Protein 7T8O (pdb70)

Nearest PDB structures (foldseek):
  7t8o-assembly1_A  TM=1.003E+00  e=6.198E-44  Listeria monocytogenes EGD-e
  1zyb-assembly1_A-2  TM=4.889E-01  e=6.876E-11  Bacteroides thetaiotaomicron VPI-5482
  3dkw-assembly5_I  TM=4.883E-01  e=1.569E-10  Pseudomonas aeruginosa
  4cyd-assembly1_D  TM=4.852E-01  e=1.759E-09  Corynebacterium glutamicum
  6t5i-assembly1_B  TM=4.732E-01  e=1.080E-05  Listeria monocytogenes

Radius of gyration: 26.61 Å; Cα contacts (8 Å, |Δi|>4): 782; chains: 2; bounding box: 48×43×90 Å

Structure (mmCIF, N/CA/C/O backbone):
data_7T8O
#
_entry.id   7T8O
#
_cell.length_a   46.091
_cell.length_b   76.308
_cell.length_c   171.496
_cell.angle_alpha   90.000
_cell.angle_beta   90.000
_cell.angle_gamma   90.000
#
_symmetry.space_group_name_H-M   'P 21 21 21'
#
loop_
_entity.id
_entity.type
_entity.pdbx_description
1 polymer 'Lmo0753 protein'
2 non-polymer 'SULFATE ION'
#
loop_
_atom_site.group_PDB
_atom_site.id
_atom_site.type_symbol
_atom_site.label_atom_id
_atom_site.label_alt_id
_atom_site.label_comp_id
_atom_site.label_asym_id
_atom_site.label_entity_id
_atom_site.label_seq_id
_atom_site.pdbx_PDB_ins_code
_atom_site.Cartn_x
_atom_site.Cartn_y
_atom_site.Cartn_z
_atom_site.occupancy
_atom_site.B_iso_or_equiv
_atom_site.auth_seq_id
_atom_site.auth_comp_id
_atom_site.auth_asym_id
_atom_site.auth_atom_id
_atom_site.pdbx_PDB_model_num
ATOM 1 N N . ASN A 1 2 ? 14.61196 9.53546 48.47298 1.000 62.39032 -1 ASN A N 1
ATOM 2 C CA . ASN A 1 2 ? 15.23858 9.23316 49.75440 1.000 58.94244 -1 ASN A CA 1
ATOM 3 C C . ASN A 1 2 ? 14.41442 8.21755 50.53929 1.000 57.41972 -1 ASN A C 1
ATOM 4 O O . ASN A 1 2 ? 13.43954 7.66582 50.02758 1.000 52.42581 -1 ASN A O 1
ATOM 9 N N . ALA A 1 3 ? 14.81250 7.97927 51.79155 1.000 64.62448 0 ALA A N 1
ATOM 10 C CA . ALA A 1 3 ? 14.11357 6.99915 52.61620 1.000 66.24551 0 ALA A CA 1
ATOM 11 C C . ALA A 1 3 ? 12.69420 7.44330 52.94857 1.000 64.35314 0 ALA A C 1
ATOM 12 O O . ALA A 1 3 ? 11.81049 6.59800 53.13204 1.000 59.17183 0 ALA A O 1
ATOM 22 N N . ASN A 1 5 ? 10.76634 9.14816 50.91326 1.000 62.11365 2 ASN A N 1
ATOM 23 C CA . ASN A 1 5 ? 9.95397 9.05355 49.70420 1.000 53.94024 2 ASN A CA 1
ATOM 24 C C . ASN A 1 5 ? 9.30779 7.67961 49.57687 1.000 46.94223 2 ASN A C 1
ATOM 25 O O . ASN A 1 5 ? 8.13095 7.57458 49.21276 1.000 47.72676 2 ASN A O 1
ATOM 30 N N . ILE A 1 6 ? 10.05797 6.61622 49.87677 1.000 51.83525 3 ILE A N 1
ATOM 31 C CA . ILE A 1 6 ? 9.49455 5.26895 49.82933 1.000 49.21200 3 ILE A CA 1
ATOM 32 C C . ILE A 1 6 ? 8.41388 5.10374 50.89044 1.000 51.78895 3 ILE A C 1
ATOM 33 O O . ILE A 1 6 ? 7.40035 4.43088 50.66481 1.000 47.79626 3 ILE A O 1
ATOM 38 N N . ARG A 1 7 ? 8.60187 5.72873 52.05564 1.000 56.01169 4 ARG A N 1
ATOM 39 C CA . ARG A 1 7 ? 7.62094 5.60995 53.13049 1.000 52.66758 4 ARG A CA 1
ATOM 40 C C . ARG A 1 7 ? 6.27129 6.18922 52.72067 1.000 50.43044 4 ARG A C 1
ATOM 41 O O . ARG A 1 7 ? 5.22416 5.57343 52.95136 1.000 44.22806 4 ARG A O 1
ATOM 49 N N . THR A 1 8 ? 6.27429 7.38007 52.11466 1.000 53.28531 5 THR A N 1
ATOM 50 C CA . THR A 1 8 ? 5.01381 8.02306 51.75538 1.000 53.50550 5 THR A CA 1
ATOM 51 C C . THR A 1 8 ? 4.29973 7.27646 50.63808 1.000 54.16954 5 THR A C 1
ATOM 52 O O . THR A 1 8 ? 3.06817 7.33192 50.54576 1.000 54.07703 5 THR A O 1
ATOM 56 N N . GLU A 1 9 ? 5.05040 6.58567 49.77838 1.000 50.38352 6 GLU A N 1
ATOM 57 C CA . GLU A 1 9 ? 4.42641 5.82287 48.70370 1.000 50.10588 6 GLU A CA 1
ATOM 58 C C . GLU A 1 9 ? 3.68893 4.60726 49.24817 1.000 45.56106 6 GLU A C 1
ATOM 59 O O . GLU A 1 9 ? 2.65525 4.20424 48.70174 1.000 46.99111 6 GLU A O 1
ATOM 65 N N . LEU A 1 10 ? 4.20976 4.00821 50.32155 1.000 48.48068 7 LEU A N 1
ATOM 66 C CA . LEU A 1 10 ? 3.55840 2.85922 50.93819 1.000 45.52674 7 LEU A CA 1
ATOM 67 C C . LEU A 1 10 ? 2.34586 3.26914 51.76101 1.000 44.23751 7 LEU A C 1
ATOM 68 O O . LEU A 1 10 ? 1.38349 2.50026 51.86582 1.000 46.22407 7 LEU A O 1
ATOM 73 N N . GLN A 1 11 ? 2.37520 4.46649 52.35177 1.000 43.13974 8 GLN A N 1
ATOM 74 C CA . GLN A 1 11 ? 1.25322 4.91288 53.17050 1.000 50.69867 8 GLN A CA 1
ATOM 75 C C . GLN A 1 11 ? 0.01724 5.19189 52.32570 1.000 50.51942 8 GLN A C 1
ATOM 76 O O . GLN A 1 11 ? -1.11035 5.10236 52.82616 1.000 49.21602 8 GLN A O 1
ATOM 82 N N . ASN A 1 12 ? 0.20720 5.52865 51.05290 1.000 51.13536 9 ASN A N 1
ATOM 83 C CA . ASN A 1 12 ? -0.88564 5.82537 50.14021 1.000 46.09886 9 ASN A CA 1
ATOM 84 C C . ASN A 1 12 ? -1.28940 4.62163 49.29932 1.000 42.84192 9 ASN A C 1
ATOM 85 O O . ASN A 1 12 ? -2.14336 4.75352 48.41744 1.000 50.74005 9 ASN A O 1
ATOM 90 N N . SER A 1 13 ? -0.69432 3.45929 49.54391 1.000 40.47235 10 SER A N 1
ATOM 91 C CA . SER A 1 13 ? -0.99634 2.26978 48.76712 1.000 45.68656 10 SER A CA 1
ATOM 92 C C . SER A 1 13 ? -2.19893 1.53816 49.35238 1.000 44.06433 10 SER A C 1
ATOM 93 O O . SER A 1 13 ? -2.63260 1.79187 50.47779 1.000 49.59670 10 SER A O 1
ATOM 96 N N . GLN A 1 14 ? -2.74388 0.61351 48.55982 1.000 41.53291 11 GLN A N 1
ATOM 97 C CA . GLN A 1 14 ? -3.86569 -0.19423 49.02219 1.000 46.11145 11 GLN A CA 1
ATOM 98 C C . GLN A 1 14 ? -3.48572 -1.10819 50.17735 1.000 47.23636 11 GLN A C 1
ATOM 99 O O . GLN A 1 14 ? -4.37183 -1.54465 50.91985 1.000 47.91955 11 GLN A O 1
ATOM 105 N N . LEU A 1 15 ? -2.19687 -1.41622 50.34001 1.000 46.53722 12 LEU A N 1
ATOM 106 C CA . LEU A 1 15 ? -1.78217 -2.33303 51.39480 1.000 44.87975 12 LEU A CA 1
ATOM 107 C C . LEU A 1 15 ? -1.79740 -1.68170 52.77230 1.000 46.83870 12 LEU A C 1
ATOM 108 O O . LEU A 1 15 ? -1.83019 -2.39541 53.78071 1.000 42.42512 12 LEU A O 1
ATOM 113 N N . CYS A 1 16 ? -1.79859 -0.34792 52.83900 1.000 45.00665 13 CYS A N 1
ATOM 114 C CA . CYS A 1 16 ? -1.64282 0.37463 54.09652 1.000 46.07078 13 CYS A CA 1
ATOM 115 C C . CYS A 1 16 ? -2.73225 1.42223 54.28986 1.000 49.73881 13 CYS A C 1
ATOM 116 O O . CYS A 1 16 ? -2.48103 2.48867 54.85862 1.000 49.82876 13 CYS A O 1
ATOM 119 N N . GLU A 1 17 ? -3.94541 1.13710 53.83095 1.000 50.58554 14 GLU A N 1
ATOM 120 C CA . GLU A 1 17 ? -5.06064 2.03904 54.06666 1.000 53.45585 14 GLU A CA 1
ATOM 121 C C . GLU A 1 17 ? -5.65788 1.77297 55.44262 1.000 58.63441 14 GLU A C 1
ATOM 122 O O . GLU A 1 17 ? -5.85015 0.62089 55.84245 1.000 57.61637 14 GLU A O 1
ATOM 128 N N . GLY A 1 18 ? -5.92568 2.84808 56.17906 1.000 59.76066 15 GLY A N 1
ATOM 129 C CA . GLY A 1 18 ? -6.49541 2.71609 57.50466 1.000 55.00783 15 GLY A CA 1
ATOM 130 C C . GLY A 1 18 ? -5.50875 2.38346 58.59943 1.000 51.78221 15 GLY A C 1
ATOM 131 O O . GLY A 1 18 ? -5.92219 1.93738 59.67430 1.000 52.14918 15 GLY A O 1
ATOM 132 N N . ILE A 1 19 ? -4.21372 2.57873 58.36327 1.000 48.43524 16 ILE A N 1
ATOM 133 C CA . ILE A 1 19 ? -3.19282 2.38078 59.38491 1.000 49.89232 16 ILE A CA 1
ATOM 134 C C . ILE A 1 19 ? -2.61458 3.73780 59.75564 1.000 56.06550 16 ILE A C 1
ATOM 135 O O . ILE A 1 19 ? -2.58238 4.66731 58.94146 1.000 59.02760 16 ILE A O 1
ATOM 140 N N . THR A 1 20 ? -2.14825 3.84577 60.99365 1.000 55.08742 17 THR A N 1
ATOM 141 C CA . THR A 1 20 ? -1.61584 5.09443 61.51201 1.000 51.30652 17 THR A CA 1
ATOM 142 C C . THR A 1 20 ? -0.12953 5.23375 61.17841 1.000 51.03447 17 THR A C 1
ATOM 143 O O . THR A 1 20 ? 0.51895 4.30460 60.69084 1.000 52.54734 17 THR A O 1
ATOM 147 N N . GLU A 1 21 ? 0.40934 6.42683 61.45309 1.000 51.18134 18 GLU A N 1
ATOM 148 C CA . GLU A 1 21 ? 1.82397 6.68585 61.20101 1.000 50.21523 18 GLU A CA 1
ATOM 149 C C . GLU A 1 21 ? 2.71455 5.79475 62.05659 1.000 50.54604 18 GLU A C 1
ATOM 150 O O . GLU A 1 21 ? 3.82962 5.45257 61.64612 1.000 50.14634 18 GLU A O 1
ATOM 156 N N . ALA A 1 22 ? 2.23929 5.40073 63.24014 1.000 62.66894 19 ALA A N 1
ATOM 157 C CA . ALA A 1 22 ? 3.04054 4.55863 64.11956 1.000 57.28479 19 ALA A CA 1
ATOM 158 C C . ALA A 1 22 ? 3.06380 3.11572 63.63551 1.000 55.46624 19 ALA A C 1
ATOM 159 O O . ALA A 1 22 ? 4.12370 2.47792 63.62446 1.000 57.72657 19 ALA A O 1
ATOM 161 N N . GLN A 1 23 ? 1.90416 2.58913 63.23128 1.000 51.32205 20 GLN A N 1
ATOM 162 C CA . GLN A 1 23 ? 1.84929 1.22160 62.72694 1.000 51.43711 20 GLN A CA 1
ATOM 163 C C . GLN A 1 23 ? 2.69145 1.05307 61.47124 1.000 49.54837 20 GLN A C 1
ATOM 164 O O . GLN A 1 23 ? 3.16575 -0.05222 61.18377 1.000 51.50759 20 GLN A O 1
ATOM 170 N N . LEU A 1 24 ? 2.88682 2.13090 60.71177 1.000 49.68038 21 LEU A N 1
ATOM 171 C CA . LEU A 1 24 ? 3.69521 2.03739 59.50349 1.000 53.40767 21 LEU A CA 1
ATOM 172 C C . LEU A 1 24 ? 5.16681 1.83520 59.84270 1.000 51.88761 21 LEU A C 1
ATOM 173 O O . LEU A 1 24 ? 5.87660 1.10863 59.13791 1.000 51.35720 21 LEU A O 1
ATOM 178 N N . THR A 1 25 ? 5.63982 2.46174 60.92452 1.000 54.81612 22 THR A N 1
ATOM 179 C CA . THR A 1 25 ? 7.04525 2.33733 61.30082 1.000 55.56821 22 THR A CA 1
ATOM 180 C C . THR A 1 25 ? 7.36392 0.92767 61.78060 1.000 51.69293 22 THR A C 1
ATOM 181 O O . THR A 1 25 ? 8.44504 0.39764 61.49766 1.000 52.03171 22 THR A O 1
ATOM 185 N N . GLU A 1 26 ? 6.43381 0.30619 62.50702 1.000 56.83401 23 GLU A N 1
ATOM 186 C CA . GLU A 1 26 ? 6.65226 -1.05111 62.99352 1.000 56.04577 23 GLU A CA 1
ATOM 187 C C . GLU A 1 26 ? 6.78590 -2.03043 61.83509 1.000 59.94100 23 GLU A C 1
ATOM 188 O O . GLU A 1 26 ? 7.64934 -2.91573 61.84859 1.000 63.21466 23 GLU A O 1
ATOM 194 N N . LEU A 1 27 ? 5.94063 -1.87529 60.81318 1.000 58.04817 24 LEU A N 1
ATOM 195 C CA . LEU A 1 27 ? 5.93597 -2.82001 59.70085 1.000 51.65782 24 LEU A CA 1
ATOM 196 C C . LEU A 1 27 ? 7.21934 -2.72874 58.88216 1.000 55.54499 24 LEU A C 1
ATOM 197 O O . LEU A 1 27 ? 7.80272 -3.75583 58.51437 1.000 59.58088 24 LEU A O 1
ATOM 210 N N . ASN A 1 29 ? 10.09920 -2.00006 59.71061 1.000 53.44145 26 ASN A N 1
ATOM 211 C CA . ASN A 1 29 ? 11.22349 -2.62051 60.39751 1.000 57.89457 26 ASN A CA 1
ATOM 212 C C . ASN A 1 29 ? 11.27363 -4.13016 60.19265 1.000 59.74360 26 ASN A C 1
ATOM 213 O O . ASN A 1 29 ? 12.19574 -4.77838 60.70030 1.000 64.14776 26 ASN A O 1
ATOM 218 N N . LYS A 1 30 ? 10.31314 -4.70026 59.46236 1.000 57.00272 27 LYS A N 1
ATOM 219 C CA . LYS A 1 30 ? 10.25643 -6.13379 59.21692 1.000 59.74405 27 LYS A CA 1
ATOM 220 C C . LYS A 1 30 ? 10.19248 -6.49438 57.73990 1.000 58.25390 27 LYS A C 1
ATOM 221 O O . LYS A 1 30 ? 10.18598 -7.68615 57.41019 1.000 61.30707 27 LYS A O 1
ATOM 227 N N . ILE A 1 31 ? 10.14548 -5.51290 56.84346 1.000 58.16996 28 ILE A N 1
ATOM 228 C CA . ILE A 1 31 ? 10.03442 -5.76963 55.41497 1.000 57.82082 28 ILE A CA 1
ATOM 229 C C . ILE A 1 31 ? 11.09591 -4.96940 54.67765 1.000 58.14346 28 ILE A C 1
ATOM 230 O O . ILE A 1 31 ? 11.57712 -3.93926 55.16006 1.000 60.44976 28 ILE A O 1
ATOM 235 N N . THR A 1 32 ? 11.44946 -5.44742 53.48950 1.000 55.07714 29 THR A N 1
ATOM 236 C CA . THR A 1 32 ? 12.38703 -4.76932 52.60383 1.000 57.02360 29 THR A CA 1
ATOM 237 C C . THR A 1 32 ? 11.61451 -4.20530 51.42005 1.000 54.68297 29 THR A C 1
ATOM 238 O O . THR A 1 32 ? 10.91148 -4.94579 50.72537 1.000 54.47746 29 THR A O 1
ATOM 242 N N . VAL A 1 33 ? 11.73035 -2.89944 51.20224 1.000 53.60195 30 VAL A N 1
ATOM 243 C CA . VAL A 1 33 ? 11.01129 -2.21230 50.13679 1.000 49.60840 30 VAL A CA 1
ATOM 244 C C . VAL A 1 33 ? 12.03916 -1.51648 49.25707 1.000 52.11809 30 VAL A C 1
ATOM 245 O O . VAL A 1 33 ? 12.69263 -0.55724 49.68860 1.000 52.27333 30 VAL A O 1
ATOM 249 N N . LYS A 1 34 ? 12.18560 -1.99868 48.02754 1.000 56.19215 31 LYS A N 1
ATOM 250 C CA . LYS A 1 34 ? 13.09696 -1.41743 47.05509 1.000 53.16259 31 LYS A CA 1
ATOM 251 C C . LYS A 1 34 ? 12.30411 -0.84651 45.88824 1.000 49.81660 31 LYS A C 1
ATOM 252 O O . LYS A 1 34 ? 11.30167 -1.42797 45.46147 1.000 49.78101 31 LYS A O 1
ATOM 258 N N . GLU A 1 35 ? 12.75149 0.30039 45.38629 1.000 52.58557 32 GLU A N 1
ATOM 259 C CA . GLU A 1 35 ? 12.11561 0.97486 44.26062 1.000 55.02652 32 GLU A CA 1
ATOM 260 C C . GLU A 1 35 ? 12.88518 0.62656 42.99156 1.000 57.08725 32 GLU A C 1
ATOM 261 O O . GLU A 1 35 ? 14.04509 1.02025 42.83422 1.000 57.33013 32 GLU A O 1
ATOM 267 N N . LYS A 1 36 ? 12.24307 -0.10770 42.08799 1.000 48.24455 33 LYS A N 1
ATOM 268 C CA . LYS A 1 36 ? 12.85226 -0.49943 40.82551 1.000 56.12646 33 LYS A CA 1
ATOM 269 C C . LYS A 1 36 ? 12.05078 0.06390 39.66083 1.000 51.88517 33 LYS A C 1
ATOM 270 O O . LYS A 1 36 ? 10.81750 0.11771 39.70834 1.000 49.01672 33 LYS A O 1
ATOM 276 N N . HIS A 1 37 ? 12.76337 0.48344 38.61925 1.000 43.74820 34 HIS A N 1
ATOM 277 C CA . HIS A 1 37 ? 12.17366 1.05165 37.41767 1.000 50.41914 34 HIS A CA 1
ATOM 278 C C . HIS A 1 37 ? 12.30417 0.06992 36.26091 1.000 51.99179 34 HIS A C 1
ATOM 279 O O . HIS A 1 37 ? 13.29823 -0.65216 36.14394 1.000 52.49328 34 HIS A O 1
ATOM 286 N N . TYR A 1 38 ? 11.29033 0.05519 35.40215 1.000 52.61073 35 TYR A N 1
ATOM 287 C CA . TYR A 1 38 ? 11.21775 -0.87544 34.28643 1.000 59.02198 35 TYR A CA 1
ATOM 288 C C . TYR A 1 38 ? 10.91887 -0.11698 33.00194 1.000 55.08433 35 TYR A C 1
ATOM 289 O O . TYR A 1 38 ? 10.07586 0.78496 32.98456 1.000 53.02829 35 TYR A O 1
ATOM 298 N N . LYS A 1 39 ? 11.61369 -0.49095 31.92893 1.000 59.42144 36 LYS A N 1
ATOM 299 C CA . LYS A 1 39 ? 11.43422 0.12501 30.62492 1.000 62.17486 36 LYS A CA 1
ATOM 300 C C . LYS A 1 39 ? 10.33507 -0.59366 29.84359 1.000 61.87162 36 LYS A C 1
ATOM 301 O O . LYS A 1 39 ? 9.76715 -1.59215 30.29241 1.000 60.81512 36 LYS A O 1
ATOM 307 N N . ASN A 1 40 ? 10.03159 -0.07780 28.65309 1.000 68.35034 37 ASN A N 1
ATOM 308 C CA . ASN A 1 40 ? 8.95813 -0.64017 27.84398 1.000 70.66947 37 ASN A CA 1
ATOM 309 C C . ASN A 1 40 ? 9.31191 -2.05529 27.39980 1.000 74.33709 37 ASN A C 1
ATOM 310 O O . ASN A 1 40 ? 10.46816 -2.35663 27.09103 1.000 69.61878 37 ASN A O 1
ATOM 315 N N . ASN A 1 41 ? 8.30191 -2.92693 27.38388 1.000 68.39440 38 ASN A N 1
ATOM 316 C CA . ASN A 1 41 ? 8.39526 -4.33661 27.00666 1.000 66.38802 38 ASN A CA 1
ATOM 317 C C . ASN A 1 41 ? 9.25250 -5.16547 27.95593 1.000 59.68697 38 ASN A C 1
ATOM 318 O O . ASN A 1 41 ? 9.62186 -6.29355 27.61005 1.000 58.63653 38 ASN A O 1
ATOM 323 N N . GLU A 1 42 ? 9.58227 -4.65298 29.13853 1.000 62.27949 39 GLU A N 1
ATOM 324 C CA . GLU A 1 42 ? 10.28334 -5.47416 30.11323 1.000 57.32827 39 GLU A CA 1
ATOM 325 C C . GLU A 1 42 ? 9.30235 -6.38504 30.84578 1.000 51.18596 39 GLU A C 1
ATOM 326 O O . GLU A 1 42 ? 8.10046 -6.11705 30.92328 1.000 51.53743 39 GLU A O 1
ATOM 332 N N . ILE A 1 43 ? 9.83475 -7.47288 31.39322 1.000 49.97254 40 ILE A N 1
ATOM 333 C CA . ILE A 1 43 ? 9.04238 -8.46234 32.11378 1.000 48.68380 40 ILE A CA 1
ATOM 334 C C . ILE A 1 43 ? 9.11561 -8.14081 33.59955 1.000 43.59576 40 ILE A C 1
ATOM 335 O O . ILE A 1 43 ? 10.20404 -8.12197 34.18732 1.000 42.94371 40 ILE A O 1
ATOM 340 N N . LEU A 1 44 ? 7.95674 -7.88806 34.20892 1.000 41.63910 41 LEU A N 1
ATOM 341 C CA . LEU A 1 44 ? 7.91869 -7.57278 35.63309 1.000 45.69889 41 LEU A CA 1
ATOM 342 C C . LEU A 1 44 ? 8.15523 -8.82252 36.47294 1.000 39.34397 41 LEU A C 1
ATOM 343 O O . LEU A 1 44 ? 9.05737 -8.85874 37.31816 1.000 43.11556 41 LEU A O 1
ATOM 348 N N . PHE A 1 45 ? 7.35330 -9.86051 36.24804 1.000 35.97160 42 PHE A N 1
ATOM 349 C CA . PHE A 1 45 ? 7.50837 -11.12669 36.94854 1.000 41.98524 42 PHE A CA 1
ATOM 350 C C . PHE A 1 45 ? 6.84042 -12.21856 36.12886 1.000 43.41412 42 PHE A C 1
ATOM 351 O O . PHE A 1 45 ? 6.05398 -11.94431 35.21885 1.000 44.67693 42 PHE A O 1
ATOM 359 N N . TYR A 1 46 ? 7.15781 -13.46210 36.47147 1.000 44.24833 43 TYR A N 1
ATOM 360 C CA . TYR A 1 46 ? 6.53015 -14.62958 35.86987 1.000 48.61317 43 TYR A CA 1
ATOM 361 C C . TYR A 1 46 ? 5.56198 -15.24397 36.87094 1.000 54.09916 43 TYR A C 1
ATOM 362 O O . TYR A 1 46 ? 5.89812 -15.39664 38.05026 1.000 58.62140 43 TYR A O 1
ATOM 371 N N . THR A 1 47 ? 4.36121 -15.59168 36.39705 1.000 60.50270 44 THR A N 1
ATOM 372 C CA . THR A 1 47 ? 3.32394 -16.11666 37.28005 1.000 57.50722 44 THR A CA 1
ATOM 373 C C . THR A 1 47 ? 3.75403 -17.39271 37.99174 1.000 63.15835 44 THR A C 1
ATOM 374 O O . THR A 1 47 ? 3.17648 -17.73539 39.02939 1.000 65.12797 44 THR A O 1
ATOM 378 N N . ASP A 1 48 ? 4.75194 -18.10071 37.46148 1.000 70.25720 45 ASP A N 1
ATOM 379 C CA . ASP A 1 48 ? 5.26082 -19.30084 38.11093 1.000 73.28536 45 ASP A CA 1
ATOM 380 C C . ASP A 1 48 ? 6.31688 -19.00014 39.16678 1.000 75.54895 45 ASP A C 1
ATOM 381 O O . ASP A 1 48 ? 6.63627 -19.88293 39.97071 1.000 74.28515 45 ASP A O 1
ATOM 386 N N . GLU A 1 49 ? 6.86454 -17.77390 39.18946 1.000 72.38483 46 GLU A N 1
ATOM 387 C CA . GLU A 1 49 ? 7.94392 -17.40757 40.10254 1.000 64.08613 46 GLU A CA 1
ATOM 388 C C . GLU A 1 49 ? 7.71345 -15.97789 40.60437 1.000 62.25513 46 GLU A C 1
ATOM 389 O O . GLU A 1 49 ? 8.40939 -15.03397 40.23310 1.000 64.49112 46 GLU A O 1
ATOM 395 N N . VAL A 1 50 ? 6.71721 -15.81450 41.46892 1.000 63.42403 47 VAL A N 1
ATOM 396 C CA . VAL A 1 50 ? 6.43097 -14.53799 42.11357 1.000 59.63836 47 VAL A CA 1
ATOM 397 C C . VAL A 1 50 ? 7.00222 -14.62447 43.52398 1.000 59.68941 47 VAL A C 1
ATOM 398 O O . VAL A 1 50 ? 6.41043 -15.24503 44.41131 1.000 62.17076 47 VAL A O 1
ATOM 402 N N . THR A 1 51 ? 8.16194 -14.00159 43.73380 1.000 56.37685 48 THR A N 1
ATOM 403 C CA . THR A 1 51 ? 8.86247 -14.07255 45.00900 1.000 54.31189 48 THR A CA 1
ATOM 404 C C . THR A 1 51 ? 8.65220 -12.84099 45.88168 1.000 57.14041 48 THR A C 1
ATOM 405 O O . THR A 1 51 ? 8.95843 -12.89032 47.07799 1.000 59.66040 48 THR A O 1
ATOM 409 N N . LYS A 1 52 ? 8.13832 -11.74710 45.32373 1.000 55.00449 49 LYS A N 1
ATOM 410 C CA . LYS A 1 52 ? 7.94738 -10.51518 46.07394 1.000 52.70434 49 LYS A CA 1
ATOM 411 C C . LYS A 1 52 ? 6.60182 -9.90283 45.71151 1.000 51.36523 49 LYS A C 1
ATOM 412 O O . LYS A 1 52 ? 6.03584 -10.17778 44.65094 1.000 53.38142 49 LYS A O 1
ATOM 418 N N . VAL A 1 53 ? 6.09044 -9.07033 46.61410 1.000 50.96124 50 VAL A N 1
ATOM 419 C CA . VAL A 1 53 ? 4.83852 -8.35370 46.39601 1.000 48.51693 50 VAL A CA 1
ATOM 420 C C . VAL A 1 53 ? 5.14639 -7.03044 45.70986 1.000 49.88685 50 VAL A C 1
ATOM 421 O O . VAL A 1 53 ? 5.99867 -6.26297 46.17300 1.000 51.43521 50 VAL A O 1
ATOM 425 N N . TYR A 1 54 ? 4.45237 -6.76030 44.60783 1.000 49.07617 51 TYR A N 1
ATOM 426 C CA . TYR A 1 54 ? 4.69928 -5.58347 43.78657 1.000 45.02554 51 TYR A CA 1
ATOM 427 C C . TYR A 1 54 ? 3.58826 -4.56306 43.99079 1.000 34.52684 51 TYR A C 1
ATOM 428 O O . TYR A 1 54 ? 2.40315 -4.91181 43.95844 1.000 38.04580 51 TYR A O 1
ATOM 437 N N . ILE A 1 55 ? 3.97654 -3.30764 44.19963 1.000 33.90217 52 ILE A N 1
ATOM 438 C CA . ILE A 1 55 ? 3.04792 -2.19058 44.31846 1.000 38.65823 52 ILE A CA 1
ATOM 439 C C . ILE A 1 55 ? 3.36294 -1.19765 43.21001 1.000 32.63862 52 ILE A C 1
ATOM 440 O O . ILE A 1 55 ? 4.52542 -0.81997 43.02108 1.000 36.43120 52 ILE A O 1
ATOM 445 N N . LEU A 1 56 ? 2.33227 -0.78028 42.47891 1.000 40.67770 53 LEU A N 1
ATOM 446 C CA . LEU A 1 56 ? 2.52390 0.10158 41.33620 1.000 43.22864 53 LEU A CA 1
ATOM 447 C C . LEU A 1 56 ? 2.59854 1.55314 41.79262 1.000 38.02760 53 LEU A C 1
ATOM 448 O O . LEU A 1 56 ? 1.76390 2.01112 42.57856 1.000 45.57982 53 LEU A O 1
ATOM 453 N N . VAL A 1 57 ? 3.59876 2.27290 41.29778 1.000 41.08114 54 VAL A N 1
ATOM 454 C CA . VAL A 1 57 ? 3.76841 3.69269 41.58881 1.000 46.21306 54 VAL A CA 1
ATOM 455 C C . VAL A 1 57 ? 3.33290 4.55073 40.41315 1.000 45.95778 54 VAL A C 1
ATOM 456 O O . VAL A 1 57 ? 2.55578 5.49150 40.57481 1.000 47.68836 54 VAL A O 1
ATOM 460 N N . LYS A 1 58 ? 3.82345 4.23017 39.21744 1.000 47.67811 55 LYS A N 1
ATOM 461 C CA . LYS A 1 58 ? 3.50243 4.99553 38.02051 1.000 50.19551 55 LYS A CA 1
ATOM 462 C C . LYS A 1 58 ? 3.86033 4.14776 36.81263 1.000 47.87895 55 LYS A C 1
ATOM 463 O O . LYS A 1 58 ? 4.97815 3.63274 36.73473 1.000 44.47874 55 LYS A O 1
ATOM 469 N N . GLY A 1 59 ? 2.91712 3.98951 35.89263 1.000 52.64407 56 GLY A N 1
ATOM 470 C CA . GLY A 1 59 ? 3.16108 3.23447 34.68678 1.000 50.54277 56 GLY A CA 1
ATOM 471 C C . GLY A 1 59 ? 1.96997 2.37126 34.33754 1.000 50.35867 56 GLY A C 1
ATOM 472 O O . GLY A 1 59 ? 0.83937 2.65715 34.72612 1.000 59.07268 56 GLY A O 1
ATOM 473 N N . ASN A 1 60 ? 2.24337 1.30202 33.59243 1.000 53.84826 57 ASN A N 1
ATOM 474 C CA . ASN A 1 60 ? 1.20305 0.41626 33.08637 1.000 52.63094 57 ASN A CA 1
ATOM 475 C C . ASN A 1 60 ? 1.76790 -0.99390 32.99170 1.000 49.51806 57 ASN A C 1
ATOM 476 O O . ASN A 1 60 ? 2.80276 -1.20646 32.35341 1.000 52.29763 57 ASN A O 1
ATOM 481 N N . ALA A 1 61 ? 1.09191 -1.94980 33.62724 1.000 51.19151 58 ALA A N 1
ATOM 482 C CA . ALA A 1 61 ? 1.53990 -3.33762 33.66950 1.000 52.06071 58 ALA A CA 1
ATOM 483 C C . ALA A 1 61 ? 0.35584 -4.25174 33.40055 1.000 55.75646 58 ALA A C 1
ATOM 484 O O . ALA A 1 61 ? -0.62226 -4.24061 34.15474 1.000 60.45919 58 ALA A O 1
ATOM 486 N N . ALA A 1 62 ? 0.44675 -5.03987 32.33224 1.000 54.05716 59 ALA A N 1
ATOM 487 C CA . ALA A 1 62 ? -0.60908 -5.95665 31.92847 1.000 53.10077 59 ALA A CA 1
ATOM 488 C C . ALA A 1 62 ? -0.10718 -7.39192 31.99312 1.000 45.12138 59 ALA A C 1
ATOM 489 O O . ALA A 1 62 ? 1.04077 -7.67491 31.63566 1.000 43.55946 59 ALA A O 1
ATOM 491 N N . ILE A 1 63 ? -0.97025 -8.29512 32.44969 1.000 46.96841 60 ILE A N 1
ATOM 492 C CA . ILE A 1 63 ? -0.65369 -9.71865 32.44899 1.000 47.42735 60 ILE A CA 1
ATOM 493 C C . ILE A 1 63 ? -0.79386 -10.24231 31.02381 1.000 53.12941 60 ILE A C 1
ATOM 494 O O . ILE A 1 63 ? -1.65537 -9.78507 30.26185 1.000 50.68685 60 ILE A O 1
ATOM 499 N N . ALA A 1 64 ? 0.07366 -11.17949 30.63648 1.000 50.00996 61 ALA A N 1
ATOM 500 C CA . ALA A 1 64 ? 0.19055 -11.56487 29.23507 1.000 50.02934 61 ALA A CA 1
ATOM 501 C C . ALA A 1 64 ? 0.37119 -13.07354 29.11259 1.000 54.81249 61 ALA A C 1
ATOM 502 O O . ALA A 1 64 ? 0.50082 -13.79380 30.10723 1.000 53.04536 61 ALA A O 1
ATOM 504 N N . LYS A 1 65 ? 0.38253 -13.54312 27.86609 1.000 67.05251 62 LYS A N 1
ATOM 505 C CA . LYS A 1 65 ? 0.52430 -14.94983 27.51567 1.000 65.76715 62 LYS A CA 1
ATOM 506 C C . LYS A 1 65 ? 0.86711 -15.04122 26.03634 1.000 69.01879 62 LYS A C 1
ATOM 507 O O . LYS A 1 65 ? 0.45292 -14.19184 25.24271 1.000 73.19533 62 LYS A O 1
ATOM 513 N N . ASN A 1 66 ? 1.62770 -16.07314 25.67410 1.000 74.17005 63 ASN A N 1
ATOM 514 C CA . ASN A 1 66 ? 2.01866 -16.31215 24.28818 1.000 81.12313 63 ASN A CA 1
ATOM 515 C C . ASN A 1 66 ? 1.35843 -17.59022 23.79464 1.000 84.16967 63 ASN A C 1
ATOM 516 O O . ASN A 1 66 ? 1.65353 -18.68154 24.29323 1.000 83.71549 63 ASN A O 1
ATOM 521 N N . THR A 1 67 ? 0.47098 -17.45163 22.81673 1.000 92.59445 64 THR A N 1
ATOM 522 C CA . THR A 1 67 ? -0.06374 -18.60963 22.12559 1.000 101.56795 64 THR A CA 1
ATOM 523 C C . THR A 1 67 ? 1.03396 -19.26676 21.28827 1.000 107.39787 64 THR A C 1
ATOM 524 O O . THR A 1 67 ? 2.05466 -18.65383 20.95945 1.000 114.26482 64 THR A O 1
ATOM 528 N N . SER A 1 68 ? 0.80938 -20.54014 20.95380 1.000 115.91800 65 SER A N 1
ATOM 529 C CA . SER A 1 68 ? 1.78367 -21.31925 20.19386 1.000 121.54344 65 SER A CA 1
ATOM 530 C C . SER A 1 68 ? 2.26144 -20.57560 18.94818 1.000 121.54923 65 SER A C 1
ATOM 531 O O . SER A 1 68 ? 3.46879 -20.44026 18.71544 1.000 120.27014 65 SER A O 1
ATOM 534 N N . SER A 1 69 ? 1.32671 -20.08510 18.13320 1.000 111.05689 66 SER A N 1
ATOM 535 C CA . SER A 1 69 ? 1.66965 -19.23758 17.00096 1.000 107.88850 66 SER A CA 1
ATOM 536 C C . SER A 1 69 ? 1.26226 -17.78654 17.20352 1.000 106.05287 66 SER A C 1
ATOM 537 O O . SER A 1 69 ? 1.64358 -16.93464 16.39143 1.000 88.08062 66 SER A O 1
ATOM 540 N N . GLY A 1 70 ? 0.49209 -17.48690 18.25030 1.000 113.85769 67 GLY A N 1
ATOM 541 C CA . GLY A 1 70 ? 0.12518 -16.11321 18.53089 1.000 109.06209 67 GLY A CA 1
ATOM 542 C C . GLY A 1 70 ? 1.24726 -15.36149 19.21978 1.000 98.18281 67 GLY A C 1
ATOM 543 O O . GLY A 1 70 ? 2.00921 -15.91762 20.00889 1.000 96.58651 67 GLY A O 1
ATOM 544 N N . LYS A 1 71 ? 1.33711 -14.06739 18.91542 1.000 106.16588 68 LYS A N 1
ATOM 545 C CA . LYS A 1 71 ? 2.39933 -13.23190 19.46004 1.000 109.70321 68 LYS A CA 1
ATOM 546 C C . LYS A 1 71 ? 2.22081 -13.04066 20.95903 1.000 109.33933 68 LYS A C 1
ATOM 547 O O . LYS A 1 71 ? 3.03709 -13.52495 21.74844 1.000 103.39820 68 LYS A O 1
ATOM 553 N N . ARG A 1 72 ? 1.16465 -12.33432 21.36161 1.000 94.48381 69 ARG A N 1
ATOM 554 C CA . ARG A 1 72 ? 0.94000 -12.05116 22.77335 1.000 79.29128 69 ARG A CA 1
ATOM 555 C C . ARG A 1 72 ? -0.49238 -11.58107 22.97115 1.000 80.13595 69 ARG A C 1
ATOM 556 O O . ARG A 1 72 ? -0.96992 -10.71016 22.23636 1.000 82.99319 69 ARG A O 1
ATOM 564 N N . ILE A 1 73 ? -1.17006 -12.16382 23.95655 1.000 77.47966 70 ILE A N 1
ATOM 565 C CA . ILE A 1 73 ? -2.50534 -11.74656 24.36405 1.000 66.90609 70 ILE A CA 1
ATOM 566 C C . ILE A 1 73 ? -2.39207 -11.02365 25.69740 1.000 67.28164 70 ILE A C 1
ATOM 567 O O . ILE A 1 73 ? -1.64279 -11.44933 26.58423 1.000 62.99267 70 ILE A O 1
ATOM 572 N N . LEU A 1 74 ? -3.13566 -9.93102 25.83786 1.000 70.07994 71 LEU A N 1
ATOM 573 C CA . LEU A 1 74 ? -3.06913 -9.07793 27.01607 1.000 60.31237 71 LEU A CA 1
ATOM 574 C C . LEU A 1 74 ? -4.37202 -9.15488 27.79576 1.000 60.93407 71 LEU A C 1
ATOM 575 O O . LEU A 1 74 ? -5.44926 -8.93400 27.23384 1.000 59.32318 71 LEU A O 1
ATOM 580 N N . GLY A 1 75 ? -4.26967 -9.45222 29.08671 1.000 62.46248 72 GLY A N 1
ATOM 581 C CA . GLY A 1 75 ? -5.40410 -9.37017 29.98066 1.000 58.65976 72 GLY A CA 1
ATOM 582 C C . GLY A 1 75 ? -5.60267 -7.95308 30.47744 1.000 64.42905 72 GLY A C 1
ATOM 583 O O . GLY A 1 75 ? -5.20657 -6.97617 29.83632 1.000 64.70206 72 GLY A O 1
ATOM 584 N N . LYS A 1 76 ? -6.22363 -7.84348 31.64888 1.000 71.69727 73 LYS A N 1
ATOM 585 C CA . LYS A 1 76 ? -6.44010 -6.53353 32.24708 1.000 73.62460 73 LYS A CA 1
ATOM 586 C C . LYS A 1 76 ? -5.13031 -5.98186 32.79537 1.000 67.05659 73 LYS A C 1
ATOM 587 O O . LYS A 1 76 ? -4.40339 -6.67288 33.51543 1.000 61.45950 73 LYS A O 1
ATOM 593 N N . ASN A 1 77 ? -4.83491 -4.73294 32.45924 1.000 70.46609 74 ASN A N 1
ATOM 594 C CA . ASN A 1 77 ? -3.63324 -4.06909 32.93270 1.000 70.12687 74 ASN A CA 1
ATOM 595 C C . ASN A 1 77 ? -3.88055 -3.41452 34.29100 1.000 69.24683 74 ASN A C 1
ATOM 596 O O . ASN A 1 77 ? -5.00182 -3.37653 34.80419 1.000 73.75519 74 ASN A O 1
ATOM 601 N N . VAL A 1 78 ? -2.80414 -2.89581 34.87537 1.000 66.88647 75 VAL A N 1
ATOM 602 C CA . VAL A 1 78 ? -2.85095 -2.19403 36.15220 1.000 63.86601 75 VAL A CA 1
ATOM 603 C C . VAL A 1 78 ? -2.20114 -0.83341 35.95721 1.000 63.55785 75 VAL A C 1
ATOM 604 O O . VAL A 1 78 ? -1.00341 -0.75317 35.65995 1.000 63.31636 75 VAL A O 1
ATOM 608 N N . THR A 1 79 ? -2.98838 0.23159 36.11944 1.000 66.44298 76 THR A N 1
ATOM 609 C CA . THR A 1 79 ? -2.50941 1.59237 35.93694 1.000 65.38802 76 THR A CA 1
ATOM 610 C C . THR A 1 79 ? -2.65501 2.46645 37.17316 1.000 67.17865 76 THR A C 1
ATOM 611 O O . THR A 1 79 ? -2.08100 3.56171 37.20235 1.000 69.92180 76 THR A O 1
ATOM 615 N N . GLU A 1 80 ? -3.39134 2.02619 38.18384 1.000 67.56620 77 GLU A N 1
ATOM 616 C CA . GLU A 1 80 ? -3.66466 2.88432 39.32975 1.000 66.33280 77 GLU A CA 1
ATOM 617 C C . GLU A 1 80 ? -2.50483 2.82977 40.31826 1.000 59.32826 77 GLU A C 1
ATOM 618 O O . GLU A 1 80 ? -2.06114 1.73656 40.68399 1.000 56.12265 77 GLU A O 1
ATOM 624 N N . PRO A 1 81 ? -1.98843 3.97511 40.76244 1.000 54.25793 78 PRO A N 1
ATOM 625 C CA . PRO A 1 81 ? -0.90978 3.95827 41.75739 1.000 52.56633 78 PRO A CA 1
ATOM 626 C C . PRO A 1 81 ? -1.38981 3.38445 43.08277 1.000 53.90693 78 PRO A C 1
ATOM 627 O O . PRO A 1 81 ? -2.51806 3.62814 43.51601 1.000 61.37234 78 PRO A O 1
ATOM 631 N N . GLY A 1 82 ? -0.51516 2.61350 43.72652 1.000 48.97967 79 GLY A N 1
ATOM 632 C CA . GLY A 1 82 ? -0.82854 1.98303 44.99009 1.000 44.97106 79 GLY A CA 1
ATOM 633 C C . GLY A 1 82 ? -1.55202 0.65944 44.88634 1.000 41.18556 79 GLY A C 1
ATOM 634 O O . GLY A 1 82 ? -1.84673 0.05078 45.92248 1.000 42.95224 79 GLY A O 1
ATOM 635 N N . GLU A 1 83 ? -1.84515 0.19140 43.67802 1.000 46.78991 80 GLU A N 1
ATOM 636 C CA . GLU A 1 83 ? -2.57168 -1.05498 43.48676 1.000 49.78110 80 GLU A CA 1
ATOM 637 C C . GLU A 1 83 ? -1.59023 -2.21494 43.37939 1.000 42.88684 80 GLU A C 1
ATOM 638 O O . GLU A 1 83 ? -0.60449 -2.13578 42.63973 1.000 37.57134 80 GLU A O 1
ATOM 644 N N . LEU A 1 84 ? -1.85510 -3.28282 44.12748 1.000 46.73916 81 LEU A N 1
ATOM 645 C CA . LEU A 1 84 ? -0.98163 -4.44752 44.09720 1.000 44.09859 81 LEU A CA 1
ATOM 646 C C . LEU A 1 84 ? -1.14253 -5.19381 42.77911 1.000 49.2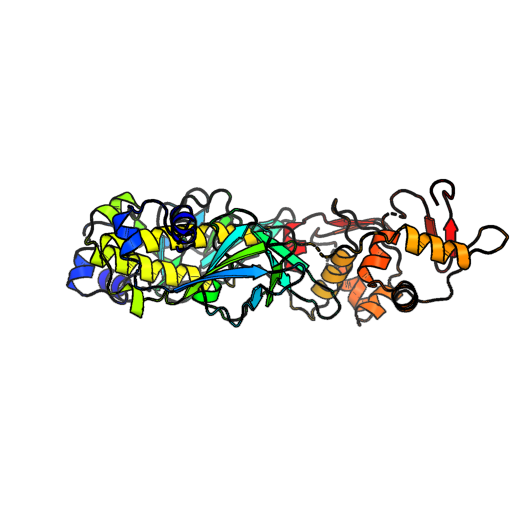5065 81 LEU A C 1
ATOM 647 O O . LEU A 1 84 ? -2.23507 -5.24986 42.20751 1.000 52.98426 81 LEU A O 1
ATOM 652 N N . ALA A 1 85 ? -0.04387 -5.76795 42.29464 1.000 45.59411 82 ALA A N 1
ATOM 653 C CA . ALA A 1 85 ? -0.02985 -6.46093 41.01462 1.000 49.94936 82 ALA A CA 1
ATOM 654 C C . ALA A 1 85 ? 0.51838 -7.86565 41.20409 1.000 48.61952 82 ALA A C 1
ATOM 655 O O . ALA A 1 85 ? 1.60669 -8.04204 41.76149 1.000 46.53660 82 ALA A O 1
ATOM 657 N N . GLY A 1 86 ? -0.24000 -8.85817 40.74317 1.000 52.43295 83 GLY A N 1
ATOM 658 C CA . GLY A 1 86 ? 0.19477 -10.23950 40.82006 1.000 53.49815 83 GLY A CA 1
ATOM 659 C C . GLY A 1 86 ? 0.39765 -10.76681 42.22010 1.000 51.57276 83 GLY A C 1
ATOM 660 O O . GLY A 1 86 ? 1.15156 -11.72483 42.40711 1.000 50.16943 83 GLY A O 1
ATOM 661 N N . GLU A 1 87 ? -0.25482 -10.16929 43.21954 1.000 50.72909 84 GLU A N 1
ATOM 662 C CA . GLU A 1 87 ? -0.07896 -10.63668 44.58888 1.000 48.89606 84 GLU A CA 1
ATOM 663 C C . GLU A 1 87 ? -0.79847 -11.95407 44.84613 1.000 50.67507 84 GLU A C 1
ATOM 664 O O . GLU A 1 87 ? -0.51815 -12.61070 45.85423 1.000 54.87221 84 GLU A O 1
ATOM 670 N N . ILE A 1 88 ? -1.70993 -12.35884 43.95931 1.000 52.81040 85 ILE A N 1
ATOM 671 C CA . ILE A 1 88 ? -2.40794 -13.62655 44.14616 1.000 50.98049 85 ILE A CA 1
ATOM 672 C C . ILE A 1 88 ? -1.47156 -14.79711 43.87446 1.000 54.26501 85 ILE A C 1
ATOM 673 O O . ILE A 1 88 ? -1.47009 -15.79221 44.60940 1.000 57.10347 85 ILE A O 1
ATOM 678 N N . TYR A 1 89 ? -0.65536 -14.69818 42.82310 1.000 53.61451 86 TYR A N 1
ATOM 679 C CA . TYR A 1 89 ? 0.32730 -15.73716 42.54151 1.000 57.26554 86 TYR A CA 1
ATOM 680 C C . TYR A 1 89 ? 1.41585 -15.81184 43.60314 1.000 61.59858 86 TYR A C 1
ATOM 681 O O . TYR A 1 89 ? 2.15971 -16.79832 43.63840 1.000 66.12180 86 TYR A O 1
ATOM 690 N N . TYR A 1 90 ? 1.52756 -14.79476 44.46045 1.000 58.28683 87 TYR A N 1
ATOM 691 C CA . TYR A 1 90 ? 2.51337 -14.82521 45.53450 1.000 59.28392 87 TYR A CA 1
ATOM 692 C C . TYR A 1 90 ? 2.13884 -15.83248 46.61370 1.000 60.41508 87 TYR A C 1
ATOM 693 O O . TYR A 1 90 ? 3.02246 -16.37013 47.29120 1.000 64.34635 87 TYR A O 1
ATOM 702 N N . PHE A 1 91 ? 0.84519 -16.10051 46.78828 1.000 59.59706 88 PHE A N 1
ATOM 703 C CA . PHE A 1 91 ? 0.36749 -17.02214 47.81108 1.000 61.18731 88 PHE A CA 1
ATOM 704 C C . PHE A 1 91 ? 0.10195 -18.41850 47.26087 1.000 67.17613 88 PHE A C 1
ATOM 705 O O . PHE A 1 91 ? 0.55456 -19.40702 47.84398 1.000 70.24020 88 PHE A O 1
ATOM 713 N N . SER A 1 92 ? -0.61595 -18.52626 46.14446 1.000 69.73717 89 SER A N 1
ATOM 714 C CA . SER A 1 92 ? -0.91875 -19.82579 45.56241 1.000 74.01706 89 SER A CA 1
ATOM 715 C C . SER A 1 92 ? -0.78414 -19.76455 44.04898 1.000 70.90841 89 SER A C 1
ATOM 716 O O . SER A 1 92 ? -1.22322 -18.80051 43.41614 1.000 67.79724 89 SER A O 1
ATOM 719 N N . HIS A 1 93 ? -0.17461 -20.79714 43.47322 1.000 69.73346 90 HIS A N 1
ATOM 720 C CA . HIS A 1 93 ? -0.10584 -20.92425 42.02669 1.000 71.73140 90 HIS A CA 1
ATOM 721 C C . HIS A 1 93 ? -0.03257 -22.40429 41.68310 1.000 74.71927 90 HIS A C 1
ATOM 722 O O . HIS A 1 93 ? 0.66954 -23.17205 42.34634 1.000 76.82279 90 HIS A O 1
ATOM 729 N N . ARG A 1 94 ? -0.78129 -22.79917 40.65838 1.000 75.02282 91 ARG A N 1
ATOM 730 C CA . ARG A 1 94 ? -0.85382 -24.19505 40.25198 1.000 71.95153 91 ARG A CA 1
ATOM 731 C C . ARG A 1 94 ? -0.59358 -24.29664 38.75719 1.000 76.89989 91 ARG A C 1
ATOM 732 O O . ARG A 1 94 ? 0.49722 -24.68985 38.33101 1.000 82.95394 91 ARG A O 1
ATOM 740 N N . ASN A 1 95 ? -1.59515 -23.93729 37.95938 1.000 75.66798 92 ASN A N 1
ATOM 741 C CA . ASN A 1 95 ? -1.46019 -23.84116 36.50696 1.000 76.67257 92 ASN A CA 1
ATOM 742 C C . ASN A 1 95 ? -2.15514 -22.56589 36.06676 1.000 75.82007 92 ASN A C 1
ATOM 743 O O . ASN A 1 95 ? -3.30660 -22.58664 35.61332 1.000 79.73575 92 ASN A O 1
ATOM 748 N N . PRO A 1 96 ? -1.48912 -21.42245 36.20412 1.000 72.11154 93 PRO A N 1
ATOM 749 C CA . PRO A 1 96 ? -2.12661 -20.15872 35.82653 1.000 67.37516 93 PRO A CA 1
ATOM 750 C C . PRO A 1 96 ? -2.27289 -20.04711 34.31812 1.000 69.29785 93 PRO A C 1
ATOM 751 O O . PRO A 1 96 ? -1.37074 -20.41094 33.55999 1.000 68.68274 93 PRO A O 1
ATOM 755 N N . PHE A 1 97 ? -3.43402 -19.54573 33.88749 1.000 57.33663 94 PHE A N 1
ATOM 756 C CA . PHE A 1 97 ? -3.65872 -19.31671 32.46340 1.000 62.81894 94 PHE A CA 1
ATOM 757 C C . PHE A 1 97 ? -2.62120 -18.36116 31.89232 1.000 61.54068 94 PHE A C 1
ATOM 758 O O . PHE A 1 97 ? -2.08844 -18.59021 30.80060 1.000 60.24389 94 PHE A O 1
ATOM 766 N N . TRP A 1 98 ? -2.31813 -17.28930 32.61568 1.000 59.55706 95 TRP A N 1
ATOM 767 C CA . TRP A 1 98 ? -1.30290 -16.35578 32.16453 1.000 59.14113 95 TRP A CA 1
ATOM 768 C C . TRP A 1 98 ? 0.08424 -16.83944 32.57539 1.000 58.80243 95 TRP A C 1
ATOM 769 O O . TRP A 1 98 ? 0.24404 -17.67118 33.47362 1.000 60.89273 95 TRP A O 1
ATOM 780 N N . ASP A 1 99 ? 1.09764 -16.30367 31.89712 1.000 59.95366 96 ASP A N 1
ATOM 781 C CA . ASP A 1 99 ? 2.47880 -16.70487 32.12432 1.000 64.32167 96 ASP A CA 1
ATOM 782 C C . ASP A 1 99 ? 3.33182 -15.63126 32.78181 1.000 57.76831 96 ASP A C 1
ATOM 783 O O . ASP A 1 99 ? 4.25312 -15.97006 33.52749 1.000 52.14013 96 ASP A O 1
ATOM 788 N N . TYR A 1 100 ? 3.04578 -14.35372 32.53816 1.000 50.82437 97 TYR A N 1
ATOM 789 C CA . TYR A 1 100 ? 3.86117 -13.27124 33.07396 1.000 49.35715 97 TYR A CA 1
ATOM 790 C C . TYR A 1 100 ? 3.08580 -11.96499 32.98136 1.000 45.13124 97 TYR A C 1
ATOM 791 O O . TYR A 1 100 ? 2.02949 -11.88706 32.34987 1.000 49.86127 97 TYR A O 1
ATOM 800 N N . ALA A 1 101 ? 3.63356 -10.93390 33.62294 1.000 46.08551 98 ALA A N 1
ATOM 801 C CA . ALA A 1 101 ? 3.11736 -9.57341 33.53774 1.000 45.34564 98 ALA A CA 1
ATOM 802 C C . ALA A 1 101 ? 4.15763 -8.69703 32.85438 1.000 41.65412 98 ALA A C 1
ATOM 803 O O . ALA A 1 101 ? 5.30858 -8.63444 33.29883 1.000 38.01726 98 ALA A O 1
ATOM 805 N N . ILE A 1 102 ? 3.75599 -8.02861 31.77686 1.000 47.95869 99 ILE A N 1
ATOM 806 C CA . ILE A 1 102 ? 4.66843 -7.23166 30.97264 1.000 48.78288 99 ILE A CA 1
ATOM 807 C C . ILE A 1 102 ? 4.34964 -5.75447 31.16643 1.000 45.76680 99 ILE A C 1
ATOM 808 O O . ILE A 1 102 ? 3.23041 -5.36389 31.50972 1.000 44.93652 99 ILE A O 1
ATOM 813 N N . VAL A 1 103 ? 5.36497 -4.92562 30.94391 1.000 46.40633 100 VAL A N 1
ATOM 814 C CA . VAL A 1 103 ? 5.27295 -3.47826 31.09121 1.000 52.96292 100 VAL A CA 1
ATOM 815 C C . VAL A 1 103 ? 5.03239 -2.85829 29.72136 1.000 52.47188 100 VAL A C 1
ATOM 816 O O . VAL A 1 103 ? 5.59265 -3.31105 28.71468 1.000 61.14553 100 VAL A O 1
ATOM 820 N N . LEU A 1 104 ? 4.19651 -1.81600 29.67846 1.000 55.59537 101 LEU A N 1
ATOM 821 C CA . LEU A 1 104 ? 3.83388 -1.16577 28.42586 1.000 56.85866 101 LEU A CA 1
ATOM 822 C C . LEU A 1 104 ? 4.42427 0.22741 28.25319 1.000 62.35109 101 LEU A C 1
ATOM 823 O O . LEU A 1 104 ? 4.47331 0.71980 27.12184 1.000 69.23970 101 LEU A O 1
ATOM 828 N N . GLU A 1 105 ? 4.86639 0.86584 29.32791 1.000 61.16557 102 GLU A N 1
ATOM 829 C CA . GLU A 1 105 ? 5.41976 2.21273 29.26183 1.000 61.26258 102 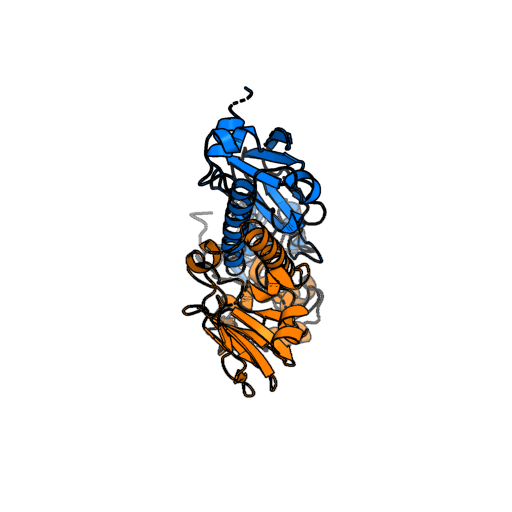GLU A CA 1
ATOM 830 C C . GLU A 1 105 ? 6.37229 2.38275 30.43246 1.000 58.98422 102 GLU A C 1
ATOM 831 O O . GLU A 1 105 ? 6.40289 1.54839 31.34333 1.000 58.51066 102 GLU A O 1
ATOM 837 N N . PRO A 1 106 ? 7.19828 3.45124 30.42290 1.000 56.85732 103 PRO A N 1
ATOM 838 C CA . PRO A 1 106 ? 8.07152 3.71254 31.57819 1.000 57.50314 103 PRO A CA 1
ATOM 839 C C . PRO A 1 106 ? 7.34083 3.59268 32.90855 1.000 59.20234 103 PRO A C 1
ATOM 840 O O . PRO A 1 106 ? 6.35071 4.28943 33.15497 1.000 56.12195 103 PRO A O 1
ATOM 844 N N . THR A 1 107 ? 7.82167 2.69800 33.77121 1.000 54.62439 104 THR A N 1
ATOM 845 C CA . THR A 1 107 ? 7.07611 2.29585 34.95476 1.000 51.51352 104 THR A CA 1
ATOM 846 C C . THR A 1 107 ? 7.99580 2.15326 36.15981 1.000 48.76700 104 THR A C 1
ATOM 847 O O . THR A 1 107 ? 9.13381 1.69197 36.03581 1.000 51.61230 104 THR A O 1
ATOM 851 N N . THR A 1 108 ? 7.49167 2.56261 37.32391 1.000 48.00024 105 THR A N 1
ATOM 852 C CA . THR A 1 108 ? 8.17698 2.40353 38.59982 1.000 47.75963 105 THR A CA 1
ATOM 853 C C . THR A 1 108 ? 7.29444 1.59416 39.54102 1.000 43.59075 105 THR A C 1
ATOM 854 O O . THR A 1 108 ? 6.09290 1.86080 39.65121 1.000 41.62833 105 THR A O 1
ATOM 858 N N . VAL A 1 109 ? 7.88519 0.60611 40.21380 1.000 41.85588 106 VAL A N 1
ATOM 859 C CA . VAL A 1 109 ? 7.15951 -0.28117 41.11142 1.000 45.20625 106 VAL A CA 1
ATOM 860 C C . VAL A 1 109 ? 7.87506 -0.32376 42.45902 1.000 47.82820 106 VAL A C 1
ATOM 861 O O . VAL A 1 109 ? 8.93708 0.26885 42.64322 1.000 49.44487 106 VAL A O 1
ATOM 865 N N . LEU A 1 110 ? 7.27107 -1.04184 43.40503 1.000 47.14262 107 LEU A N 1
ATOM 866 C CA . LEU A 1 110 ? 7.85346 -1.28007 44.71896 1.000 42.38900 107 LEU A CA 1
ATOM 867 C C . LEU A 1 110 ? 7.83121 -2.77224 45.00644 1.000 45.33837 107 LEU A C 1
ATOM 868 O O . LEU A 1 110 ? 6.78804 -3.41778 44.86551 1.000 50.36765 107 LEU A O 1
ATOM 873 N N . GLU A 1 111 ? 8.97529 -3.31309 45.41428 1.000 51.08546 108 GLU A N 1
ATOM 874 C CA . GLU A 1 111 ? 9.10183 -4.72397 45.75525 1.000 56.56923 108 GLU A CA 1
ATOM 875 C C . GLU A 1 111 ? 9.14644 -4.87375 47.26931 1.000 58.15741 108 GLU A C 1
ATOM 876 O O . GLU A 1 111 ? 10.06673 -4.36910 47.92161 1.000 58.47609 108 GLU A O 1
ATOM 882 N N . ILE A 1 112 ? 8.16005 -5.57088 47.82068 1.000 54.63484 109 ILE A N 1
ATOM 883 C CA . ILE A 1 112 ? 8.07043 -5.80623 49.25487 1.000 54.27291 109 ILE A CA 1
ATOM 884 C C . ILE A 1 112 ? 8.54127 -7.22766 49.52689 1.000 57.92475 109 ILE A C 1
ATOM 885 O O . ILE A 1 112 ? 7.93024 -8.19495 49.05628 1.000 57.57135 109 ILE A O 1
ATOM 890 N N . SER A 1 113 ? 9.63226 -7.35576 50.27464 1.000 55.99628 110 SER A N 1
ATOM 891 C CA . SER A 1 113 ? 10.19811 -8.64783 50.62940 1.000 58.31654 110 SER A CA 1
ATOM 892 C C . SER A 1 113 ? 9.90763 -8.94760 52.09270 1.000 62.41547 110 SER A C 1
ATOM 893 O O . SER A 1 113 ? 9.99181 -8.05969 52.94689 1.000 63.57987 110 SER A O 1
ATOM 896 N N . GLY A 1 114 ? 9.55998 -10.19834 52.37598 1.000 68.07759 111 GLY A N 1
ATOM 897 C CA . GLY A 1 114 ? 9.26882 -10.61223 53.73048 1.000 77.03582 111 GLY A CA 1
ATOM 898 C C . GLY A 1 114 ? 7.80749 -10.60323 54.11598 1.000 83.89137 111 GLY A C 1
ATOM 899 O O . GLY A 1 114 ? 7.49829 -10.80367 55.29643 1.000 93.63281 111 GLY A O 1
ATOM 900 N N . ILE A 1 115 ? 6.89832 -10.37221 53.16886 1.000 83.20612 112 ILE A N 1
ATOM 901 C CA . ILE A 1 115 ? 5.46790 -10.43518 53.45092 1.000 86.89555 112 ILE A CA 1
ATOM 902 C C . ILE A 1 115 ? 5.05904 -11.89949 53.54617 1.000 91.87540 112 ILE A C 1
ATOM 903 O O . ILE A 1 115 ? 4.61395 -12.49905 52.56150 1.000 91.47278 112 ILE A O 1
ATOM 908 N N . ASP A 1 116 ? 5.22457 -12.49028 54.72695 1.000 100.89812 113 ASP A N 1
ATOM 909 C CA . ASP A 1 116 ? 4.83276 -13.87339 54.95209 1.000 103.84734 113 ASP A CA 1
ATOM 910 C C . ASP A 1 116 ? 4.44234 -14.03451 56.41252 1.000 102.89485 113 ASP A C 1
ATOM 911 O O . ASP A 1 116 ? 4.80718 -13.22008 57.26376 1.000 103.07082 113 ASP A O 1
ATOM 916 N N . GLN A 1 117 ? 3.69240 -15.10406 56.69277 1.000 100.58484 114 GLN A N 1
ATOM 917 C CA . GLN A 1 117 ? 3.18246 -15.31867 58.04421 1.000 97.63205 114 GLN A CA 1
ATOM 918 C C . GLN A 1 117 ? 4.31232 -15.38566 59.06509 1.000 93.55266 114 GLN A C 1
ATOM 919 O O . GLN A 1 117 ? 4.17133 -14.88522 60.18564 1.000 92.74388 114 GLN A O 1
ATOM 925 N N . GLY A 1 118 ? 5.44808 -15.97771 58.68938 1.000 105.46925 115 GLY A N 1
ATOM 926 C CA . GLY A 1 118 ? 6.55458 -16.09830 59.62793 1.000 99.83284 115 GLY A CA 1
ATOM 927 C C . GLY A 1 118 ? 7.05506 -14.75545 60.12661 1.000 106.39842 115 GLY A C 1
ATOM 928 O O . GLY A 1 118 ? 7.26797 -14.56325 61.32628 1.000 100.89766 115 GLY A O 1
ATOM 929 N N . THR A 1 119 ? 7.24488 -13.80376 59.21155 1.000 109.85824 116 THR A N 1
ATOM 930 C CA . THR A 1 119 ? 7.74410 -12.49132 59.60756 1.000 108.90905 116 THR A CA 1
ATOM 931 C C . THR A 1 119 ? 6.64341 -11.62965 60.21678 1.000 103.48243 116 THR A C 1
ATOM 932 O O . THR A 1 119 ? 6.89647 -10.87215 61.16033 1.000 101.11739 116 THR A O 1
ATOM 936 N N . LEU A 1 120 ? 5.41806 -11.73534 59.69744 1.000 94.57517 117 LEU A N 1
ATOM 937 C CA . LEU A 1 120 ? 4.31894 -10.90002 60.16725 1.000 92.34499 117 LEU A CA 1
ATOM 938 C C . LEU A 1 120 ? 3.80403 -11.30431 61.54355 1.000 87.87805 117 LEU A C 1
ATOM 939 O O . LEU A 1 120 ? 3.02659 -10.54756 62.13520 1.000 82.42159 117 LEU A O 1
ATOM 944 N N . GLN A 1 121 ? 4.20951 -12.46625 62.06604 1.000 89.77908 118 GLN A N 1
ATOM 945 C CA . GLN A 1 121 ? 3.74035 -12.88161 63.38518 1.000 85.89440 118 GLN A CA 1
ATOM 946 C C . GLN A 1 121 ? 4.23227 -11.94607 64.48094 1.000 83.07348 118 GLN A C 1
ATOM 947 O O . GLN A 1 121 ? 3.54187 -11.75487 65.48833 1.000 83.60006 118 GLN A O 1
ATOM 953 N N . THR A 1 122 ? 5.41329 -11.35679 64.30862 1.000 83.40468 119 THR A N 1
ATOM 954 C CA . THR A 1 122 ? 5.99443 -10.47926 65.32463 1.000 86.78347 119 THR A CA 1
ATOM 955 C C . THR A 1 122 ? 5.55041 -9.03209 65.10050 1.000 86.79831 119 THR A C 1
ATOM 956 O O . THR A 1 122 ? 6.35636 -8.11518 64.94570 1.000 88.74963 119 THR A O 1
ATOM 960 N N . LEU A 1 123 ? 4.23229 -8.83934 65.08694 1.000 81.58463 120 LEU A N 1
ATOM 961 C CA . LEU A 1 123 ? 3.64635 -7.52669 64.85862 1.000 78.59405 120 LEU A CA 1
ATOM 962 C C . LEU A 1 123 ? 2.44592 -7.33064 65.77359 1.000 76.45088 120 LEU A C 1
ATOM 963 O O . LEU A 1 123 ? 1.99854 -8.25084 66.46392 1.000 74.53224 120 LEU A O 1
ATOM 968 N N . ASP A 1 124 ? 1.92960 -6.10439 65.76700 1.000 72.97214 121 ASP A N 1
ATOM 969 C CA . ASP A 1 124 ? 0.75120 -5.76309 66.54823 1.000 66.71069 121 ASP A CA 1
ATOM 970 C C . ASP A 1 124 ? -0.46647 -6.53630 66.05316 1.000 66.21433 121 ASP A C 1
ATOM 971 O O . ASP A 1 124 ? -0.62855 -6.79024 64.85649 1.000 68.77483 121 ASP A O 1
ATOM 976 N N . LEU A 1 125 ? -1.33387 -6.90589 66.99796 1.000 64.81495 122 LEU A N 1
ATOM 977 C CA . LEU A 1 125 ? -2.53287 -7.66587 66.65486 1.000 63.73946 122 LEU A CA 1
ATOM 978 C C . LEU A 1 125 ? -3.47219 -6.85445 65.77033 1.000 67.13013 122 LEU A C 1
ATOM 979 O O . LEU A 1 125 ? -3.94695 -7.34473 64.73902 1.000 67.75684 122 LEU A O 1
ATOM 984 N N . ALA A 1 126 ? -3.76260 -5.61123 66.16347 1.000 68.76040 123 ALA A N 1
ATOM 985 C CA . ALA A 1 126 ? -4.65118 -4.77555 65.36131 1.000 64.43807 123 ALA A CA 1
ATOM 986 C C . ALA A 1 126 ? -4.03014 -4.42104 64.01589 1.000 66.14996 123 ALA A C 1
ATOM 987 O O . ALA A 1 126 ? -4.75424 -4.20900 63.03585 1.000 64.62751 123 ALA A O 1
ATOM 989 N N . LEU A 1 127 ? -2.69929 -4.35090 63.94908 1.000 64.86098 124 LEU A N 1
ATOM 990 C CA . LEU A 1 127 ? -2.03419 -4.09079 62.67754 1.000 61.54152 124 LEU A CA 1
ATOM 991 C C . LEU A 1 127 ? -2.17860 -5.27194 61.72780 1.000 54.53503 124 LEU A C 1
ATOM 992 O O . LEU A 1 127 ? -2.44003 -5.08596 60.53325 1.000 58.67738 124 LEU A O 1
ATOM 997 N N . GLN A 1 128 ? -2.00549 -6.49377 62.23947 1.000 58.72555 125 GLN A N 1
ATOM 998 C CA . GLN A 1 128 ? -2.14324 -7.67606 61.39566 1.000 60.02713 125 GLN A CA 1
ATOM 999 C C . GLN A 1 128 ? -3.55818 -7.80083 60.84905 1.000 63.50632 125 GLN A C 1
ATOM 1000 O O . GLN A 1 128 ? -3.74975 -8.12844 59.67202 1.000 59.49694 125 GLN A O 1
ATOM 1006 N N . ASN A 1 129 ? -4.56270 -7.55383 61.69445 1.000 59.72039 126 ASN A N 1
ATOM 1007 C CA . ASN A 1 129 ? -5.94774 -7.60962 61.23881 1.000 57.68777 126 ASN A CA 1
ATOM 1008 C C . ASN A 1 129 ? -6.20913 -6.59564 60.13251 1.000 53.62968 126 ASN A C 1
ATOM 1009 O O . ASN A 1 129 ? -6.96410 -6.87275 59.19341 1.000 59.68707 126 ASN A O 1
ATOM 1014 N N . GLN A 1 130 ? -5.58827 -5.41741 60.21969 1.000 48.09150 127 GLN A N 1
ATOM 1015 C CA . GLN A 1 130 ? -5.81532 -4.39332 59.20557 1.000 52.18924 127 GLN A CA 1
ATOM 1016 C C . GLN A 1 130 ? -5.13088 -4.75147 57.89088 1.000 54.80419 127 GLN A C 1
ATOM 1017 O O . GLN A 1 130 ? -5.68106 -4.50195 56.81206 1.000 53.69892 127 GLN A O 1
ATOM 1023 N N . LEU A 1 131 ? -3.93442 -5.34137 57.95814 1.000 54.44338 128 LEU A N 1
ATOM 1024 C CA . LEU A 1 131 ? -3.23509 -5.73453 56.73807 1.000 47.47301 128 LEU A CA 1
ATOM 1025 C C . LEU A 1 131 ? -3.95775 -6.87031 56.02502 1.000 48.16450 128 LEU A C 1
ATOM 1026 O O . LEU A 1 131 ? -4.02046 -6.89493 54.79017 1.000 54.84414 128 LEU A O 1
ATOM 1031 N N . LEU A 1 132 ? -4.50508 -7.82224 56.78444 1.000 48.85846 129 LEU A N 1
ATOM 1032 C CA . LEU A 1 132 ? -5.23587 -8.92542 56.17098 1.000 46.40164 129 LEU A CA 1
ATOM 1033 C C . LEU A 1 132 ? -6.51942 -8.44736 55.50475 1.000 48.65921 129 LEU A C 1
ATOM 1034 O O . LEU A 1 132 ? -6.95021 -9.03171 54.50435 1.000 45.05928 129 LEU A O 1
ATOM 1039 N N . VAL A 1 133 ? -7.14117 -7.39394 56.03881 1.000 47.57599 130 VAL A N 1
ATOM 1040 C CA . VAL A 1 133 ? -8.32320 -6.82768 55.39659 1.000 51.36966 130 VAL A CA 1
ATOM 1041 C C . VAL A 1 133 ? -7.93995 -6.13188 54.09682 1.000 51.73386 130 VAL A C 1
ATOM 1042 O O . VAL A 1 133 ? -8.62237 -6.27476 53.07452 1.000 48.04433 130 VAL A O 1
ATOM 1046 N N . ASN A 1 134 ? -6.83905 -5.37638 54.11141 1.000 52.01493 131 ASN A N 1
ATOM 1047 C CA . ASN A 1 134 ? -6.37720 -4.71602 52.89518 1.000 48.02441 131 ASN A CA 1
ATOM 1048 C C . ASN A 1 134 ? -6.01385 -5.73334 51.82088 1.000 49.13256 131 ASN A C 1
ATOM 1049 O O . ASN A 1 134 ? -6.31838 -5.53500 50.63879 1.000 44.01331 131 ASN A O 1
ATOM 1054 N N . LEU A 1 135 ? -5.36616 -6.83322 52.21281 1.000 44.46142 132 LEU A N 1
ATOM 1055 C CA . LEU A 1 135 ? -5.05138 -7.88369 51.24998 1.000 44.65148 132 LEU A CA 1
ATOM 1056 C C . LEU A 1 135 ? -6.31621 -8.57293 50.75529 1.000 44.62361 132 LEU A C 1
ATOM 1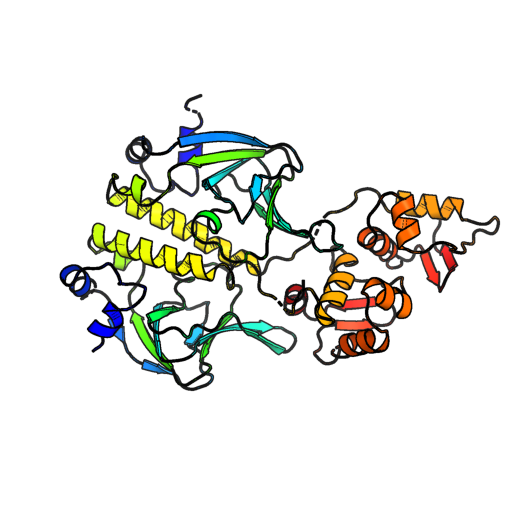057 O O . LEU A 1 135 ? -6.45590 -8.83826 49.55559 1.000 48.25100 132 LEU A O 1
ATOM 1062 N N . LEU A 1 136 ? -7.24822 -8.86924 51.66493 1.000 52.02531 133 LEU A N 1
ATOM 1063 C CA . LEU A 1 136 ? -8.51727 -9.46208 51.25718 1.000 43.81679 133 LEU A CA 1
ATOM 1064 C C . LEU A 1 136 ? -9.28335 -8.53436 50.32531 1.000 46.00171 133 LEU A C 1
ATOM 1065 O O . LEU A 1 136 ? -9.88282 -8.98777 49.34500 1.000 44.85134 133 LEU A O 1
ATOM 1070 N N . LYS A 1 137 ? -9.27391 -7.23028 50.61335 1.000 48.27928 134 LYS A N 1
ATOM 1071 C CA . LYS A 1 137 ? -9.90641 -6.27276 49.71172 1.000 48.54554 134 LYS A CA 1
ATOM 1072 C C . LYS A 1 137 ? -9.21128 -6.24847 48.35709 1.000 49.56719 134 LYS A C 1
ATOM 1073 O O . LYS A 1 137 ? -9.86360 -6.09005 47.31924 1.000 48.05124 134 LYS A O 1
ATOM 1079 N N . SER A 1 138 ? -7.88622 -6.40713 48.34584 1.000 48.38281 135 SER A N 1
ATOM 1080 C CA . SER A 1 138 ? -7.14755 -6.34034 47.08937 1.000 44.56597 135 SER A CA 1
ATOM 1081 C C . SER A 1 138 ? -7.37036 -7.59077 46.24755 1.000 46.26232 135 SER A C 1
ATOM 1082 O O . SER A 1 138 ? -7.53918 -7.50117 45.02591 1.000 47.88331 135 SER A O 1
ATOM 1085 N N . VAL A 1 139 ? -7.36854 -8.76614 46.87996 1.000 42.90502 136 VAL A N 1
ATOM 1086 C CA . VAL A 1 139 ? -7.61390 -10.00110 46.14217 1.000 44.03691 136 VAL A CA 1
ATOM 1087 C C . VAL A 1 139 ? -9.07154 -10.08538 45.71135 1.000 48.18840 136 VAL A C 1
ATOM 1088 O O . VAL A 1 139 ? -9.38807 -10.66686 44.66564 1.000 51.29949 136 VAL A O 1
ATOM 1092 N N . THR A 1 140 ? -9.97637 -9.49550 46.49478 1.000 53.29388 137 THR A N 1
ATOM 1093 C CA . THR A 1 140 ? -11.39959 -9.55009 46.17533 1.000 54.84492 137 THR A CA 1
ATOM 1094 C C . THR A 1 140 ? -11.70188 -8.85296 44.85311 1.000 52.08418 137 THR A C 1
ATOM 1095 O O . THR A 1 140 ? -12.44440 -9.38308 44.01782 1.000 59.30160 137 THR A O 1
ATOM 1099 N N . ARG A 1 141 ? -11.11499 -7.67437 44.63453 1.000 47.58870 138 ARG A N 1
ATOM 1100 C CA . ARG A 1 141 ? -11.39866 -6.89744 43.43281 1.000 54.04945 138 ARG A CA 1
ATOM 1101 C C . ARG A 1 141 ? -10.84537 -7.53801 42.16619 1.000 59.31434 138 ARG A C 1
ATOM 1102 O O . ARG A 1 141 ? -11.33208 -7.23158 41.07236 1.000 66.11946 138 ARG A O 1
ATOM 1110 N N . LYS A 1 142 ? -9.84153 -8.40912 42.28201 1.000 61.17623 139 LYS A N 1
ATOM 1111 C CA . LYS A 1 142 ? -9.23298 -9.01942 41.10601 1.000 65.82099 139 LYS A CA 1
ATOM 1112 C C . LYS A 1 142 ? -10.03358 -10.19270 40.55548 1.000 64.46188 139 LYS A C 1
ATOM 1113 O O . LYS A 1 142 ? -9.69658 -10.69656 39.47828 1.000 67.89138 139 LYS A O 1
ATOM 1119 N N . PHE A 1 143 ? -11.07390 -10.64298 41.25984 1.000 61.87046 140 PHE A N 1
ATOM 1120 C CA . PHE A 1 143 ? -11.95087 -11.67295 40.71433 1.000 65.51030 140 PHE A CA 1
ATOM 1121 C C . PHE A 1 143 ? -12.88879 -11.13732 39.64290 1.000 64.58045 140 PHE A C 1
ATOM 1122 O O . PHE A 1 143 ? -13.52526 -11.93722 38.94720 1.000 63.22788 140 PHE A O 1
ATOM 1130 N N . GLU A 1 144 ? -12.99181 -9.81538 39.50016 1.000 72.18641 141 GLU A N 1
ATOM 1131 C CA . GLU A 1 144 ? -13.77571 -9.19934 38.43750 1.000 79.44300 141 GLU A CA 1
ATOM 1132 C C . GLU A 1 144 ? -13.02409 -9.12311 37.11696 1.000 83.73890 141 GLU A C 1
ATOM 1133 O O . GLU A 1 144 ? -13.57128 -8.59788 36.14143 1.000 88.77824 141 GLU A O 1
ATOM 1139 N N . TYR A 1 145 ? -11.79110 -9.62314 37.05814 1.000 83.56888 142 TYR A N 1
ATOM 1140 C CA . TYR A 1 145 ? -11.00651 -9.51416 35.83610 1.000 84.07424 142 TYR A CA 1
ATOM 1141 C C . TYR A 1 145 ? -11.29818 -10.63589 34.85222 1.000 82.26740 142 TYR A C 1
ATOM 1142 O O . TYR A 1 145 ? -10.88609 -10.54277 33.69104 1.000 82.35136 142 TYR A O 1
ATOM 1151 N N . ILE A 1 146 ? -11.99785 -11.68596 35.28800 1.000 72.75090 143 ILE A N 1
ATOM 1152 C CA . ILE A 1 146 ? -12.24467 -12.83786 34.43200 1.000 69.39342 143 ILE A CA 1
ATOM 1153 C C . ILE A 1 146 ? -13.19627 -12.50294 33.28927 1.000 69.49482 143 ILE A C 1
ATOM 1154 O O . ILE A 1 146 ? -13.21265 -13.20755 32.27280 1.000 66.50320 143 ILE A O 1
ATOM 1159 N N . GLY A 1 147 ? -13.98092 -11.43603 33.41789 1.000 63.49063 144 GLY A N 1
ATOM 1160 C CA . GLY A 1 147 ? -14.90960 -11.05603 32.37212 1.000 74.61443 144 GLY A CA 1
ATOM 1161 C C . GLY A 1 147 ? -14.41786 -9.90261 31.52297 1.000 77.08014 144 GLY A C 1
ATOM 1162 O O . GLY A 1 147 ? -15.21172 -9.22130 30.86709 1.000 76.22513 144 GLY A O 1
ATOM 1163 N N . GLU A 1 148 ? -13.10752 -9.67505 31.52583 1.000 75.80458 145 GLU A N 1
ATOM 1164 C CA . GLU A 1 148 ? -12.50722 -8.58632 30.76750 1.000 77.40593 145 GLU A CA 1
ATOM 1165 C C . GLU A 1 148 ? -12.15584 -9.06720 29.36575 1.000 79.31154 145 GLU A C 1
ATOM 1166 O O . GLU A 1 148 ? -11.60683 -10.16072 29.19808 1.000 76.56590 145 GLU A O 1
ATOM 1172 N N . LYS A 1 149 ? -12.46962 -8.24906 28.36414 1.000 76.40291 146 LYS A N 1
ATOM 1173 C CA . LYS A 1 149 ? -12.19453 -8.62457 26.98373 1.000 75.40622 146 LYS A CA 1
ATOM 1174 C C . LYS A 1 149 ? -10.69300 -8.60284 26.71824 1.000 71.11722 146 LYS A C 1
ATOM 1175 O O . LYS A 1 149 ? -10.00147 -7.63773 27.05913 1.000 66.43511 146 LYS A O 1
ATOM 1181 N N . VAL A 1 150 ? -10.19290 -9.67446 26.10863 1.000 73.60228 147 VAL A N 1
ATOM 1182 C CA . VAL A 1 150 ? -8.77242 -9.84757 25.82961 1.000 67.89131 147 VAL A CA 1
ATOM 1183 C C . VAL A 1 150 ? -8.47939 -9.35217 24.41919 1.000 73.68489 147 VAL A C 1
ATOM 1184 O O . VAL A 1 150 ? -9.33379 -9.40859 23.52670 1.000 79.75592 147 VAL A O 1
ATOM 1188 N N . ARG A 1 151 ? -7.26085 -8.84787 24.21689 1.000 62.53207 148 ARG A N 1
ATOM 1189 C CA . ARG A 1 151 ? -6.83210 -8.30663 22.93437 1.000 74.59180 148 ARG A CA 1
ATOM 1190 C C . ARG A 1 151 ? -5.43448 -8.83067 22.62041 1.000 78.68827 148 ARG A C 1
ATOM 1191 O O . ARG A 1 151 ? -4.86708 -9.63376 23.36825 1.000 73.76559 148 ARG A O 1
ATOM 1207 N N . VAL A 1 153 ? -1.43596 -7.63981 20.48385 1.000 92.30768 150 VAL A N 1
ATOM 1208 C CA . VAL A 1 153 ? -0.46720 -6.55833 20.35652 1.000 93.31523 150 VAL A CA 1
ATOM 1209 C C . VAL A 1 153 ? -0.54472 -6.00931 18.93858 1.000 100.66948 150 VAL A C 1
ATOM 1210 O O . VAL A 1 153 ? -0.32056 -6.73951 17.96539 1.000 108.24507 150 VAL A O 1
ATOM 1214 N N . SER A 1 154 ? -0.86560 -4.72303 18.82239 1.000 102.12047 151 SER A N 1
ATOM 1215 C CA . SER A 1 154 ? -0.98438 -4.08494 17.52265 1.000 109.00974 151 SER A CA 1
ATOM 1216 C C . SER A 1 154 ? 0.39188 -3.94353 16.87285 1.000 113.62113 151 SER A C 1
ATOM 1217 O O . SER A 1 154 ? 1.43632 -4.12544 17.50550 1.000 114.31691 151 SER A O 1
ATOM 1220 N N . GLU A 1 155 ? 0.38230 -3.61957 15.58300 1.000 113.14688 152 GLU A N 1
ATOM 1221 C CA . GLU A 1 155 ? 1.59522 -3.56393 14.77617 1.000 109.47303 152 GLU A CA 1
ATOM 1222 C C . GLU A 1 155 ? 1.70665 -2.23721 14.03709 1.000 115.51855 152 GLU A C 1
ATOM 1223 O O . GLU A 1 155 ? 2.17379 -2.18391 12.89539 1.000 122.08371 152 GLU A O 1
ATOM 1229 N N . ASP A 1 156 ? 1.28209 -1.15133 14.68893 1.000 108.76672 153 ASP A N 1
ATOM 1230 C CA . ASP A 1 156 ? 1.43666 0.24459 14.23346 1.000 114.54843 153 ASP A CA 1
ATOM 1231 C C . ASP A 1 156 ? 1.04156 0.34364 12.75655 1.000 114.08326 153 ASP A C 1
ATOM 1232 O O . ASP A 1 156 ? -0.03628 -0.13927 12.38318 1.000 109.42035 153 ASP A O 1
ATOM 1237 N N . SER A 1 157 ? 1.85310 0.95978 11.89735 1.000 116.49414 154 SER A N 1
ATOM 1238 C CA . SER A 1 157 ? 1.49330 1.16828 10.49627 1.000 111.27790 154 SER A CA 1
ATOM 1239 C C . SER A 1 157 ? 1.60029 -0.14993 9.73706 1.000 101.67613 154 SER A C 1
ATOM 1240 O O . SER A 1 157 ? 2.69227 -0.71312 9.60954 1.000 100.64281 154 SER A O 1
ATOM 1243 N N . VAL A 1 158 ? 0.46699 -0.64447 9.23390 1.000 91.88654 155 VAL A N 1
ATOM 1244 C CA . VAL A 1 158 ? 0.43320 -1.86486 8.43158 1.000 81.86267 155 VAL A CA 1
ATOM 1245 C C . VAL A 1 158 ? -0.33229 -1.59092 7.14341 1.000 72.84039 155 VAL A C 1
ATOM 1246 O O . VAL A 1 158 ? 0.00212 -2.13421 6.08394 1.000 72.66401 155 VAL A O 1
ATOM 1250 N N . ARG A 1 159 ? -1.35361 -0.73139 7.22160 1.000 63.04509 156 ARG A N 1
ATOM 1251 C CA . ARG A 1 159 ? -2.12622 -0.39318 6.02996 1.000 59.78356 156 ARG A CA 1
ATOM 1252 C C . ARG A 1 159 ? -1.25360 0.24825 4.95626 1.000 66.71058 156 ARG A C 1
ATOM 1253 O O . ARG A 1 159 ? -1.51165 0.07342 3.75953 1.000 67.88934 156 ARG A O 1
ATOM 1261 N N . ALA A 1 160 ? -0.21598 0.98419 5.35643 1.000 65.16272 157 ALA A N 1
ATOM 1262 C CA . ALA A 1 160 ? 0.70545 1.54062 4.37370 1.000 65.76847 157 ALA A CA 1
ATOM 1263 C C . ALA A 1 160 ? 1.65271 0.47250 3.84178 1.000 64.04329 157 ALA A C 1
ATOM 1264 O O . ALA A 1 160 ? 2.00874 0.48721 2.65769 1.000 59.05747 157 ALA A O 1
ATOM 1266 N N . LYS A 1 161 ? 2.06281 -0.46606 4.69861 1.000 66.62209 158 LYS A N 1
ATOM 1267 C CA . LYS A 1 161 ? 2.95861 -1.52662 4.25301 1.000 61.70072 158 LYS A CA 1
ATOM 1268 C C . LYS A 1 161 ? 2.24761 -2.50167 3.32218 1.000 59.61828 158 LYS A C 1
ATOM 1269 O O . LYS A 1 161 ? 2.86860 -3.04191 2.39892 1.000 54.72709 158 LYS A O 1
ATOM 1275 N N . ILE A 1 162 ? 0.95336 -2.73947 3.54640 1.000 58.25524 159 ILE A N 1
ATOM 1276 C CA . ILE A 1 162 ? 0.19385 -3.59899 2.64395 1.000 56.52700 159 ILE A CA 1
ATOM 1277 C C . ILE A 1 162 ? -0.00967 -2.91206 1.29963 1.000 56.60597 159 ILE A C 1
ATOM 1278 O O . ILE A 1 162 ? 0.11958 -3.53664 0.23985 1.000 44.90375 159 ILE A O 1
ATOM 1283 N N . SER A 1 163 ? -0.32028 -1.61525 1.31884 1.000 59.11825 160 SER A N 1
ATOM 1284 C CA . SER A 1 163 ? -0.57323 -0.90058 0.07307 1.000 57.45838 160 SER A CA 1
ATOM 1285 C C . SER A 1 163 ? 0.69436 -0.79254 -0.76717 1.000 58.89789 160 SER A C 1
ATOM 1286 O O . SER A 1 163 ? 0.63785 -0.83365 -2.00183 1.000 55.35133 160 SER A O 1
ATOM 1289 N N . ASN A 1 164 ? 1.85008 -0.65541 -0.11505 1.000 57.53965 161 ASN A N 1
ATOM 1290 C CA . ASN A 1 164 ? 3.11099 -0.59522 -0.84763 1.000 56.77458 161 ASN A CA 1
ATOM 1291 C C . ASN A 1 164 ? 3.42249 -1.92380 -1.52135 1.000 56.17056 161 ASN A C 1
ATOM 1292 O O . ASN A 1 164 ? 3.94638 -1.94997 -2.64081 1.000 58.59248 161 ASN A O 1
ATOM 1297 N N . TYR A 1 165 ? 3.11214 -3.03723 -0.85422 1.000 51.25120 162 TYR A N 1
ATOM 1298 C CA . TYR A 1 165 ? 3.28593 -4.34118 -1.48364 1.000 50.32141 162 TYR A CA 1
ATOM 1299 C C . TYR A 1 165 ? 2.38249 -4.48199 -2.70297 1.000 52.12163 162 TYR A C 1
ATOM 1300 O O . TYR A 1 165 ? 2.81422 -4.97164 -3.75376 1.000 53.14984 162 TYR A O 1
ATOM 1309 N N . LEU A 1 166 ? 1.12355 -4.05100 -2.58374 1.000 50.95995 163 LEU A N 1
ATOM 1310 C CA . LEU A 1 166 ? 0.19979 -4.11336 -3.71029 1.000 50.91560 163 LEU A CA 1
ATOM 1311 C C . LEU A 1 166 ? 0.51160 -3.07345 -4.77759 1.000 58.90461 163 LEU A C 1
ATOM 1312 O O . LEU A 1 166 ? 0.09083 -3.24070 -5.92787 1.000 56.26606 163 LEU A O 1
ATOM 1317 N N . PHE A 1 167 ? 1.23244 -2.00483 -4.42654 1.000 58.38470 164 PHE A N 1
ATOM 1318 C CA . PHE A 1 167 ? 1.67533 -1.05909 -5.44609 1.000 55.89942 164 PHE A CA 1
ATOM 1319 C C . PHE A 1 167 ? 2.80354 -1.64008 -6.28857 1.000 59.71927 164 PHE A C 1
ATOM 1320 O O . PHE A 1 167 ? 2.90237 -1.34052 -7.48685 1.000 67.95112 164 PHE A O 1
ATOM 1328 N N . GLY A 1 168 ? 3.64818 -2.47862 -5.68516 1.000 55.88014 165 GLY A N 1
ATOM 1329 C CA . GLY A 1 168 ? 4.67514 -3.15562 -6.45650 1.000 57.00845 165 GLY A CA 1
ATOM 1330 C C . GLY A 1 168 ? 4.08878 -4.20046 -7.38636 1.000 56.55633 165 GLY A C 1
ATOM 1331 O O . GLY A 1 168 ? 4.30560 -4.16109 -8.60040 1.000 58.88706 165 GLY A O 1
ATOM 1332 N N . ILE A 1 169 ? 3.32614 -5.14365 -6.82902 1.000 50.81315 166 ILE A N 1
ATOM 1333 C CA . ILE A 1 169 ? 2.77501 -6.27180 -7.58005 1.000 52.02247 166 ILE A CA 1
ATOM 1334 C C . ILE A 1 169 ? 1.68053 -5.80561 -8.54199 1.000 62.48234 166 ILE A C 1
ATOM 1335 O O . ILE A 1 169 ? 1.05705 -6.61509 -9.23993 1.000 59.49484 166 ILE A O 1
ATOM 1340 N N . GLN A 1 170 ? 1.45061 -4.49559 -8.59907 1.000 70.34989 167 GLN A N 1
ATOM 1341 C CA . GLN A 1 170 ? 0.41863 -3.92239 -9.45477 1.000 75.97197 167 GLN A CA 1
ATOM 1342 C C . GLN A 1 170 ? 0.86916 -3.94317 -10.91143 1.000 81.39690 167 GLN A C 1
ATOM 1343 O O . GLN A 1 170 ? 1.96757 -3.48128 -11.23883 1.000 73.87156 167 GLN A O 1
ATOM 1349 N N . ASP A 1 171 ? 0.01870 -4.47923 -11.78374 1.000 115.74823 168 ASP A N 1
ATOM 1350 C CA . ASP A 1 171 ? 0.30092 -4.47397 -13.20924 1.000 117.41124 168 ASP A CA 1
ATOM 1351 C C . ASP A 1 171 ? -0.00341 -3.09832 -13.80271 1.000 118.33574 168 ASP A C 1
ATOM 1352 O O . ASP A 1 171 ? -0.52684 -2.20362 -13.13459 1.000 117.87645 168 ASP A O 1
ATOM 1357 N N . ASP A 1 172 ? 0.33151 -2.93501 -15.08528 1.000 96.27388 169 ASP A N 1
ATOM 1358 C CA . ASP A 1 172 ? 0.16961 -1.63475 -15.72780 1.000 90.79430 169 ASP A CA 1
ATOM 1359 C C . ASP A 1 172 ? -1.29678 -1.24902 -15.85660 1.000 85.81396 169 ASP A C 1
ATOM 1360 O O . ASP A 1 172 ? -1.62771 -0.05916 -15.81795 1.000 77.07764 169 ASP A O 1
ATOM 1365 N N . ASP A 1 173 ? -2.18512 -2.22935 -16.00145 1.000 89.66109 170 ASP A N 1
ATOM 1366 C CA . ASP A 1 173 ? -3.60898 -1.95505 -16.13917 1.000 82.14762 170 ASP A CA 1
ATOM 1367 C C . ASP A 1 173 ? -4.28390 -1.64090 -14.80817 1.000 91.43129 170 ASP A C 1
ATOM 1368 O O . ASP A 1 173 ? -5.49304 -1.39174 -14.79030 1.000 92.42147 170 ASP A O 1
ATOM 1373 N N . GLY A 1 174 ? -3.54528 -1.64616 -13.70074 1.000 94.25180 171 GLY A N 1
ATOM 1374 C CA . GLY A 1 174 ? -4.11097 -1.34620 -12.39965 1.000 92.28134 171 GLY A CA 1
ATOM 1375 C C . GLY A 1 174 ? -4.66682 -2.53448 -11.64760 1.000 94.16837 171 GLY A C 1
ATOM 1376 O O . GLY A 1 174 ? -5.31612 -2.34048 -10.60806 1.000 91.49929 171 GLY A O 1
ATOM 1377 N N . SER A 1 175 ? -4.41754 -3.75399 -12.12890 1.000 89.70508 172 SER A N 1
ATOM 1378 C CA . SER A 1 175 ? -4.89686 -4.99074 -11.52529 1.000 77.84114 172 SER A CA 1
ATOM 1379 C C . SER A 1 175 ? -3.77633 -5.68615 -10.75138 1.000 76.81984 172 SER A C 1
ATOM 1380 O O . SER A 1 175 ? -2.58769 -5.40164 -10.92511 1.000 79.28954 172 SER A O 1
ATOM 1383 N N . ILE A 1 176 ? -4.17077 -6.64003 -9.91318 1.000 66.49266 173 ILE A N 1
ATOM 1384 C CA . ILE A 1 176 ? -3.24898 -7.30016 -8.99694 1.000 57.36625 173 ILE A CA 1
ATOM 1385 C C . ILE A 1 176 ? -3.55721 -8.79031 -8.98010 1.000 52.26445 173 ILE A C 1
ATOM 1386 O O . ILE A 1 176 ? -4.71378 -9.18786 -8.80534 1.000 55.04798 173 ILE A O 1
ATOM 1391 N N . GLU A 1 177 ? -2.52592 -9.61214 -9.16881 1.000 47.43048 174 GLU A N 1
ATOM 1392 C CA . GLU A 1 177 ? -2.64308 -11.06654 -9.13155 1.000 47.55505 174 GLU A CA 1
ATOM 1393 C C . GLU A 1 177 ? -1.64961 -11.59335 -8.10306 1.000 48.25239 174 GLU A C 1
ATOM 1394 O O . GLU A 1 177 ? -0.43327 -11.50357 -8.30547 1.000 48.07956 174 GLU A O 1
ATOM 1400 N N . LEU A 1 178 ? -2.16513 -12.13919 -7.00351 1.000 49.78822 175 LEU A N 1
ATOM 1401 C CA . LEU A 1 178 ? -1.30270 -12.61503 -5.93011 1.000 51.38017 175 LEU A CA 1
ATOM 1402 C C . LEU A 1 178 ? -0.60451 -13.90506 -6.33746 1.000 45.99279 175 LEU A C 1
ATOM 1403 O O . LEU A 1 178 ? -1.24117 -14.84197 -6.82856 1.000 43.11360 175 LEU A O 1
ATOM 1408 N N . THR A 1 179 ? 0.70951 -13.95264 -6.12563 1.000 40.17319 176 THR A N 1
ATOM 1409 C CA . THR A 1 179 ? 1.50297 -15.14037 -6.41113 1.000 41.47752 176 THR A CA 1
ATOM 1410 C C . THR A 1 179 ? 2.22429 -15.66658 -5.17736 1.000 44.68767 176 THR A C 1
ATOM 1411 O O . THR A 1 179 ? 3.04298 -16.58584 -5.29635 1.000 40.32090 176 THR A O 1
ATOM 1415 N N . GLU A 1 180 ? 1.94516 -15.11298 -4.00004 1.000 48.19656 177 GLU A N 1
ATOM 1416 C CA . GLU A 1 180 ? 2.57871 -15.53604 -2.76176 1.000 43.56124 177 GLU A CA 1
ATOM 1417 C C . GLU A 1 180 ? 1.51474 -15.89779 -1.73530 1.000 42.03575 177 GLU A C 1
ATOM 1418 O O . GLU A 1 180 ? 0.39754 -15.37255 -1.76122 1.000 39.78699 177 GLU A O 1
ATOM 1424 N N . THR A 1 181 ? 1.87225 -16.80065 -0.82806 1.000 46.60676 178 THR A N 1
ATOM 1425 C CA . THR A 1 181 ? 0.94757 -17.21812 0.21077 1.000 38.41369 178 THR A CA 1
ATOM 1426 C C . THR A 1 181 ? 0.89887 -16.17579 1.32576 1.000 42.89813 178 THR A C 1
ATOM 1427 O O . THR A 1 181 ? 1.67164 -15.21497 1.35236 1.000 38.62198 178 THR A O 1
ATOM 1431 N N . ARG A 1 182 ? -0.03151 -16.37691 2.26009 1.000 48.81071 179 ARG A N 1
ATOM 1432 C CA . ARG A 1 182 ? -0.18588 -15.43355 3.36213 1.000 43.09970 179 ARG A CA 1
ATOM 1433 C C . ARG A 1 182 ? 1.05384 -15.41437 4.24666 1.000 40.95638 179 ARG A C 1
ATOM 1434 O O . ARG A 1 182 ? 1.54133 -14.34335 4.62852 1.000 34.56035 179 ARG A O 1
ATOM 1442 N N . GLU A 1 183 ? 1.58549 -16.59543 4.57532 1.000 46.34679 180 GLU A N 1
ATOM 1443 C CA . GLU A 1 183 ? 2.78228 -16.65622 5.40665 1.000 44.41272 180 GLU A CA 1
ATOM 1444 C C . GLU A 1 183 ? 3.97940 -16.02167 4.70971 1.000 48.09685 180 GLU A C 1
ATOM 1445 O O . GLU A 1 183 ? 4.84104 -15.43268 5.37194 1.000 51.81050 180 GLU A O 1
ATOM 1451 N N . GLU A 1 184 ? 4.05249 -16.13063 3.37982 1.000 44.86570 181 GLU A N 1
ATOM 1452 C CA . GLU A 1 184 ? 5.15053 -15.50882 2.64461 1.000 45.74067 181 GLU A CA 1
ATOM 1453 C C . GLU A 1 184 ? 5.03661 -13.98880 2.65572 1.000 39.51088 181 GLU A C 1
ATOM 1454 O O . GLU A 1 184 ? 6.04134 -13.28702 2.82284 1.000 39.81646 181 GLU A O 1
ATOM 1460 N N . ILE A 1 185 ? 3.82330 -13.46334 2.47560 1.000 40.77081 182 ILE A N 1
ATOM 1461 C CA . ILE A 1 185 ? 3.63058 -12.01757 2.48072 1.000 44.22559 182 ILE A CA 1
ATOM 1462 C C . ILE A 1 185 ? 3.92413 -11.44385 3.86035 1.000 49.46736 182 ILE A C 1
ATOM 1463 O O . ILE A 1 185 ? 4.46292 -10.33821 3.98360 1.000 52.36077 182 ILE A O 1
ATOM 1468 N N . ALA A 1 186 ? 3.58834 -12.18643 4.91831 1.000 51.01799 183 ALA A N 1
ATOM 1469 C CA . ALA A 1 186 ? 3.84654 -11.70294 6.27081 1.000 43.14050 183 ALA A CA 1
ATOM 1470 C C . ALA A 1 186 ? 5.34122 -11.59076 6.54574 1.000 43.70656 183 ALA A C 1
ATOM 1471 O O . ALA A 1 186 ? 5.79318 -10.62397 7.17043 1.000 48.07858 183 ALA A O 1
ATOM 1473 N N . ASP A 1 187 ? 6.12665 -12.56789 6.08513 1.000 44.00031 184 ASP A N 1
ATOM 1474 C CA . ASP A 1 187 ? 7.56689 -12.52408 6.32052 1.000 46.68660 184 ASP A CA 1
ATOM 1475 C C . ASP A 1 187 ? 8.22761 -11.41024 5.51715 1.000 51.09590 184 ASP A C 1
ATOM 1476 O O . ASP A 1 187 ? 9.18797 -10.78724 5.98487 1.000 52.01229 184 ASP A O 1
ATOM 1481 N N . TYR A 1 188 ? 7.72595 -11.14120 4.30931 1.000 52.59601 185 TYR A N 1
ATOM 1482 C CA . TYR A 1 188 ? 8.30156 -10.07757 3.49204 1.000 49.61675 185 TYR A CA 1
ATOM 1483 C C . TYR A 1 188 ? 7.99817 -8.70342 4.07686 1.000 53.78546 185 TYR A C 1
ATOM 1484 O O . TYR A 1 188 ? 8.82520 -7.78841 3.98787 1.000 57.53814 185 TYR A O 1
ATOM 1493 N N . LEU A 1 189 ? 6.81956 -8.53887 4.67759 1.000 53.24379 186 LEU A N 1
ATOM 1494 C CA . LEU A 1 189 ? 6.45224 -7.27951 5.31072 1.000 56.34364 186 LEU A CA 1
ATOM 1495 C C . LEU A 1 189 ? 6.96725 -7.16233 6.73853 1.000 65.63868 186 LEU A C 1
ATOM 1496 O O . LEU A 1 189 ? 6.79216 -6.10499 7.35428 1.000 68.72966 186 LEU A O 1
ATOM 1501 N N . ASP A 1 190 ? 7.59024 -8.21546 7.27192 1.000 76.40927 187 ASP A N 1
ATOM 1502 C CA . ASP A 1 190 ? 8.11322 -8.22890 8.64009 1.000 78.54457 187 ASP A CA 1
ATOM 1503 C C . ASP A 1 190 ? 7.00286 -7.95723 9.65683 1.000 78.16809 187 ASP A C 1
ATOM 1504 O O . ASP A 1 190 ? 7.13038 -7.11466 10.54773 1.000 80.75315 187 ASP A O 1
ATOM 1509 N N . ILE A 1 191 ? 5.89230 -8.68133 9.50613 1.000 64.24770 188 ILE A N 1
ATOM 1510 C CA . ILE A 1 191 ? 4.76556 -8.62100 10.42970 1.000 61.78526 188 ILE A CA 1
ATOM 1511 C C . ILE A 1 191 ? 4.26486 -10.03998 10.66776 1.000 54.94655 188 ILE A C 1
ATOM 1512 O O . ILE A 1 191 ? 4.73850 -11.00297 10.06062 1.000 51.98122 188 ILE A O 1
ATOM 1517 N N . THR A 1 192 ? 3.29561 -10.15981 11.56939 1.000 60.33732 189 THR A N 1
ATOM 1518 C CA . THR A 1 192 ? 2.69963 -11.44927 11.88323 1.000 61.20813 189 THR A CA 1
ATOM 1519 C C . THR A 1 192 ? 1.54644 -11.74617 10.93585 1.000 52.26649 189 THR A C 1
ATOM 1520 O O . THR A 1 192 ? 0.87918 -10.83863 10.43202 1.000 43.77960 189 THR A O 1
ATOM 1524 N N . ARG A 1 193 ? 1.31659 -13.03351 10.69530 1.000 50.60154 190 ARG A N 1
ATOM 1525 C CA . ARG A 1 193 ? 0.22939 -13.41571 9.80579 1.000 47.72523 190 ARG A CA 1
ATOM 1526 C C . ARG A 1 193 ? -1.14655 -13.03360 10.33851 1.000 49.23163 190 ARG A C 1
ATOM 1527 O O . ARG A 1 193 ? -1.97019 -12.57900 9.53037 1.000 48.00939 190 ARG A O 1
ATOM 1535 N N . PRO A 1 194 ? -1.47226 -13.19679 11.63415 1.000 52.02340 191 PRO A N 1
ATOM 1536 C CA . PRO A 1 194 ? -2.79373 -12.72070 12.08389 1.000 46.16010 191 PRO A CA 1
ATOM 1537 C C . PRO A 1 194 ? -3.00157 -11.22761 11.88751 1.000 45.73073 191 PRO A C 1
ATOM 1538 O O . PRO A 1 194 ? -4.12133 -10.80364 11.57551 1.000 48.54465 191 PRO A O 1
ATOM 1542 N N . SER A 1 195 ? -1.95802 -10.41253 12.06382 1.000 47.71398 192 SER A N 1
ATOM 1543 C CA . SER A 1 195 ? -2.08226 -8.97484 11.85230 1.000 51.80512 192 SER A CA 1
ATOM 1544 C C . SER A 1 195 ? -2.14008 -8.60917 10.37345 1.000 51.55830 192 SER A C 1
ATOM 1545 O O . SER A 1 195 ? -2.67705 -7.55089 10.02582 1.000 51.11267 192 SER A O 1
ATOM 1548 N N . LEU A 1 196 ? -1.59027 -9.45315 9.49895 1.000 56.35968 193 LEU A N 1
ATOM 1549 C CA . LEU A 1 196 ? -1.70581 -9.21495 8.06338 1.000 47.89166 193 LEU A CA 1
ATOM 1550 C C . LEU A 1 196 ? -3.13780 -9.42819 7.58728 1.000 44.25544 193 LEU A C 1
ATOM 1551 O O . LEU A 1 196 ? -3.68550 -8.60980 6.83816 1.000 45.55360 193 LEU A O 1
ATOM 1556 N N . SER A 1 197 ? -3.76119 -10.52568 8.02028 1.000 42.91908 194 SER A N 1
ATOM 1557 C CA . SER A 1 197 ? -5.12481 -10.83670 7.61185 1.000 48.45405 194 SER A CA 1
ATOM 1558 C C . SER A 1 197 ? -6.15664 -9.95116 8.29790 1.000 50.43385 194 SER A C 1
ATOM 1559 O O . SER A 1 197 ? -7.30046 -9.88293 7.83290 1.000 49.60731 194 SER A O 1
ATOM 1562 N N . ARG A 1 198 ? -5.77805 -9.27292 9.38570 1.000 48.70881 195 ARG A N 1
ATOM 1563 C CA . ARG A 1 198 ? -6.69941 -8.37921 10.08120 1.000 55.01505 195 ARG A CA 1
ATOM 1564 C C . ARG A 1 198 ? -6.88462 -7.07313 9.31939 1.000 49.29283 195 ARG A C 1
ATOM 1565 O O . ARG A 1 198 ? -8.01552 -6.61018 9.13709 1.000 46.61351 195 ARG A O 1
ATOM 1573 N N . GLU A 1 199 ? -5.78459 -6.46223 8.86942 1.000 49.53909 196 GLU A N 1
ATOM 1574 C CA . GLU A 1 199 ? -5.89893 -5.21695 8.11752 1.000 56.21835 196 GLU A CA 1
ATOM 1575 C C . GLU A 1 199 ? -6.55528 -5.43829 6.76192 1.000 54.44790 196 GLU A C 1
ATOM 1576 O O . GLU A 1 199 ? -7.27294 -4.55822 6.27342 1.000 53.46436 196 GLU A O 1
ATOM 1582 N N . LEU A 1 200 ? -6.33098 -6.60090 6.14379 1.000 51.05166 197 LEU A N 1
ATOM 1583 C CA . LEU A 1 200 ? -7.04036 -6.91997 4.90967 1.000 52.60484 197 LEU A CA 1
ATOM 1584 C C . LEU A 1 200 ? -8.54179 -7.02051 5.14438 1.000 57.21546 197 LEU A C 1
ATOM 1585 O O . LEU A 1 200 ? -9.33277 -6.75858 4.23069 1.000 60.50629 197 LEU A O 1
ATOM 1590 N N . GLY A 1 201 ? -8.95290 -7.39150 6.35813 1.000 53.11840 198 GLY A N 1
ATOM 1591 C CA . GLY A 1 201 ? -10.37103 -7.40490 6.67225 1.000 59.91949 198 GLY A CA 1
ATOM 1592 C C . GLY A 1 201 ? -10.96177 -6.01028 6.75249 1.000 63.45375 198 GLY A C 1
ATOM 1593 O O . GLY A 1 201 ? -12.09587 -5.78195 6.32238 1.000 68.19903 198 GLY A O 1
ATOM 1594 N N . ARG A 1 202 ? -10.20396 -5.05859 7.30577 1.000 56.46954 199 ARG A N 1
ATOM 1595 C CA . ARG A 1 202 ? -10.67307 -3.67714 7.35851 1.000 60.52235 199 ARG A CA 1
ATOM 1596 C C . ARG A 1 202 ? -10.75468 -3.06955 5.96373 1.000 61.99027 199 ARG A C 1
ATOM 1597 O O . ARG A 1 202 ? -11.71353 -2.35595 5.64595 1.000 65.92256 199 ARG A O 1
ATOM 1613 N N . GLN A 1 204 ? -11.28423 -4.58476 3.23830 1.000 59.91550 201 GLN A N 1
ATOM 1614 C CA . GLN A 1 204 ? -12.46721 -5.14361 2.59467 1.000 61.86043 201 GLN A CA 1
ATOM 1615 C C . GLN A 1 204 ? -13.75268 -4.62960 3.22700 1.000 65.80591 201 GLN A C 1
ATOM 1616 O O . GLN A 1 204 ? -14.77254 -4.51286 2.53864 1.000 67.96122 201 GLN A O 1
ATOM 1622 N N . LYS A 1 205 ? -13.72436 -4.32411 4.52574 1.000 75.75884 202 LYS A N 1
ATOM 1623 C CA . LYS A 1 205 ? -14.91371 -3.81216 5.19878 1.000 78.92927 202 LYS A CA 1
ATOM 1624 C C . LYS A 1 205 ? -15.30030 -2.43965 4.66410 1.000 81.46149 202 LYS A C 1
ATOM 1625 O O . LYS A 1 205 ? -16.44120 -2.22488 4.23817 1.000 84.56551 202 LYS A O 1
ATOM 1631 N N . GLU A 1 206 ? -14.36087 -1.49795 4.67752 1.000 68.96298 203 GLU A N 1
ATOM 1632 C CA . GLU A 1 206 ? -14.61379 -0.13787 4.22351 1.000 70.62255 203 GLU A CA 1
ATOM 1633 C C . GLU A 1 206 ? -14.60829 -0.01140 2.70587 1.000 67.54514 203 GLU A C 1
ATOM 1634 O O . GLU A 1 206 ? -14.67074 1.11236 2.19493 1.000 64.95187 203 GLU A O 1
ATOM 1640 N N . ASN A 1 207 ? -14.51785 -1.13233 1.98813 1.000 66.43855 204 ASN A N 1
ATOM 1641 C CA . ASN A 1 207 ? -14.62204 -1.17196 0.52975 1.000 68.72377 204 ASN A CA 1
ATOM 1642 C C . ASN A 1 207 ? -13.48946 -0.38486 -0.13434 1.000 66.49405 204 ASN A C 1
ATOM 1643 O O . ASN A 1 207 ? -13.70654 0.59499 -0.85006 1.000 66.99444 204 ASN A O 1
ATOM 1648 N N . ILE A 1 208 ? -12.26390 -0.83769 0.11812 1.000 60.50488 205 ILE A N 1
ATOM 1649 C CA . ILE A 1 208 ? -11.08927 -0.35334 -0.58901 1.000 59.87991 205 ILE A CA 1
ATOM 1650 C C . ILE A 1 208 ? -10.56125 -1.39442 -1.56726 1.000 59.25445 205 ILE A C 1
ATOM 1651 O O . ILE A 1 208 ? -10.24341 -1.06939 -2.71332 1.000 68.20955 205 ILE A O 1
ATOM 1656 N N . ILE A 1 209 ? -10.47114 -2.65199 -1.13619 1.000 58.92681 206 ILE A N 1
ATOM 1657 C CA . ILE A 1 209 ? -10.03589 -3.75116 -1.98361 1.000 56.80547 206 ILE A CA 1
ATOM 1658 C C . ILE A 1 209 ? -11.05748 -4.87682 -1.87938 1.000 60.41650 206 ILE A C 1
ATOM 1659 O O . ILE A 1 209 ? -11.92288 -4.88503 -1.00376 1.000 63.06238 206 ILE A O 1
ATOM 1664 N N . ARG A 1 210 ? -10.94771 -5.83352 -2.79731 1.000 53.18222 207 ARG A N 1
ATOM 1665 C CA . ARG A 1 210 ? -11.78215 -7.02996 -2.76386 1.000 55.25435 207 ARG A CA 1
ATOM 1666 C C . ARG A 1 210 ? -10.94076 -8.20060 -3.24327 1.000 56.10123 207 ARG A C 1
ATOM 1667 O O . ARG A 1 210 ? -10.52296 -8.22843 -4.40441 1.000 59.50477 207 ARG A O 1
ATOM 1675 N N . ILE A 1 211 ? -10.69036 -9.15713 -2.35524 1.000 54.95009 208 ILE A N 1
ATOM 1676 C CA . ILE A 1 211 ? -9.83737 -10.29905 -2.66230 1.000 57.29080 208 ILE A CA 1
ATOM 1677 C C . ILE A 1 211 ? -10.71937 -11.41490 -3.20875 1.000 61.47847 208 ILE A C 1
ATOM 1678 O O . ILE A 1 211 ? -11.50535 -12.01796 -2.47363 1.000 62.63380 208 ILE A O 1
ATOM 1683 N N . GLU A 1 212 ? -10.58662 -11.68964 -4.50226 1.000 61.25373 209 GLU A N 1
ATOM 1684 C CA . GLU A 1 212 ? -11.35320 -12.72959 -5.18241 1.000 60.07692 209 GLU A CA 1
ATOM 1685 C C . GLU A 1 212 ? -10.36435 -13.78001 -5.67676 1.000 56.57266 209 GLU A C 1
ATOM 1686 O O . GLU A 1 212 ? -9.71408 -13.59478 -6.70997 1.000 57.43839 209 GLU A O 1
ATOM 1692 N N . GLY A 1 213 ? -10.25157 -14.88044 -4.93970 1.000 60.58726 210 GLY A N 1
ATOM 1693 C CA . GLY A 1 213 ? -9.30090 -15.91939 -5.27787 1.000 59.31421 210 GLY A CA 1
ATOM 1694 C C . GLY A 1 213 ? -7.86794 -15.44772 -5.15748 1.000 59.75292 210 GLY A C 1
ATOM 1695 O O . GLY A 1 213 ? -7.37911 -15.19617 -4.05215 1.000 59.94819 210 GLY A O 1
ATOM 1696 N N . SER A 1 214 ? -7.18231 -15.32636 -6.29158 1.000 56.48351 211 SER A N 1
ATOM 1697 C CA . SER A 1 214 ? -5.81797 -14.82206 -6.33024 1.000 52.01467 211 SER A CA 1
ATOM 1698 C C . SER A 1 214 ? -5.74028 -13.40868 -6.89150 1.000 51.73478 211 SER A C 1
ATOM 1699 O O . SER A 1 214 ? -4.64975 -12.95170 -7.25158 1.000 55.51701 211 SER A O 1
ATOM 1702 N N . SER A 1 215 ? -6.86380 -12.70029 -6.95975 1.000 53.22852 212 SER A N 1
ATOM 1703 C CA . SER A 1 215 ? -6.90537 -11.34341 -7.48244 1.000 56.36092 212 SER A CA 1
ATOM 1704 C C . SER A 1 215 ? -7.30202 -10.37109 -6.38159 1.000 52.94802 212 SER A C 1
ATOM 1705 O O . SER A 1 215 ? -8.18602 -10.66012 -5.56958 1.000 55.40413 212 SER A O 1
ATOM 1708 N N . VAL A 1 216 ? -6.64095 -9.22065 -6.36149 1.000 47.34182 213 VAL A N 1
ATOM 1709 C CA . VAL A 1 216 ? -6.94692 -8.13837 -5.43464 1.000 55.41987 213 VAL A CA 1
ATOM 1710 C C . VAL A 1 216 ? -7.40513 -6.96048 -6.28443 1.000 55.06047 213 VAL A C 1
ATOM 1711 O O . VAL A 1 216 ? -6.58856 -6.27928 -6.91656 1.000 58.48093 213 VAL A O 1
ATOM 1715 N N . ILE A 1 217 ? -8.71241 -6.72827 -6.31800 1.000 55.76035 214 ILE A N 1
ATOM 1716 C CA . ILE A 1 217 ? -9.29476 -5.64978 -7.10720 1.000 58.30667 214 ILE A CA 1
ATOM 1717 C C . ILE A 1 217 ? -9.25557 -4.37344 -6.27537 1.000 57.69238 214 ILE A C 1
ATOM 1718 O O . ILE A 1 217 ? -9.76954 -4.33855 -5.15210 1.000 63.07213 214 ILE A O 1
ATOM 1723 N N . ILE A 1 218 ? -8.64135 -3.32669 -6.82016 1.000 55.71848 215 ILE A N 1
ATOM 1724 C CA . ILE A 1 218 ? -8.54164 -2.04523 -6.12766 1.000 58.46984 215 ILE A CA 1
ATOM 1725 C C . ILE A 1 218 ? -9.82477 -1.26488 -6.39304 1.000 60.52875 215 ILE A C 1
ATOM 1726 O O . ILE A 1 218 ? -10.06620 -0.81430 -7.51502 1.000 67.73657 215 ILE A O 1
ATOM 1731 N N . LEU A 1 219 ? -10.65106 -1.10105 -5.36038 1.000 61.13441 216 LEU A N 1
ATOM 1732 C CA . LEU A 1 219 ? -11.90522 -0.37665 -5.52162 1.000 66.35044 216 LEU A CA 1
ATOM 1733 C C . LEU A 1 219 ? -11.74516 1.12292 -5.32433 1.000 71.33460 216 LEU A C 1
ATOM 1734 O O . LEU A 1 219 ? -12.47553 1.90340 -5.94578 1.000 71.52648 216 LEU A O 1
ATOM 1739 N N . ASP A 1 220 ? -10.81296 1.54430 -4.47155 1.000 70.76642 217 ASP A N 1
ATOM 1740 C CA . ASP A 1 220 ? -10.57939 2.96324 -4.20295 1.000 80.04769 217 ASP A CA 1
ATOM 1741 C C . ASP A 1 220 ? -9.07596 3.16075 -4.03944 1.000 87.29498 217 ASP A C 1
ATOM 1742 O O . ASP A 1 220 ? -8.50363 2.79793 -3.00724 1.000 92.72162 217 ASP A O 1
ATOM 1747 N N . ALA A 1 221 ? -8.44221 3.72681 -5.06241 1.000 92.46649 218 ALA A N 1
ATOM 1748 C CA . ALA A 1 221 ? -7.01770 4.02253 -5.02648 1.000 98.75362 218 ALA A CA 1
ATOM 1749 C C . ALA A 1 221 ? -6.72370 5.45589 -4.60719 1.000 106.17794 218 ALA A C 1
ATOM 1750 O O . ALA A 1 221 ? -5.55058 5.83477 -4.52875 1.000 106.86962 218 ALA A O 1
ATOM 1752 N N . ILE A 1 222 ? -7.75540 6.25760 -4.33819 1.000 107.48306 219 ILE A N 1
ATOM 1753 C CA . ILE A 1 222 ? -7.53835 7.64509 -3.93951 1.000 110.36358 219 ILE A CA 1
ATOM 1754 C C . ILE A 1 222 ? -6.86868 7.70415 -2.57237 1.000 117.77988 219 ILE A C 1
ATOM 1755 O O . ILE A 1 222 ? -5.84858 8.37872 -2.38943 1.000 122.69574 219 ILE A O 1
ATOM 1760 N N . ILE A 1 223 ? -7.43483 6.99962 -1.59181 1.000 118.53251 220 ILE A N 1
ATOM 1761 C CA . ILE A 1 223 ? -6.79542 6.89613 -0.28527 1.000 121.73115 220 ILE A CA 1
ATOM 1762 C C . ILE A 1 223 ? -5.47362 6.14934 -0.40205 1.000 118.56968 220 ILE A C 1
ATOM 1763 O O . ILE A 1 223 ? -4.47329 6.52245 0.22304 1.000 121.53390 220 ILE A O 1
ATOM 1768 N N . PHE A 1 224 ? -5.44742 5.09675 -1.21220 1.000 110.87914 221 PHE A N 1
ATOM 1769 C CA . PHE A 1 224 ? -4.25270 4.29567 -1.43782 1.000 107.09119 221 PHE A CA 1
ATOM 1770 C C . PHE A 1 224 ? -3.10379 5.12912 -2.00177 1.000 101.18953 221 PHE A C 1
ATOM 1771 O O . PHE A 1 224 ? -1.98468 5.08736 -1.48834 1.000 93.63166 221 PHE A O 1
ATOM 1779 N N . ASN B 1 5 ? -23.00012 -32.24905 66.80645 1.000 69.53015 2 ASN B N 1
ATOM 1780 C CA . ASN B 1 5 ? -22.91892 -32.72846 65.43189 1.000 64.80064 2 ASN B CA 1
ATOM 1781 C C . ASN B 1 5 ? -22.42863 -31.61439 64.51225 1.000 61.18190 2 ASN B C 1
ATOM 1782 O O . ASN B 1 5 ? -21.54230 -31.82344 63.68401 1.000 65.52233 2 ASN B O 1
ATOM 1787 N N . ILE B 1 6 ? -23.02019 -30.42682 64.66370 1.000 61.82902 3 ILE B N 1
ATOM 1788 C CA . ILE B 1 6 ? -22.56485 -29.26603 63.90505 1.000 62.38562 3 ILE B CA 1
ATOM 1789 C C . ILE B 1 6 ? -21.16153 -28.85791 64.33833 1.000 64.82391 3 ILE B C 1
ATOM 1790 O O . ILE B 1 6 ? -20.36271 -28.38309 63.51911 1.000 62.04949 3 ILE B O 1
ATOM 1795 N N . ARG B 1 7 ? -20.82835 -29.05772 65.61632 1.000 69.63506 4 ARG B N 1
ATOM 1796 C CA . ARG B 1 7 ? -19.50465 -28.69112 66.11039 1.000 61.60489 4 ARG B CA 1
ATOM 1797 C C . ARG B 1 7 ? -18.41145 -29.48503 65.40791 1.000 62.56077 4 ARG B C 1
ATOM 1798 O O . ARG B 1 7 ? -17.40916 -28.91862 64.95758 1.000 62.67695 4 ARG B O 1
ATOM 1806 N N . THR B 1 8 ? -18.58679 -30.80365 65.30367 1.000 64.48782 5 THR B N 1
ATOM 1807 C CA . THR B 1 8 ? -17.55090 -31.63527 64.70483 1.000 67.63899 5 THR B CA 1
ATOM 1808 C C . THR B 1 8 ? -17.43395 -31.42208 63.19945 1.000 67.70618 5 THR B C 1
ATOM 1809 O O . THR B 1 8 ? -16.37806 -31.71382 62.62808 1.000 68.57331 5 THR B O 1
ATOM 1813 N N . GLU B 1 9 ? -18.48319 -30.91210 62.54729 1.000 75.90739 6 GLU B N 1
ATOM 1814 C CA . GLU B 1 9 ? -18.38573 -30.58016 61.12913 1.000 76.32300 6 GLU B CA 1
ATOM 1815 C C . GLU B 1 9 ? -17.76439 -29.20420 60.92487 1.000 71.35565 6 GLU B C 1
ATOM 1816 O O . GLU B 1 9 ? -16.99463 -29.00021 59.97914 1.000 76.36447 6 GLU B O 1
ATOM 1822 N N . LEU B 1 10 ? -18.09100 -28.24975 61.79885 1.000 64.88534 7 LEU B N 1
ATOM 1823 C CA . LEU B 1 10 ? -17.45760 -26.93863 61.73188 1.000 60.77766 7 LEU B CA 1
ATOM 1824 C C . LEU B 1 10 ? -16.00200 -27.00347 62.17374 1.000 65.92485 7 LEU B C 1
ATOM 1825 O O . LEU B 1 10 ? -15.18822 -26.17428 61.75110 1.000 65.63509 7 LEU B O 1
ATOM 1830 N N . GLN B 1 11 ? -15.65757 -27.97895 63.01779 1.000 64.79223 8 GLN B N 1
ATOM 1831 C CA . GLN B 1 11 ? -14.28379 -28.09960 63.49287 1.000 64.63788 8 GLN B CA 1
ATOM 1832 C C . GLN B 1 11 ? -13.35124 -28.53676 62.37056 1.000 65.81282 8 GLN B C 1
ATOM 1833 O O . GLN B 1 11 ? -12.20896 -28.07032 62.28618 1.000 66.15528 8 GLN B O 1
ATOM 1839 N N . ASN B 1 12 ? -13.82283 -29.42179 61.49549 1.000 65.76176 9 ASN B N 1
ATOM 1840 C CA . ASN B 1 12 ? -13.02152 -29.94456 60.39866 1.000 66.20810 9 ASN B CA 1
ATOM 1841 C C . ASN B 1 12 ? -13.18524 -29.14808 59.10938 1.000 68.09537 9 ASN B C 1
ATOM 1842 O O . ASN B 1 12 ? -12.70219 -29.58746 58.06113 1.000 76.86617 9 ASN B O 1
ATOM 1847 N N . SER B 1 13 ? -13.85336 -27.99915 59.15666 1.000 69.60464 10 SER B N 1
ATOM 1848 C CA . SER B 1 13 ? -14.02297 -27.18905 57.96169 1.000 66.97439 10 SER B CA 1
ATOM 1849 C C . SER B 1 13 ? -12.76040 -26.37571 57.68992 1.000 70.66283 10 SER B C 1
ATOM 1850 O O . SER B 1 13 ? -11.93729 -26.14170 58.57870 1.000 74.18383 10 SER B O 1
ATOM 1853 N N . GLN B 1 14 ? -12.61247 -25.94021 56.43579 1.000 61.44819 11 GLN B N 1
ATOM 1854 C CA . GLN B 1 14 ? -11.43936 -25.15567 56.06515 1.000 61.58019 11 GLN B CA 1
ATOM 1855 C C . GLN B 1 14 ? -11.42939 -23.77894 56.71459 1.000 59.51529 11 GLN B C 1
ATOM 1856 O O . GLN B 1 14 ? -10.38937 -23.11190 56.70779 1.000 58.27525 11 GLN B O 1
ATOM 1862 N N . LEU B 1 15 ? -12.55663 -23.34103 57.27517 1.000 62.14221 12 LEU B N 1
ATOM 1863 C CA . LEU B 1 15 ? -12.61801 -22.02045 57.88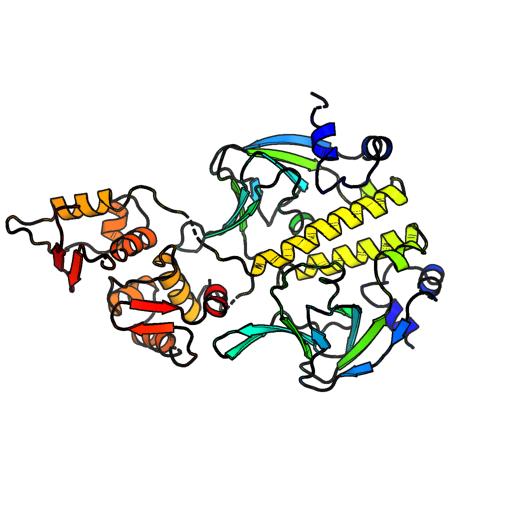651 1.000 62.64346 12 LEU B CA 1
ATOM 1864 C C . LEU B 1 15 ? -12.07592 -22.01985 59.31050 1.000 62.27784 12 LEU B C 1
ATOM 1865 O O . LEU B 1 15 ? -11.55228 -20.99802 59.76761 1.000 60.64114 12 LEU B O 1
ATOM 1870 N N . CYS B 1 16 ? -12.16945 -23.14828 60.01707 1.000 67.46291 13 CYS B N 1
ATOM 1871 C CA . CYS B 1 16 ? -11.81967 -23.19927 61.42867 1.000 67.89414 13 CYS B CA 1
ATOM 1872 C C . CYS B 1 16 ? -10.56517 -24.00104 61.74072 1.000 77.92859 13 CYS B C 1
ATOM 1873 O O . CYS B 1 16 ? -9.99069 -23.80546 62.8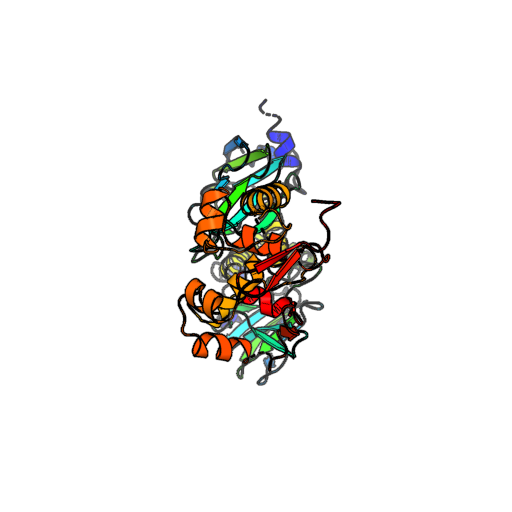1518 1.000 83.04468 13 CYS B O 1
ATOM 1876 N N . GLU B 1 17 ? -10.13161 -24.89396 60.85130 1.000 103.88288 14 GLU B N 1
ATOM 1877 C CA . GLU B 1 17 ? -8.98729 -25.74845 61.15172 1.000 106.04997 14 GLU B CA 1
ATOM 1878 C C . GLU B 1 17 ? -7.75814 -24.90604 61.47030 1.000 106.74818 14 GLU B C 1
ATOM 1879 O O . GLU B 1 17 ? -7.31835 -24.09058 60.65356 1.000 105.71462 14 GLU B O 1
ATOM 1885 N N . GLY B 1 18 ? -7.21163 -25.11106 62.66561 1.000 93.37602 15 GLY B N 1
ATOM 1886 C CA . GLY B 1 18 ? -6.21937 -24.22877 63.23982 1.000 83.30278 15 GLY B CA 1
ATOM 1887 C C . GLY B 1 18 ? -6.70571 -23.44632 64.44122 1.000 77.89236 15 GLY B C 1
ATOM 1888 O O . GLY B 1 18 ? -5.99371 -22.54675 64.90301 1.000 72.92453 15 GLY B O 1
ATOM 1889 N N . ILE B 1 19 ? -7.89048 -23.76377 64.95937 1.000 78.52765 16 ILE B N 1
ATOM 1890 C CA . ILE B 1 19 ? -8.51701 -23.04986 66.06414 1.000 74.67219 16 ILE B CA 1
ATOM 1891 C C . ILE B 1 19 ? -8.71881 -24.02473 67.21646 1.000 78.52500 16 ILE B C 1
ATOM 1892 O O . ILE B 1 19 ? -9.16022 -25.16054 67.00925 1.000 75.58022 16 ILE B O 1
ATOM 1897 N N . THR B 1 20 ? -8.38889 -23.58122 68.42843 1.000 82.70487 17 THR B N 1
ATOM 1898 C CA . THR B 1 20 ? -8.48669 -24.43377 69.60349 1.000 82.19555 17 THR B CA 1
ATOM 1899 C C . THR B 1 20 ? -9.94988 -24.68016 69.97264 1.000 80.07951 17 THR B C 1
ATOM 1900 O O . THR B 1 20 ? -10.87187 -24.05529 69.44167 1.000 81.61215 17 THR B O 1
ATOM 1904 N N . GLU B 1 21 ? -10.15689 -25.61052 70.90908 1.000 80.15138 18 GLU B N 1
ATOM 1905 C CA . GLU B 1 21 ? -11.50998 -25.88392 71.38299 1.000 80.10215 18 GLU B CA 1
ATOM 1906 C C . GLU B 1 21 ? -12.11964 -24.66814 72.06975 1.000 78.01007 18 GLU B C 1
ATOM 1907 O O . GLU B 1 21 ? -13.33382 -24.45129 71.98340 1.000 66.22156 18 GLU B O 1
ATOM 1913 N N . ALA B 1 22 ? -11.29823 -23.86096 72.74596 1.000 82.47229 19 ALA B N 1
ATOM 1914 C CA . ALA B 1 22 ? -11.81839 -22.67546 73.41984 1.000 77.45993 19 ALA B CA 1
ATOM 1915 C C . ALA B 1 22 ? -12.18240 -21.58419 72.42026 1.000 73.52327 19 ALA B C 1
ATOM 1916 O O . ALA B 1 22 ? -13.23331 -20.94482 72.54751 1.000 70.02124 19 ALA B O 1
ATOM 1918 N N . GLN B 1 23 ? -11.32492 -21.35345 71.42153 1.000 80.73610 20 GLN B N 1
ATOM 1919 C CA . GLN B 1 23 ? -11.62731 -20.35388 70.40151 1.000 74.87422 20 GLN B CA 1
ATOM 1920 C C . GLN B 1 23 ? -12.85171 -20.73763 69.58123 1.000 69.44772 20 GLN B C 1
ATOM 1921 O O . GLN B 1 23 ? -13.58565 -19.85912 69.11382 1.000 63.85623 20 GLN B O 1
ATOM 1927 N N . LEU B 1 24 ? -13.08663 -22.03773 69.39100 1.000 69.65156 21 LEU B N 1
ATOM 1928 C CA . LEU B 1 24 ? -14.22044 -22.47091 68.58118 1.000 66.23404 21 LEU B CA 1
ATOM 1929 C C . LEU B 1 24 ? -15.54403 -22.17464 69.27589 1.000 69.61454 21 LEU B C 1
ATOM 1930 O O . LEU B 1 24 ? -16.51637 -21.77398 68.62476 1.000 68.83327 21 LEU B O 1
ATOM 1935 N N . THR B 1 25 ? -15.60018 -22.36384 70.59695 1.000 71.44987 22 THR B N 1
ATOM 1936 C CA . THR B 1 25 ? -16.82295 -22.06558 71.33591 1.000 70.82896 22 THR B CA 1
ATOM 1937 C C . THR B 1 25 ? -17.14930 -20.57884 71.27869 1.000 68.63648 22 THR B C 1
ATOM 1938 O O . THR B 1 25 ? -18.32358 -20.19251 71.24877 1.000 69.01417 22 THR B O 1
ATOM 1942 N N . GLU B 1 26 ? -16.11978 -19.72893 71.26133 1.000 72.30681 23 GLU B N 1
ATOM 1943 C CA . GLU B 1 26 ? -16.34663 -18.28871 71.21467 1.000 71.58617 23 GLU B CA 1
ATOM 1944 C C . GLU B 1 26 ? -16.95822 -17.86424 69.88597 1.000 75.85898 23 GLU B C 1
ATOM 1945 O O . GLU B 1 26 ? -17.70046 -16.87624 69.82871 1.000 79.26464 23 GLU B O 1
ATOM 1951 N N . LEU B 1 27 ? -16.66877 -18.60273 68.81324 1.000 70.09570 24 LEU B N 1
ATOM 1952 C CA . LEU B 1 27 ? -17.19312 -18.24646 67.49978 1.000 66.02204 24 LEU B CA 1
ATOM 1953 C C . LEU B 1 27 ? -18.67877 -18.57090 67.38830 1.000 67.65611 24 LEU B C 1
ATOM 1954 O O . LEU B 1 27 ? -19.47253 -17.73642 66.93861 1.000 71.95433 24 LEU B O 1
ATOM 1967 N N . ASN B 1 29 ? -21.04830 -18.90088 69.52794 1.000 68.10862 26 ASN B N 1
ATOM 1968 C CA . ASN B 1 29 ? -21.93264 -18.09046 70.35355 1.000 76.02561 26 ASN B CA 1
ATOM 1969 C C . ASN B 1 29 ? -22.19347 -16.70942 69.76464 1.000 74.19484 26 ASN B C 1
ATOM 1970 O O . ASN B 1 29 ? -22.88999 -15.90723 70.39669 1.000 83.64551 26 ASN B O 1
ATOM 1975 N N . LYS B 1 30 ? -21.65814 -16.41438 68.57687 1.000 70.00749 27 LYS B N 1
ATOM 1976 C CA . LYS B 1 30 ? -21.87525 -15.13193 67.92345 1.000 75.98934 27 LYS B CA 1
ATOM 1977 C C . LYS B 1 30 ? -22.39679 -15.23195 66.49796 1.000 73.85354 27 LYS B C 1
ATOM 1978 O O . LYS B 1 30 ? -22.76918 -14.19928 65.93022 1.000 70.81724 27 LYS B O 1
ATOM 1984 N N . ILE B 1 31 ? -22.43329 -16.42055 65.90122 1.000 74.87729 28 ILE B N 1
ATOM 1985 C CA . ILE B 1 31 ? -22.95510 -16.60234 64.55416 1.000 74.49060 28 ILE B CA 1
ATOM 1986 C C . ILE B 1 31 ? -23.88861 -17.80301 64.54373 1.000 73.73651 28 ILE B C 1
ATOM 1987 O O . ILE B 1 31 ? -23.72594 -18.74946 65.32035 1.000 69.58811 28 ILE B O 1
ATOM 1992 N N . THR B 1 32 ? -24.87573 -17.75576 63.65438 1.000 75.61674 29 THR B N 1
ATOM 1993 C CA . THR B 1 32 ? -25.85198 -18.82573 63.52136 1.000 72.15134 29 THR B CA 1
ATOM 1994 C C . THR B 1 32 ? -25.35222 -19.85704 62.51938 1.000 69.98011 29 THR B C 1
ATOM 1995 O O . THR B 1 32 ? -24.85869 -19.50549 61.44488 1.000 71.22982 29 THR B O 1
ATOM 1999 N N . VAL B 1 33 ? -25.47828 -21.12946 62.87533 1.000 66.64806 30 VAL B N 1
ATOM 2000 C CA . VAL B 1 33 ? -25.05842 -22.23263 62.01152 1.000 64.62599 30 VAL B CA 1
ATOM 2001 C C . VAL B 1 33 ? -26.29670 -23.07815 61.74139 1.000 67.23083 30 VAL B C 1
ATOM 2002 O O . VAL B 1 33 ? -26.64071 -23.98303 62.50689 1.000 73.42013 30 VAL B O 1
ATOM 2006 N N . LYS B 1 34 ? -26.97617 -22.78542 60.64120 1.000 62.65867 31 LYS B N 1
ATOM 2007 C CA . LYS B 1 34 ? -28.10082 -23.58562 60.18890 1.000 65.12922 31 LYS B CA 1
ATOM 2008 C C . LYS B 1 34 ? -27.61196 -24.72671 59.30248 1.000 65.28594 31 LYS B C 1
ATOM 2009 O O . LYS B 1 34 ? -26.55278 -24.65171 58.67476 1.000 66.03437 31 LYS B O 1
ATOM 2015 N N . GLU B 1 35 ? -28.39974 -25.79942 59.26744 1.000 68.49820 32 GLU B N 1
ATOM 2016 C CA . GLU B 1 35 ? -28.13628 -26.94964 58.40370 1.000 64.02963 32 GLU B CA 1
ATOM 2017 C C . GLU B 1 35 ? -29.40823 -27.22537 57.60961 1.000 74.31744 32 GLU B C 1
ATOM 2018 O O . GLU B 1 35 ? -30.35934 -27.81387 58.13303 1.000 75.61664 32 GLU B O 1
ATOM 2024 N N . LYS B 1 36 ? -29.42337 -26.79486 56.35122 1.000 69.48672 33 LYS B N 1
ATOM 2025 C CA . LYS B 1 36 ? -30.57165 -26.96429 55.47465 1.000 74.20612 33 LYS B CA 1
ATOM 2026 C C . LYS B 1 36 ? -30.13419 -27.66175 54.19658 1.000 63.92765 33 LYS B C 1
ATOM 2027 O O . LYS B 1 36 ? -29.06825 -27.36446 53.64964 1.000 60.52034 33 LYS B O 1
ATOM 2033 N N . HIS B 1 37 ? -30.96150 -28.58985 53.72780 1.000 69.98499 34 HIS B N 1
ATOM 2034 C CA . HIS B 1 37 ? -30.64247 -29.39332 52.55822 1.000 64.25356 34 HIS B CA 1
ATOM 2035 C C . HIS B 1 37 ? -31.19391 -28.74715 51.29288 1.000 57.95052 34 HIS B C 1
ATOM 2036 O O . HIS B 1 37 ? -32.22968 -28.07676 51.31262 1.000 57.35580 34 HIS B O 1
ATOM 2043 N N . TYR B 1 38 ? -30.48641 -28.95837 50.18573 1.000 61.50170 35 TYR B N 1
ATOM 2044 C CA . TYR B 1 38 ? -30.86447 -28.41912 48.88762 1.000 60.43636 35 TYR B CA 1
ATOM 2045 C C . TYR B 1 38 ? -31.10061 -29.55734 47.90530 1.000 60.00090 35 TYR B C 1
ATOM 2046 O O . TYR B 1 38 ? -30.32378 -30.51609 47.85159 1.000 55.99762 35 TYR B O 1
ATOM 2055 N N . LYS B 1 39 ? -32.17571 -29.44591 47.13002 1.000 65.39746 36 LYS B N 1
ATOM 2056 C CA . LYS B 1 39 ? -32.52796 -30.48046 46.17244 1.000 65.56462 36 LYS B CA 1
ATOM 2057 C C . LYS B 1 39 ? -31.74568 -30.30674 44.87297 1.000 66.12357 36 LYS B C 1
ATOM 2058 O O . LYS B 1 39 ? -31.08544 -29.29130 44.63950 1.000 61.17098 36 LYS B O 1
ATOM 2064 N N . ASN B 1 40 ? -31.83803 -31.32416 44.01785 1.000 87.03033 37 ASN B N 1
ATOM 2065 C CA . ASN B 1 40 ? -31.09523 -31.33718 42.76424 1.000 86.10615 37 ASN B CA 1
ATOM 2066 C C . ASN B 1 40 ? -31.50984 -30.16582 41.88090 1.000 85.83339 37 ASN B C 1
ATOM 2067 O O . ASN B 1 40 ? -32.70203 -29.90036 41.69957 1.000 87.26576 37 ASN B O 1
ATOM 2072 N N . ASN B 1 41 ? -30.51251 -29.45896 41.34350 1.000 70.09223 38 ASN B N 1
ATOM 2073 C CA . ASN B 1 41 ? -30.72488 -28.33568 40.42705 1.000 66.86728 38 ASN B CA 1
ATOM 2074 C C . ASN B 1 41 ? -31.50976 -27.20727 41.09655 1.000 58.28347 38 ASN B C 1
ATOM 2075 O O . ASN B 1 41 ? -32.46748 -26.66667 40.53964 1.000 58.52730 38 ASN B O 1
ATOM 2080 N N . GLU B 1 42 ? -31.08833 -26.84661 42.30560 1.000 54.76990 39 GLU B N 1
ATOM 2081 C CA . GLU B 1 42 ? -31.66909 -25.73270 43.04049 1.000 51.43186 39 GLU B CA 1
ATOM 2082 C C . GLU B 1 42 ? -30.60989 -24.66102 43.25530 1.000 48.53938 39 GLU B C 1
ATOM 2083 O O . GLU B 1 42 ? -29.42899 -24.97033 43.44356 1.000 49.18166 39 GLU B O 1
ATOM 2089 N N . ILE B 1 43 ? -31.03969 -23.39969 43.22747 1.000 49.25351 40 ILE B N 1
ATOM 2090 C CA . ILE B 1 43 ? -30.11537 -22.28463 43.38741 1.000 47.10889 40 ILE B CA 1
ATOM 2091 C C . ILE B 1 43 ? -29.67779 -22.18850 44.84210 1.000 47.12767 40 ILE B C 1
ATOM 2092 O O . ILE B 1 43 ? -30.50993 -22.12223 45.75650 1.000 50.65210 40 ILE B O 1
ATOM 2097 N N . LEU B 1 44 ? -28.36243 -22.18051 45.06379 1.000 46.31374 41 LEU B N 1
ATOM 2098 C CA . LEU B 1 44 ? -27.83825 -22.02377 46.41583 1.000 45.24420 41 LEU B CA 1
ATOM 2099 C C . LEU B 1 44 ? -27.85705 -20.56171 46.84448 1.000 44.31532 41 LEU B C 1
ATOM 2100 O O . LEU B 1 44 ? -28.33286 -20.23264 47.93663 1.000 50.20381 41 LEU B O 1
ATOM 2105 N N . PHE B 1 45 ? -27.34488 -19.67391 45.99583 1.000 40.28011 42 PHE B N 1
ATOM 2106 C CA . PHE B 1 45 ? -27.39130 -18.24365 46.26055 1.000 45.14735 42 PHE B CA 1
ATOM 2107 C C . PHE B 1 45 ? -27.17514 -17.49564 44.95491 1.000 43.16936 42 PHE B C 1
ATOM 2108 O O . PHE B 1 45 ? -26.59621 -18.02389 44.00221 1.000 39.84751 42 PHE B O 1
ATOM 2116 N N . TYR B 1 46 ? -27.65287 -16.25648 44.92727 1.000 43.43138 43 TYR B N 1
ATOM 2117 C CA . TYR B 1 46 ? -27.41162 -15.34352 43.82073 1.000 41.38687 43 TYR B CA 1
ATOM 2118 C C . TYR B 1 46 ? -26.31287 -14.36493 44.21105 1.000 46.35442 43 TYR B C 1
ATOM 2119 O O . TYR B 1 46 ? -26.28387 -13.86931 45.34111 1.000 56.89443 43 TYR B O 1
ATOM 2128 N N . THR B 1 47 ? -25.41297 -14.08377 43.26689 1.000 49.82927 44 THR B N 1
ATOM 2129 C CA . THR B 1 47 ? -24.22594 -13.29245 43.56826 1.000 50.83245 44 THR B CA 1
ATOM 2130 C C . THR B 1 47 ? -24.54266 -11.85382 43.96035 1.000 52.15222 44 THR B C 1
ATOM 2131 O O . THR B 1 47 ? -23.65358 -11.16479 44.47205 1.000 52.89884 44 THR B O 1
ATOM 2135 N N . ASP B 1 48 ? -25.77120 -11.38195 43.74186 1.000 51.99784 45 ASP B N 1
ATOM 2136 C CA . ASP B 1 48 ? -26.12111 -10.01220 44.09690 1.000 56.93921 45 ASP B CA 1
ATOM 2137 C C . ASP B 1 48 ? -26.69175 -9.88387 45.50321 1.000 65.48005 45 ASP B C 1
ATOM 2138 O O . ASP B 1 48 ? -26.65296 -8.78807 46.07351 1.000 68.91887 45 ASP B O 1
ATOM 2143 N N . GLU B 1 49 ? -27.20766 -10.97048 46.07797 1.000 67.04854 46 GLU B N 1
ATOM 2144 C CA . GLU B 1 49 ? -27.75252 -10.93806 47.43106 1.000 68.00839 46 GLU B CA 1
ATOM 2145 C C . GLU B 1 49 ? -27.06242 -11.96396 48.32476 1.000 66.18583 46 GLU B C 1
ATOM 2146 O O . GLU B 1 49 ? -27.71715 -12.67669 49.09248 1.000 70.24035 46 GLU B O 1
ATOM 2152 N N . VAL B 1 50 ? -25.73840 -12.03967 48.23616 1.000 60.18158 47 VAL B N 1
ATOM 2153 C CA . VAL B 1 50 ? -24.96216 -12.92964 49.09269 1.000 62.80141 47 VAL B CA 1
ATOM 2154 C C . VAL B 1 50 ? -24.83069 -12.28692 50.46708 1.000 58.89740 47 VAL B C 1
ATOM 2155 O O . VAL B 1 50 ? -24.24651 -11.20734 50.60821 1.000 55.21722 47 VAL B O 1
ATOM 2159 N N . THR B 1 51 ? -25.37774 -12.94837 51.48349 1.000 58.32018 48 THR B N 1
ATOM 2160 C CA . THR B 1 51 ? -25.29442 -12.44260 52.84741 1.000 58.17455 48 THR B CA 1
ATOM 2161 C C . THR B 1 51 ? -24.74599 -13.51298 53.78273 1.000 57.17525 48 THR B C 1
ATOM 2162 O O . THR B 1 51 ? -24.15673 -13.20192 54.82252 1.000 59.72209 48 THR B O 1
ATOM 2166 N N . LYS B 1 52 ? -24.93319 -14.77653 53.41945 1.000 55.69757 49 LYS B N 1
ATOM 2167 C CA . LYS B 1 52 ? -24.52247 -15.90599 54.23796 1.000 51.84502 49 LYS B CA 1
ATOM 2168 C C . LYS B 1 52 ? -23.43240 -16.70067 53.53167 1.000 49.96465 49 LYS B C 1
ATOM 2169 O O . LYS B 1 52 ? -23.42221 -16.81427 52.30272 1.000 58.49405 49 LYS B O 1
ATOM 2175 N N . VAL B 1 53 ? -22.50694 -17.24224 54.32048 1.000 51.53671 50 VAL B N 1
ATOM 2176 C CA . VAL B 1 53 ? -21.44582 -18.09524 53.80003 1.000 51.78787 50 VAL B CA 1
ATOM 2177 C C . VAL B 1 53 ? -21.83755 -19.54619 54.04155 1.000 51.05464 50 VAL B C 1
ATOM 2178 O O . VAL B 1 53 ? -22.57621 -19.86681 54.98094 1.000 52.94090 50 VAL B O 1
ATOM 2182 N N . TYR B 1 54 ? -21.34769 -20.43498 53.18037 1.000 49.81734 51 TYR B N 1
ATOM 2183 C CA . TYR B 1 54 ? -21.78999 -21.82147 53.15052 1.000 51.28894 51 TYR B CA 1
ATOM 2184 C C . TYR B 1 54 ? -20.61024 -22.76807 53.32610 1.000 49.94170 51 TYR B C 1
ATOM 2185 O O . TYR B 1 54 ? -19.52411 -22.53346 52.78607 1.000 50.89672 51 TYR B O 1
ATOM 2194 N N . ILE B 1 55 ? -20.83766 -23.83671 54.08822 1.000 48.82861 52 ILE B N 1
ATOM 2195 C CA . ILE B 1 55 ? -19.86568 -24.90203 54.30722 1.000 45.08479 52 ILE B CA 1
ATOM 2196 C C . ILE B 1 55 ? -20.44073 -26.18587 53.72762 1.000 46.39337 52 ILE B C 1
ATOM 2197 O O . ILE B 1 55 ? -21.55970 -26.57968 54.07521 1.000 51.88239 52 ILE B O 1
ATOM 2202 N N . LEU B 1 56 ? -19.67777 -26.83967 52.85591 1.000 47.29394 53 LEU B N 1
ATOM 2203 C CA . LEU B 1 56 ? -20.14034 -28.06029 52.20653 1.000 46.48160 53 LEU B CA 1
ATOM 2204 C C . LEU B 1 56 ? -19.93116 -29.25655 53.12748 1.000 42.58235 53 LEU B C 1
ATOM 2205 O O . LEU B 1 56 ? -18.79149 -29.60242 53.45671 1.000 44.05748 53 LEU B O 1
ATOM 2210 N N . VAL B 1 57 ? -21.02935 -29.88902 53.54054 1.000 43.33659 54 VAL B N 1
ATOM 2211 C CA . VAL B 1 57 ? -20.92956 -31.13252 54.29744 1.000 51.38870 54 VAL B CA 1
ATOM 2212 C C . VAL B 1 57 ? -20.73211 -32.31297 53.35666 1.000 50.36895 54 VAL B C 1
ATOM 2213 O O . VAL B 1 57 ? -19.80027 -33.10829 53.52179 1.000 50.57608 54 VAL B O 1
ATOM 2217 N N . LYS B 1 58 ? -21.60334 -32.43858 52.35509 1.000 54.57897 55 LYS B N 1
ATOM 2218 C CA . LYS B 1 58 ? -21.48535 -33.47500 51.33642 1.000 57.77888 55 LYS B CA 1
ATOM 2219 C C . LYS B 1 58 ? -22.42958 -33.18522 50.17672 1.000 61.77445 55 LYS B C 1
ATOM 2220 O O . LYS B 1 58 ? -23.64575 -33.08967 50.37069 1.000 61.49286 55 LYS B O 1
ATOM 2226 N N . GLY B 1 59 ? -21.88770 -33.04243 48.97565 1.000 80.71938 56 GLY B N 1
ATOM 2227 C CA . GLY B 1 59 ? -22.72739 -32.77940 47.81649 1.000 79.99040 56 GLY B CA 1
ATOM 2228 C C . GLY B 1 59 ? -21.89757 -32.26816 46.64941 1.000 79.33283 56 GLY B C 1
ATOM 2229 O O . GLY B 1 59 ? -20.72262 -32.60981 46.51031 1.000 78.25282 56 GLY B O 1
ATOM 2230 N N . ASN B 1 60 ? -22.54292 -31.44929 45.82110 1.000 63.73359 57 ASN B N 1
ATOM 2231 C CA . ASN B 1 60 ? -21.90528 -30.88798 44.63480 1.000 55.60463 57 ASN B CA 1
ATOM 2232 C C . ASN B 1 60 ? -22.54614 -29.54299 44.33636 1.000 49.22506 57 ASN B C 1
ATOM 2233 O O . ASN B 1 60 ? -23.74690 -29.47637 44.05595 1.000 55.28700 57 ASN B O 1
ATOM 2238 N N . ALA B 1 61 ? -21.74632 -28.48120 44.39592 1.000 48.09811 58 ALA B N 1
ATOM 2239 C CA . ALA B 1 61 ? -22.19075 -27.14004 44.05390 1.000 44.51670 58 ALA B CA 1
ATOM 2240 C C . ALA B 1 61 ? -21.21750 -26.52695 43.05889 1.000 47.78304 58 ALA B C 1
ATOM 2241 O O . ALA B 1 61 ? -20.03490 -26.88041 43.02414 1.000 53.00343 58 ALA B O 1
ATOM 2243 N N . ALA B 1 62 ? -21.72785 -25.60397 42.24603 1.000 43.81555 59 ALA B N 1
ATOM 2244 C CA . ALA B 1 62 ? -20.90942 -24.96577 41.22404 1.000 41.27671 59 ALA B CA 1
ATOM 2245 C C . ALA B 1 62 ? -21.53412 -23.63317 40.84779 1.000 35.32687 59 ALA B C 1
ATOM 2246 O O . ALA B 1 62 ? -22.74029 -23.56339 40.59290 1.000 35.92028 59 ALA B O 1
ATOM 2248 N N . ILE B 1 63 ? -20.71277 -22.58179 40.82115 1.000 35.93665 60 ILE B N 1
ATOM 2249 C CA . ILE B 1 63 ? -21.18099 -21.28198 40.36088 1.000 40.30187 60 ILE B CA 1
ATOM 2250 C C . ILE B 1 63 ? -21.43293 -21.33483 38.85881 1.000 40.29629 60 ILE B C 1
ATOM 2251 O O . ILE B 1 63 ? -20.80725 -22.11126 38.12370 1.000 38.12182 60 ILE B O 1
ATOM 2256 N N . ALA B 1 64 ? -22.36077 -20.50192 38.39410 1.000 41.79048 61 ALA B N 1
ATOM 2257 C C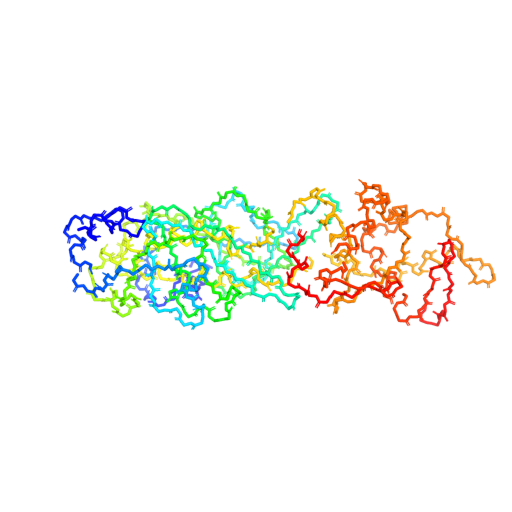A . ALA B 1 64 ? -22.79558 -20.54816 37.00802 1.000 37.05128 61 ALA B CA 1
ATOM 2258 C C . ALA B 1 64 ? -23.03096 -19.13832 36.48862 1.000 41.94211 61 ALA B C 1
ATOM 2259 O O . ALA B 1 64 ? -23.17242 -18.18219 37.25489 1.000 33.36243 61 ALA B O 1
ATOM 2261 N N . LYS B 1 65 ? -23.06786 -19.02622 35.16313 1.000 47.40170 62 LYS B N 1
ATOM 2262 C CA . LYS B 1 65 ? -23.38405 -17.77834 34.48388 1.000 43.98394 62 LYS B CA 1
ATOM 2263 C C . LYS B 1 65 ? -24.22849 -18.10270 33.26358 1.000 44.98518 62 LYS B C 1
ATOM 2264 O O . LYS B 1 65 ? -23.86182 -18.96999 32.46633 1.000 47.75345 62 LYS B O 1
ATOM 2270 N N . ASN B 1 66 ? -25.35837 -17.42022 33.12493 1.000 43.00248 63 ASN B N 1
ATOM 2271 C CA . ASN B 1 66 ? -26.24840 -17.62918 31.99137 1.000 49.90111 63 ASN B CA 1
ATOM 2272 C C . ASN B 1 66 ? -25.81820 -16.72515 30.84315 1.000 50.13444 63 ASN B C 1
ATOM 2273 O O . ASN B 1 66 ? -25.71388 -15.50468 31.01089 1.000 52.54111 63 ASN B O 1
ATOM 2278 N N . THR B 1 67 ? -25.55246 -17.32438 29.68862 1.000 53.46208 64 THR B N 1
ATOM 2279 C CA . THR B 1 67 ? -25.12788 -16.58944 28.50839 1.000 62.28494 64 THR B CA 1
ATOM 2280 C C . THR B 1 67 ? -26.32852 -16.26485 27.62750 1.000 62.95362 64 THR B C 1
ATOM 2281 O O . THR B 1 67 ? -27.40347 -16.85876 27.75330 1.000 57.24594 64 THR B O 1
ATOM 2285 N N . SER B 1 68 ? -26.12941 -15.29922 26.72677 1.000 62.87748 65 SER B N 1
ATOM 2286 C CA . SER B 1 68 ? -27.21816 -14.87392 25.85404 1.000 62.92345 65 SER B CA 1
ATOM 2287 C C . SER B 1 68 ? -27.63348 -15.98558 24.89957 1.000 60.40504 65 SER B C 1
ATOM 2288 O O . SER B 1 68 ? -28.80982 -16.08159 24.53005 1.000 57.82401 65 SER B O 1
ATOM 2291 N N . SER B 1 69 ? -26.68696 -16.83356 24.49196 1.000 59.53731 66 SER B N 1
ATOM 2292 C CA . SER B 1 69 ? -26.98922 -17.92743 23.57663 1.000 61.01416 66 SER B CA 1
ATOM 2293 C C . SER B 1 69 ? -27.77687 -19.05620 24.23072 1.000 64.10173 66 SER B C 1
ATOM 2294 O O . SER B 1 69 ? -28.23926 -19.95693 23.52091 1.000 70.97594 66 SER B O 1
ATOM 2297 N N . GLY B 1 70 ? -27.93336 -19.03961 25.55248 1.000 66.78533 67 GLY B N 1
ATOM 2298 C CA . GLY B 1 70 ? -28.70796 -20.03126 26.26585 1.000 68.08078 67 GLY B CA 1
ATOM 2299 C C . GLY B 1 70 ? -27.88530 -21.02281 27.06022 1.000 70.32298 67 GLY B C 1
ATOM 2300 O O . GLY B 1 70 ? -28.42568 -21.65991 27.97375 1.000 75.20213 67 GLY B O 1
ATOM 2301 N N . LYS B 1 71 ? -26.60276 -21.17748 26.74425 1.000 71.40213 68 LYS B N 1
ATOM 2302 C CA . LYS B 1 71 ? -25.76370 -22.11640 27.47200 1.000 70.05396 68 LYS B CA 1
ATOM 2303 C C . LYS B 1 71 ? -25.40855 -21.57021 28.84854 1.000 70.81095 68 LYS B C 1
ATOM 2304 O O . LYS B 1 71 ? -25.39337 -20.35758 29.08024 1.000 68.92648 68 LYS B O 1
ATOM 2310 N N . ARG B 1 72 ? -25.11702 -22.48630 29.76429 1.000 61.27487 69 ARG B N 1
ATOM 2311 C CA . ARG B 1 72 ? -24.77026 -22.15649 31.14057 1.000 53.44178 69 ARG B CA 1
ATOM 2312 C C . ARG B 1 72 ? -23.33377 -22.59852 31.38865 1.000 49.09412 69 ARG B C 1
ATOM 2313 O O . ARG B 1 72 ? -23.04271 -23.79947 31.41845 1.000 50.16346 69 ARG B O 1
ATOM 2321 N N . ILE B 1 73 ? -22.44156 -21.62956 31.55668 1.000 45.98306 70 ILE B N 1
ATOM 2322 C CA . ILE B 1 73 ? -21.04103 -21.91819 31.83803 1.000 46.33077 70 ILE B CA 1
ATOM 2323 C C . ILE B 1 73 ? -20.88571 -22.22726 33.32093 1.000 46.03166 70 ILE B C 1
ATOM 2324 O O . ILE B 1 73 ? -21.32240 -21.45325 34.18140 1.000 43.78755 70 ILE B O 1
ATOM 2329 N N . LEU B 1 74 ? -20.26449 -23.36443 33.62185 1.000 47.74722 71 LEU B N 1
ATOM 2330 C CA . LEU B 1 74 ? -20.02133 -23.79902 34.98919 1.000 40.42380 71 LEU B CA 1
ATOM 2331 C C . LEU B 1 74 ? -18.53991 -23.67964 35.31906 1.000 45.55135 71 LEU B C 1
ATOM 2332 O O . LEU B 1 74 ? -17.68179 -23.92001 34.46306 1.000 50.61892 71 LEU B O 1
ATOM 2337 N N . GLY B 1 75 ? -18.24822 -23.30943 36.56172 1.000 46.26344 72 GLY B N 1
ATOM 2338 C CA . GLY B 1 75 ? -16.89519 -23.29478 37.07376 1.000 50.91360 72 GLY B CA 1
ATOM 2339 C C . GLY B 1 75 ? -16.53168 -24.61945 37.70800 1.000 49.46516 72 GLY B C 1
ATOM 2340 O O . GLY B 1 75 ? -17.18264 -25.64419 37.48971 1.000 48.75835 72 GLY B O 1
ATOM 2341 N N . LYS B 1 76 ? -15.47188 -24.59532 38.51146 1.000 49.44146 73 LYS B N 1
ATOM 2342 C CA . LYS B 1 76 ? -15.05062 -25.80715 39.19844 1.000 52.70671 73 LYS B CA 1
ATOM 2343 C C . LYS B 1 76 ? -16.08523 -26.19803 40.24502 1.000 50.94299 73 LYS B C 1
ATOM 2344 O O . LYS B 1 76 ? -16.54175 -25.35911 41.02776 1.000 46.64603 73 LYS B O 1
ATOM 2350 N N . ASN B 1 77 ? -16.45527 -27.47555 40.25535 1.000 51.79999 74 ASN B N 1
ATOM 2351 C CA . ASN B 1 77 ? -17.47776 -27.96964 41.16818 1.000 47.02191 74 ASN B CA 1
ATOM 2352 C C . ASN B 1 77 ? -16.88598 -28.15217 42.56026 1.000 51.68696 74 ASN B C 1
ATOM 2353 O O . ASN B 1 77 ? -15.90921 -28.88899 42.73589 1.000 49.66319 74 ASN B O 1
ATOM 2358 N N . VAL B 1 78 ? -17.47847 -27.48423 43.54615 1.000 55.47836 75 VAL B N 1
ATOM 2359 C CA . VAL B 1 78 ? -17.06188 -27.62575 44.93752 1.000 49.15226 75 VAL B CA 1
ATOM 2360 C C . VAL B 1 78 ? -17.63632 -28.93597 45.46605 1.000 48.94198 75 VAL B C 1
ATOM 2361 O O . VAL B 1 78 ? -18.83432 -29.03327 45.74252 1.000 49.78132 75 VAL B O 1
ATOM 2365 N N . THR B 1 79 ? -16.78024 -29.95003 45.60398 1.000 49.09493 76 THR B N 1
ATOM 2366 C CA . THR B 1 79 ? -17.20949 -31.26951 46.04065 1.000 54.76404 76 THR B CA 1
ATOM 2367 C C . THR B 1 79 ? -16.48148 -31.78322 47.27316 1.000 51.16292 76 THR B C 1
ATOM 2368 O O . THR B 1 79 ? -16.88515 -32.81791 47.81603 1.000 42.22548 76 THR B O 1
ATOM 2372 N N . GLU B 1 80 ? -15.43744 -31.10723 47.72912 1.000 50.15746 77 GLU B N 1
ATOM 2373 C CA . GLU B 1 80 ? -14.70905 -31.57804 48.90020 1.000 50.58951 77 GLU B CA 1
ATOM 2374 C C . GLU B 1 80 ? -15.45631 -31.18254 50.16902 1.000 46.46188 77 GLU B C 1
ATOM 2375 O O . GLU B 1 80 ? -15.79215 -30.00609 50.34098 1.000 42.01671 77 GLU B O 1
ATOM 2381 N N . PRO B 1 81 ? -15.73678 -32.12532 51.06743 1.000 45.55999 78 PRO B N 1
ATOM 2382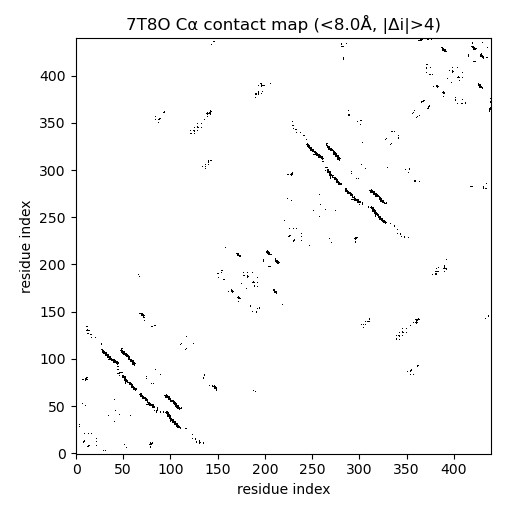 C CA . PRO B 1 81 ? -16.43546 -31.77415 52.31082 1.000 46.42974 78 PRO B CA 1
ATOM 2383 C C . PRO B 1 81 ? -15.59255 -30.84898 53.17650 1.000 48.19132 78 PRO B C 1
ATOM 2384 O O . PRO B 1 81 ? -14.40041 -31.08130 53.38973 1.000 42.76018 78 PRO B O 1
ATOM 2388 N N . GLY B 1 82 ? -16.22577 -29.79162 53.67512 1.000 43.57641 79 GLY B N 1
ATOM 2389 C CA . GLY B 1 82 ? -15.54326 -28.80215 54.47957 1.000 51.41531 79 GLY B CA 1
ATOM 2390 C C . GLY B 1 82 ? -15.00174 -27.61652 53.71626 1.000 50.67063 79 GLY B C 1
ATOM 2391 O O . GLY B 1 82 ? -14.21612 -26.84584 54.28056 1.000 57.86187 79 GLY B O 1
ATOM 2392 N N . GLU B 1 83 ? -15.39231 -27.44309 52.45779 1.000 50.58302 80 GLU B N 1
ATOM 2393 C CA . GLU B 1 83 ? -14.91530 -26.34555 51.63192 1.000 51.84109 80 GLU B CA 1
ATOM 2394 C C . GLU B 1 83 ? -15.92046 -25.19995 51.64913 1.000 51.03759 80 GLU B C 1
ATOM 2395 O O . GLU B 1 83 ? -17.12247 -25.40534 51.83537 1.000 48.87990 80 GLU B O 1
ATOM 2401 N N . LEU B 1 84 ? -15.41388 -23.98632 51.45258 1.000 50.76400 81 LEU B N 1
ATOM 2402 C CA . LEU B 1 84 ? -16.23205 -22.78566 51.53933 1.000 49.69954 81 LEU B CA 1
ATOM 2403 C C . LEU B 1 84 ? -16.78534 -22.40702 50.17201 1.000 53.46845 81 LEU B C 1
ATOM 2404 O O . LEU B 1 84 ? -16.11407 -22.56532 49.14816 1.000 47.32244 81 LEU B O 1
ATOM 2409 N N . ALA B 1 85 ? -18.01934 -21.90728 50.16586 1.000 55.51636 82 ALA B N 1
ATOM 2410 C CA . ALA B 1 85 ? -18.67193 -21.42082 48.96001 1.000 53.15104 82 ALA B CA 1
ATOM 2411 C C . ALA B 1 85 ? -19.25217 -20.04184 49.23103 1.000 50.35464 82 ALA B C 1
ATOM 2412 O O . ALA B 1 85 ? -19.79694 -19.78922 50.31007 1.000 51.11239 82 ALA B O 1
ATOM 2414 N N . GLY B 1 86 ? -19.13043 -19.15230 48.24822 1.000 48.60543 83 GLY B N 1
ATOM 2415 C CA . GLY B 1 86 ? -19.59972 -17.79161 48.38956 1.000 48.03972 83 GLY B CA 1
ATOM 2416 C C . GLY B 1 86 ? -18.71322 -16.88723 49.21554 1.000 53.13710 83 GLY B C 1
ATOM 2417 O O . GLY B 1 86 ? -19.08860 -15.73112 49.45258 1.000 52.55976 83 GLY B O 1
ATOM 2418 N N . GLU B 1 87 ? -17.55136 -17.37115 49.66500 1.000 55.70964 84 GLU B N 1
ATOM 2419 C CA . GLU B 1 87 ? -16.64514 -16.53331 50.44177 1.000 49.18784 84 GLU B CA 1
ATOM 2420 C C . GLU B 1 87 ? -16.06599 -15.40071 49.61068 1.000 54.17218 84 GLU B C 1
ATOM 2421 O O . GLU B 1 87 ? -15.52964 -14.44110 50.17479 1.000 54.85271 84 GLU B O 1
ATOM 2427 N N . ILE B 1 88 ? -16.16200 -15.49468 48.28420 1.000 55.65214 85 ILE B N 1
ATOM 2428 C CA . ILE B 1 88 ? -15.65002 -14.44058 47.42081 1.000 55.37984 85 ILE B CA 1
ATOM 2429 C C . ILE B 1 88 ? -16.47373 -13.17042 47.58186 1.000 60.73528 85 ILE B C 1
ATOM 2430 O O . ILE B 1 88 ? -15.95113 -12.05879 47.43377 1.000 64.26916 85 ILE B O 1
ATOM 2435 N N . TYR B 1 89 ? -17.75696 -13.30396 47.92089 1.000 60.55414 86 TYR B N 1
ATOM 2436 C CA . TYR B 1 89 ? -18.66800 -12.16988 48.02209 1.000 67.40098 86 TYR B CA 1
ATOM 2437 C C . TYR B 1 89 ? -18.87360 -11.71622 49.46576 1.000 70.05061 86 TYR B C 1
ATOM 2438 O O . TYR B 1 89 ? -19.94392 -11.20428 49.81991 1.000 73.41471 86 TYR B O 1
ATOM 2447 N N . TYR B 1 90 ? -17.86032 -11.90493 50.31173 1.000 69.75628 87 TYR B N 1
ATOM 2448 C CA . TYR B 1 90 ? -17.89788 -11.32766 51.64996 1.000 75.04095 87 TYR B CA 1
ATOM 2449 C C . TYR B 1 90 ? -17.91814 -9.80365 51.58779 1.000 79.25646 87 TYR B C 1
ATOM 2450 O O . TYR B 1 90 ? -18.60948 -9.15103 52.37807 1.000 83.15956 87 TYR B O 1
ATOM 2459 N N . PHE B 1 91 ? -17.17244 -9.21997 50.65178 1.000 78.45853 88 PHE B N 1
ATOM 2460 C CA . PHE B 1 91 ? -17.24930 -7.79556 50.37589 1.000 82.19957 88 PHE B CA 1
ATOM 2461 C C . PHE B 1 91 ? -18.34369 -7.52963 49.34315 1.000 86.19975 88 PHE B C 1
ATOM 2462 O O . PHE B 1 91 ? -19.03018 -8.44404 48.87843 1.000 83.80515 88 PHE B O 1
ATOM 2470 N N . SER B 1 92 ? -18.51960 -6.25346 48.98723 1.000 93.41121 89 SER B N 1
ATOM 2471 C CA . SER B 1 92 ? -19.61112 -5.88206 48.08994 1.000 98.00768 89 SER B CA 1
ATOM 2472 C C . SER B 1 92 ? -19.45913 -6.54065 46.72367 1.000 109.90884 89 SER B C 1
ATOM 2473 O O . SER B 1 92 ? -20.45107 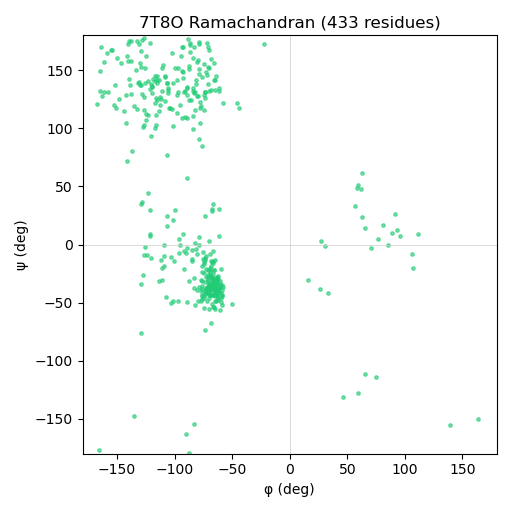-6.96295 46.11674 1.000 107.16819 89 SER B O 1
ATOM 2476 N N . HIS B 1 93 ? -18.22851 -6.60661 46.21440 1.000 136.22555 90 HIS B N 1
ATOM 2477 C CA . HIS B 1 93 ? -17.82229 -7.25810 44.96963 1.000 135.05568 90 HIS B CA 1
ATOM 2478 C C . HIS B 1 93 ? -18.29666 -6.53296 43.71484 1.000 135.18850 90 HIS B C 1
ATOM 2479 O O . HIS B 1 93 ? -17.95738 -6.97248 42.60789 1.000 133.37896 90 HIS B O 1
ATOM 2486 N N . ARG B 1 94 ? -19.06276 -5.45078 43.84064 1.000 108.07702 91 ARG B N 1
ATOM 2487 C CA . ARG B 1 94 ? -19.43885 -4.57841 42.71219 1.000 102.81023 91 ARG B CA 1
ATOM 2488 C C . ARG B 1 94 ? -20.19484 -5.41967 41.68244 1.000 94.91995 91 ARG B C 1
ATOM 2489 O O . ARG B 1 94 ? -21.16859 -6.09649 42.05052 1.000 97.14086 91 ARG B O 1
ATOM 2497 N N . ASN B 1 95 ? -19.80495 -5.40301 40.40640 1.000 89.45018 92 ASN B N 1
ATOM 2498 C CA . ASN B 1 95 ? -20.50199 -6.16020 39.37482 1.000 80.24961 92 ASN B CA 1
ATOM 2499 C C . ASN B 1 95 ? -19.90468 -7.55441 39.28034 1.000 75.90293 92 ASN B C 1
ATOM 2500 O O . ASN B 1 95 ? -18.77512 -7.70128 38.79214 1.000 73.38815 92 ASN B O 1
ATOM 2505 N N . PRO B 1 96 ? -20.60504 -8.59877 39.71696 1.000 70.38512 93 PRO B N 1
ATOM 2506 C CA . PRO B 1 96 ? -20.01673 -9.94035 39.69203 1.000 66.61163 93 PRO B CA 1
ATOM 2507 C C . PRO B 1 96 ? -20.11130 -10.57341 38.31239 1.000 56.87533 93 PRO B C 1
ATOM 2508 O O . PRO B 1 96 ? -21.13024 -10.47089 37.62498 1.000 53.63705 93 PRO B O 1
ATOM 2512 N N . PHE B 1 97 ? -19.02218 -11.22736 37.90451 1.000 49.23548 94 PHE B N 1
ATOM 2513 C CA . PHE B 1 97 ? -19.04653 -11.99501 36.66427 1.000 44.46465 94 PHE B CA 1
ATOM 2514 C C . PHE B 1 97 ? -20.00805 -13.17205 36.77545 1.000 43.88047 94 PHE B C 1
ATOM 2515 O O . PHE B 1 97 ? -20.92766 -13.31626 35.96187 1.000 50.81254 94 PHE B O 1
ATOM 2523 N N . TRP B 1 98 ? -19.81464 -14.02134 37.77996 1.000 40.80982 95 TRP B N 1
ATOM 2524 C CA . TRP B 1 98 ? -20.71606 -15.14352 37.98908 1.000 45.37514 95 TRP B CA 1
ATOM 2525 C C . TRP B 1 98 ? -22.06911 -14.65412 38.49630 1.000 47.12411 95 TRP B C 1
ATOM 2526 O O . TRP B 1 98 ? -22.17621 -13.60499 39.13689 1.000 48.93089 95 TRP B O 1
ATOM 2537 N N . ASP B 1 99 ? -23.11379 -15.42573 38.19378 1.000 43.72112 96 ASP B N 1
ATOM 2538 C CA . ASP B 1 99 ? -24.48591 -15.03992 38.50726 1.000 44.29709 96 ASP B CA 1
ATOM 2539 C C . ASP B 1 99 ? -25.03676 -15.73624 39.74580 1.000 39.85503 96 ASP B C 1
ATOM 2540 O O . ASP B 1 99 ? -25.59912 -15.07629 40.62432 1.000 41.67639 96 ASP B O 1
ATOM 2545 N N . TYR B 1 100 ? -24.89565 -17.05590 39.83604 1.000 39.35007 97 TYR B N 1
ATOM 2546 C CA . TYR B 1 100 ? -25.50649 -17.80010 40.92903 1.000 38.21860 97 TYR B CA 1
ATOM 2547 C C . TYR B 1 100 ? -24.73845 -19.09459 41.14952 1.000 37.24525 97 TYR B C 1
ATOM 2548 O O . TYR B 1 100 ? -23.91477 -19.50324 40.32824 1.000 31.71099 97 TYR B O 1
ATOM 2557 N N . ALA B 1 101 ? -25.02467 -19.73526 42.27878 1.000 44.05170 98 ALA B N 1
ATOM 2558 C CA . ALA B 1 101 ? -24.49362 -21.05062 42.60511 1.000 41.76225 98 ALA B CA 1
ATOM 2559 C C . ALA B 1 101 ? -25.63507 -22.05633 42.59072 1.000 37.08824 98 ALA B C 1
ATOM 2560 O O . ALA B 1 101 ? -26.64744 -21.86129 43.27115 1.000 39.38551 98 ALA B O 1
ATOM 2562 N N . ILE B 1 102 ? -25.47538 -23.12155 41.81182 1.000 38.48654 99 ILE B N 1
ATOM 2563 C CA . ILE B 1 102 ? -26.51911 -24.11815 41.61787 1.000 42.88194 99 ILE B CA 1
ATOM 2564 C C . ILE B 1 102 ? -25.99949 -25.47411 42.07060 1.000 43.40864 99 ILE B C 1
ATOM 2565 O O . ILE B 1 102 ? -24.84397 -25.82899 41.81269 1.000 41.70425 99 ILE B O 1
ATOM 2570 N N . VAL B 1 103 ? -26.85529 -26.22023 42.75510 1.000 46.76599 100 VAL B N 1
ATOM 2571 C CA . VAL B 1 103 ? -26.52942 -27.56610 43.20300 1.000 54.55000 100 VAL B CA 1
ATOM 2572 C C . VAL B 1 103 ? -26.73833 -28.54202 42.05284 1.000 55.82471 100 VAL B C 1
ATOM 2573 O O . VAL B 1 103 ? -27.68209 -28.40701 41.26463 1.000 61.76998 100 VAL B O 1
ATOM 2577 N N . LEU B 1 104 ? -25.84276 -29.52522 41.94174 1.000 53.22727 101 LEU B N 1
ATOM 2578 C CA . LEU B 1 104 ? -25.92759 -30.53660 40.89850 1.000 60.48572 101 LEU B CA 1
ATOM 2579 C C . LEU B 1 104 ? -26.26111 -31.92609 41.42399 1.000 67.77963 101 LEU B C 1
ATOM 2580 O O . LEU B 1 104 ? -26.59482 -32.80526 40.62314 1.000 76.99958 101 LEU B O 1
ATOM 2585 N N . GLU B 1 105 ? -26.17683 -32.15030 42.73053 1.000 63.10508 102 GLU B N 1
ATOM 2586 C CA . GLU B 1 105 ? -26.57414 -33.40672 43.34785 1.000 62.67566 102 GLU B CA 1
ATOM 2587 C C . GLU B 1 105 ? -27.14166 -33.10058 44.72025 1.000 61.18968 102 GLU B C 1
ATOM 2588 O O . GLU B 1 105 ? -26.83438 -32.04904 45.29975 1.000 63.17153 102 GLU B O 1
ATOM 2594 N N . PRO B 1 106 ? -27.99509 -33.98915 45.27425 1.000 61.26212 103 PRO B N 1
ATOM 2595 C CA . PRO B 1 106 ? -28.47073 -33.81471 46.65435 1.000 64.24230 103 PRO B CA 1
ATOM 2596 C C . PRO B 1 106 ? -27.35149 -33.41864 47.60539 1.000 59.51935 103 PRO B C 1
ATOM 2597 O O . PRO B 1 106 ? -26.38929 -34.17044 47.79100 1.000 61.17382 103 PRO B O 1
ATOM 2601 N N . THR B 1 107 ? -27.46447 -32.23426 48.20352 1.000 57.12327 104 THR B N 1
ATOM 2602 C CA . THR B 1 107 ? -26.35545 -31.60624 48.90642 1.000 60.99667 104 THR B CA 1
ATOM 2603 C C . THR B 1 107 ? -26.78954 -31.12145 50.28248 1.000 62.57763 104 THR B C 1
ATOM 2604 O O . THR B 1 107 ? -27.88427 -30.57315 50.44345 1.000 63.17409 104 THR B O 1
ATOM 2608 N N . THR B 1 108 ? -25.91933 -31.32441 51.26937 1.000 59.85623 105 THR B N 1
ATOM 2609 C CA . THR B 1 108 ? -26.09592 -30.79775 52.61590 1.000 57.73921 105 THR B CA 1
ATOM 2610 C C . THR B 1 108 ? -25.05285 -29.71695 52.86388 1.000 53.69352 105 THR B C 1
ATOM 2611 O O . THR B 1 108 ? -23.86484 -29.92303 52.59309 1.000 49.68121 105 THR B O 1
ATOM 2615 N N . VAL B 1 109 ? -25.49494 -28.57064 53.37782 1.000 58.85968 106 VAL B N 1
ATOM 2616 C CA . VAL B 1 109 ? -24.63367 -27.42048 53.59766 1.000 53.70562 106 VAL B CA 1
ATOM 2617 C C . VAL B 1 109 ? -24.77048 -26.96379 55.04703 1.000 50.55866 106 VAL B C 1
ATOM 2618 O O . VAL B 1 109 ? -25.54251 -27.51821 55.82820 1.000 51.39105 106 VAL B O 1
ATOM 2622 N N . LEU B 1 110 ? -23.99802 -25.93572 55.39481 1.000 48.79812 107 LEU B N 1
ATOM 2623 C CA . LEU B 1 110 ? -24.07719 -25.27016 56.69407 1.000 51.99432 107 LEU B CA 1
ATOM 2624 C C . LEU B 1 110 ? -24.25576 -23.77841 56.42759 1.000 59.59471 107 LEU B C 1
ATOM 2625 O O . LEU B 1 110 ? -23.29381 -23.08582 56.08266 1.000 60.55080 107 LEU B O 1
ATOM 2630 N N . GLU B 1 111 ? -25.48386 -23.28582 56.57892 1.000 66.05405 108 GLU B N 1
ATOM 2631 C CA . GLU B 1 111 ? -25.78755 -21.87489 56.34031 1.000 68.69005 108 GLU B CA 1
ATOM 2632 C C . GLU B 1 111 ? -25.33594 -21.06460 57.54851 1.000 71.56398 108 GLU B C 1
ATOM 2633 O O . GLU B 1 111 ? -26.08242 -20.86522 58.50900 1.000 74.03532 108 GLU B O 1
ATOM 2639 N N . ILE B 1 112 ? -24.09548 -20.58829 57.49910 1.000 61.71312 109 ILE B N 1
ATOM 2640 C CA . ILE B 1 112 ? -23.57455 -19.70928 58.54072 1.000 64.68206 109 ILE B CA 1
ATOM 2641 C C . ILE B 1 112 ? -24.13974 -18.31283 58.31142 1.000 65.31091 109 ILE B C 1
ATOM 2642 O O . ILE B 1 112 ? -23.91470 -17.70372 57.25977 1.000 52.45644 109 ILE B O 1
ATOM 2647 N N . SER B 1 113 ? -24.89152 -17.81372 59.28822 1.000 71.74317 110 SER B N 1
ATOM 2648 C CA . SER B 1 113 ? -25.54977 -16.51941 59.20400 1.000 70.05149 110 SER B CA 1
ATOM 2649 C C . SER B 1 113 ? -24.93485 -15.56652 60.21808 1.000 79.37271 110 SER B C 1
ATOM 2650 O O . SER B 1 113 ? -24.60480 -15.96640 61.33966 1.000 75.67282 110 SER B O 1
ATOM 2653 N N . GLY B 1 114 ? -24.78989 -14.30627 59.82017 1.000 104.28853 111 GLY B N 1
ATOM 2654 C CA . GLY B 1 114 ? -24.25326 -13.29770 60.70633 1.000 106.83441 111 GLY B CA 1
ATOM 2655 C C . GLY B 1 114 ? -22.75828 -13.10329 60.63208 1.000 110.66047 111 GLY B C 1
ATOM 2656 O O . GLY B 1 114 ? -22.15211 -12.67677 61.62092 1.000 117.30833 111 GLY B O 1
ATOM 2657 N N . ILE B 1 115 ? -22.13791 -13.40541 59.49650 1.000 103.41966 112 ILE B N 1
ATOM 2658 C CA . ILE B 1 115 ? -20.70693 -13.20570 59.30725 1.000 102.05359 112 ILE B CA 1
ATOM 2659 C C . ILE B 1 115 ? -20.51171 -11.98535 58.41625 1.000 111.49581 112 ILE B C 1
ATOM 2660 O O . ILE B 1 115 ? -20.95703 -11.96664 57.26188 1.000 112.32536 112 ILE B O 1
ATOM 2665 N N . ASP B 1 116 ? -19.86017 -10.96290 58.95885 1.000 117.75317 113 ASP B N 1
ATOM 2666 C CA . ASP B 1 116 ? -19.60889 -9.71041 58.25232 1.000 121.65613 113 ASP B CA 1
ATOM 2667 C C . ASP B 1 116 ? -18.55086 -8.94087 59.03638 1.000 119.60777 113 ASP B C 1
ATOM 2668 O O . ASP B 1 116 ? -18.02388 -9.42533 60.04213 1.000 117.08230 113 ASP B O 1
ATOM 2673 N N . GLN B 1 117 ? -18.24042 -7.73112 58.56233 1.000 113.63417 114 GLN B N 1
ATOM 2674 C CA . GLN B 1 117 ? -17.21986 -6.91097 59.21158 1.000 109.32914 114 GLN B CA 1
ATOM 2675 C C . GLN B 1 117 ? -17.58035 -6.62508 60.66474 1.000 102.92782 114 GLN B C 1
ATOM 2676 O O . GLN B 1 117 ? -16.77505 -6.85678 61.57351 1.000 95.44256 114 GLN B O 1
ATOM 2682 N N . GLY B 1 118 ? -18.79546 -6.12732 60.90203 1.000 103.24567 115 GLY B N 1
ATOM 2683 C CA . GLY B 1 118 ? -19.15861 -5.69072 62.24060 1.000 103.07741 115 GLY B CA 1
ATOM 2684 C C . GLY B 1 118 ? -19.18950 -6.81655 63.25638 1.000 106.29278 115 GLY B C 1
ATOM 2685 O O . GLY B 1 118 ? -18.73239 -6.64996 64.38977 1.000 100.55527 115 GLY B O 1
ATOM 2686 N N . THR B 1 119 ? -19.73258 -7.97239 62.87033 1.000 110.73942 116 THR B N 1
ATOM 2687 C CA . THR B 1 119 ? -19.85062 -9.08981 63.80158 1.000 109.11542 116 THR B CA 1
ATOM 2688 C C . THR B 1 119 ? -18.47626 -9.62598 64.18641 1.000 105.02098 116 THR B C 1
ATOM 2689 O O . THR B 1 119 ? -18.20724 -9.90527 65.36249 1.000 105.60751 116 THR B O 1
ATOM 2693 N N . LEU B 1 120 ? -17.58750 -9.76773 63.19913 1.000 97.68332 117 LEU B N 1
ATOM 2694 C CA . LEU B 1 120 ? -16.22284 -10.19134 63.48648 1.000 91.88914 117 LEU B CA 1
ATOM 2695 C C . LEU B 1 120 ? -15.50933 -9.18249 64.37347 1.000 91.97192 117 LEU B C 1
ATOM 2696 O O . LEU B 1 120 ? -14.64062 -9.56010 65.16927 1.000 89.84525 117 LEU B O 1
ATOM 2701 N N . GLN B 1 121 ? -15.87530 -7.90114 64.26911 1.000 92.73092 118 GLN B N 1
ATOM 2702 C CA . GLN B 1 121 ? -15.23883 -6.86829 65.07820 1.000 89.28659 118 GLN B CA 1
ATOM 2703 C C . GLN B 1 121 ? -15.53798 -7.01119 66.56511 1.000 90.75732 118 GLN B C 1
ATOM 2704 O O . GLN B 1 121 ? -14.97686 -6.25790 67.37025 1.000 89.56954 118 GLN B O 1
ATOM 2710 N N . THR B 1 122 ? -16.40435 -7.94771 66.94870 1.000 90.16409 119 THR B N 1
ATOM 2711 C CA . THR B 1 122 ? -16.73748 -8.18023 68.34653 1.000 94.20039 119 THR B CA 1
ATOM 2712 C C . THR B 1 122 ? -16.11043 -9.46536 68.87541 1.000 90.92625 119 THR B C 1
ATOM 2713 O O . THR B 1 122 ? -16.61534 -10.04722 69.84048 1.000 87.59775 119 THR B O 1
ATOM 2717 N N . LEU B 1 123 ? -15.01627 -9.91332 68.26855 1.000 88.64740 120 LEU B N 1
ATOM 2718 C CA . LEU B 1 123 ? -14.37284 -11.16709 68.62613 1.000 84.89657 120 LEU B CA 1
ATOM 2719 C C . LEU B 1 123 ? -12.93013 -10.91017 69.04362 1.000 77.08502 120 LEU B C 1
ATOM 2720 O O . LEU B 1 123 ? -12.41601 -9.79207 68.94848 1.000 76.93744 120 LEU B O 1
ATOM 2725 N N . ASP B 1 124 ? -12.28171 -11.97240 69.51779 1.000 75.22576 121 ASP B N 1
ATOM 2726 C CA . ASP B 1 124 ? -10.88266 -11.88792 69.91774 1.000 71.24763 121 ASP B CA 1
ATOM 2727 C C . ASP B 1 124 ? -10.01852 -11.49550 68.72588 1.000 74.72687 121 ASP B C 1
ATOM 2728 O O . ASP B 1 124 ? -10.17576 -12.03306 67.62611 1.000 77.82301 121 ASP B O 1
ATOM 2733 N N . LEU B 1 125 ? -9.10739 -10.54327 68.94752 1.000 76.72895 122 LEU B N 1
ATOM 2734 C CA . LEU B 1 125 ? -8.25195 -10.07509 67.86159 1.000 74.25927 122 LEU B CA 1
ATOM 2735 C C . LEU B 1 125 ? -7.35574 -11.18911 67.33666 1.000 75.09350 122 LEU B C 1
ATOM 2736 O O . LEU B 1 125 ? -6.98434 -11.18185 66.15778 1.000 71.88918 122 LEU B O 1
ATOM 2741 N N . ALA B 1 126 ? -7.00399 -12.15443 68.18884 1.000 75.77985 123 ALA B N 1
ATOM 2742 C CA . ALA B 1 126 ? -6.28035 -13.33631 67.73843 1.000 69.53481 123 ALA B CA 1
ATOM 2743 C C . ALA B 1 126 ? -7.18047 -14.32954 67.01635 1.000 67.38552 123 ALA B C 1
ATOM 2744 O O . ALA B 1 126 ? -6.68302 -15.12988 66.21762 1.000 67.93272 123 ALA B O 1
ATOM 2746 N N . LEU B 1 127 ? -8.48759 -14.29695 67.28464 1.000 64.68745 124 LEU B N 1
ATOM 2747 C CA . LEU B 1 127 ? -9.43539 -15.15089 66.57688 1.000 64.54703 124 LEU B CA 1
ATOM 2748 C C . LEU B 1 127 ? -9.79489 -14.57675 65.21296 1.000 61.88171 124 LEU B C 1
ATOM 2749 O O . LEU B 1 127 ? -9.93890 -15.32678 64.24192 1.000 58.54111 124 LEU B O 1
ATOM 2754 N N . GLN B 1 128 ? -9.95097 -13.25331 65.12383 1.000 64.74778 125 GLN B N 1
ATOM 2755 C CA . GLN B 1 128 ? -10.18945 -12.62204 63.83033 1.000 66.58335 125 GLN B CA 1
ATOM 2756 C C . GLN B 1 128 ? -9.05251 -12.91214 62.86426 1.000 62.44889 125 GLN B C 1
ATOM 2757 O O . GLN B 1 128 ? -9.28633 -13.22756 61.69163 1.000 50.30679 125 GLN B O 1
ATOM 2763 N N . ASN B 1 129 ? -7.81180 -12.80483 63.34372 1.000 55.76244 126 ASN B N 1
ATOM 2764 C CA . ASN B 1 129 ? -6.65627 -13.04743 62.48908 1.000 56.22801 126 ASN B CA 1
ATOM 2765 C C . ASN B 1 129 ? -6.67603 -14.45978 61.92343 1.000 53.72040 126 ASN B C 1
ATOM 2766 O O . ASN B 1 129 ? -6.38655 -14.66678 60.73909 1.000 56.25306 126 ASN B O 1
ATOM 2771 N N . GLN B 1 130 ? -7.03130 -15.44488 62.75072 1.000 52.90157 127 GLN B N 1
ATOM 2772 C CA . GLN B 1 130 ? -7.05029 -16.82234 62.27425 1.000 53.19778 127 GLN B CA 1
ATOM 2773 C C . GLN B 1 130 ? -8.13520 -17.03530 61.22710 1.000 52.79774 127 GLN B C 1
ATOM 2774 O O . GLN B 1 130 ? -7.96963 -17.86433 60.32474 1.000 54.86552 127 GLN B O 1
ATOM 2780 N N . LEU B 1 131 ? -9.24397 -16.29775 61.32450 1.000 53.24981 128 LEU B N 1
ATOM 2781 C CA . LEU B 1 131 ? -10.27675 -16.38506 60.29769 1.000 56.38907 128 LEU B CA 1
ATOM 2782 C C . LEU B 1 131 ? -9.83753 -15.69358 59.01469 1.000 53.57529 128 LEU B C 1
ATOM 2783 O O . LEU B 1 131 ? -10.09676 -16.19298 57.91376 1.000 47.93142 128 LEU B O 1
ATOM 2788 N N . LEU B 1 132 ? -9.17674 -14.53996 59.13463 1.000 53.74845 129 LEU B N 1
ATOM 2789 C CA . LEU B 1 132 ? -8.73117 -13.82588 57.94412 1.000 43.78444 129 LEU B CA 1
ATOM 2790 C C . LEU B 1 132 ? -7.61986 -14.57521 57.22194 1.000 46.81232 129 LEU B C 1
ATOM 2791 O O . LEU B 1 132 ? -7.46554 -14.42440 56.00489 1.000 58.21916 129 LEU B O 1
ATOM 2796 N N . VAL B 1 133 ? -6.84172 -15.38377 57.94399 1.000 47.52695 130 VAL B N 1
ATOM 2797 C CA . VAL B 1 133 ? -5.81643 -16.19423 57.29373 1.000 50.77351 130 VAL B CA 1
ATOM 2798 C C . VAL B 1 133 ? -6.45678 -17.36750 56.56210 1.000 52.06943 130 VAL B C 1
ATOM 2799 O O . VAL B 1 133 ? -6.12352 -17.65808 55.40681 1.000 45.72369 130 VAL B O 1
ATOM 2803 N N . ASN B 1 134 ? -7.38999 -18.05808 57.22275 1.000 51.07517 131 ASN B N 1
ATOM 2804 C CA . ASN B 1 134 ? -8.08154 -19.16515 56.57144 1.000 48.65412 131 ASN B CA 1
ATOM 2805 C C . ASN B 1 134 ? -8.95461 -18.67965 55.42033 1.000 50.86867 131 ASN B C 1
ATOM 2806 O O . ASN B 1 134 ? -9.11183 -19.38995 54.41998 1.000 47.97071 131 ASN B O 1
ATOM 2811 N N . LEU B 1 135 ? -9.52817 -17.47958 55.53805 1.000 49.68174 132 LEU B N 1
ATOM 2812 C CA . LEU B 1 135 ? -10.30488 -16.93085 54.43099 1.000 47.91460 132 LEU B CA 1
ATOM 2813 C C . LEU B 1 135 ? -9.40712 -16.55579 53.25970 1.000 48.26207 132 LEU B C 1
ATOM 2814 O O . LEU B 1 135 ? -9.74012 -16.83515 52.10206 1.000 42.66874 132 LEU B O 1
ATOM 2819 N N . LEU B 1 136 ? -8.26543 -15.92227 53.54037 1.000 51.67613 133 LEU B N 1
ATOM 2820 C CA . LEU B 1 136 ? -7.35017 -15.54043 52.46998 1.000 45.65345 133 LEU B CA 1
ATOM 2821 C C . LEU B 1 136 ? -6.83637 -16.76514 51.72512 1.000 45.77398 133 LEU B C 1
ATOM 2822 O O . LEU B 1 136 ? -6.70375 -16.74378 50.49573 1.000 48.10654 133 LEU B O 1
ATOM 2827 N N . LYS B 1 137 ? -6.54515 -17.84474 52.45362 1.000 50.53014 134 LYS B N 1
ATOM 2828 C CA . LYS B 1 137 ? -6.11854 -19.08092 51.80729 1.000 49.93645 134 LYS B CA 1
ATOM 2829 C C . LYS B 1 137 ? -7.23357 -19.66106 50.94702 1.000 54.56371 134 LYS B C 1
ATOM 2830 O O . LYS B 1 137 ? -7.01387 -20.01533 49.78415 1.000 59.90729 134 LYS B O 1
ATOM 2836 N N . SER B 1 138 ? -8.44510 -19.75397 51.50144 1.000 53.58493 135 SER B N 1
ATOM 2837 C CA . SER B 1 138 ? -9.56139 -20.32396 50.75280 1.000 47.89683 135 SER B CA 1
ATOM 2838 C C . SER B 1 138 ? -9.85591 -19.51995 49.49204 1.000 51.48983 135 SER B C 1
ATOM 2839 O O . SER B 1 138 ? -10.20337 -20.08985 48.45140 1.000 45.63344 135 SER B O 1
ATOM 2842 N N . VAL B 1 139 ? -9.71660 -18.19492 49.56346 1.000 47.12792 136 VAL B N 1
ATOM 2843 C CA . VAL B 1 139 ? -9.99498 -17.35314 48.40386 1.000 47.92455 136 VAL B CA 1
ATOM 2844 C C . VAL B 1 139 ? -8.89720 -17.49672 47.35567 1.000 55.96746 136 VAL B C 1
ATOM 2845 O O . VAL B 1 139 ? -9.17138 -17.52109 46.14975 1.000 55.46209 136 VAL B O 1
ATOM 2849 N N . THR B 1 140 ? -7.64199 -17.61436 47.79410 1.000 54.69006 137 THR B N 1
ATOM 2850 C CA . THR B 1 140 ? -6.52526 -17.60705 46.85336 1.000 51.43936 137 THR B CA 1
ATOM 2851 C C . THR B 1 140 ? -6.46049 -18.89584 46.04159 1.000 55.88810 137 THR B C 1
ATOM 2852 O O . THR B 1 140 ? -6.15252 -18.86478 44.84429 1.000 57.89951 137 THR B O 1
ATOM 2856 N N . ARG B 1 141 ? -6.74701 -20.03797 46.66748 1.000 62.05251 138 ARG B N 1
ATOM 2857 C CA . ARG B 1 141 ? -6.59717 -21.30757 45.96718 1.000 62.56737 138 ARG B CA 1
ATOM 2858 C C . ARG B 1 141 ? -7.71125 -21.57035 44.96450 1.000 58.74127 138 ARG B C 1
ATOM 2859 O O . ARG B 1 141 ? -7.62578 -22.55259 44.21962 1.000 62.75503 138 ARG B O 1
ATOM 2867 N N . LYS B 1 142 ? -8.74478 -20.73116 44.92319 1.000 52.64597 139 LYS B N 1
ATOM 2868 C CA . LYS B 1 142 ? -9.80471 -20.86403 43.93480 1.000 53.13489 139 LYS B CA 1
ATOM 2869 C C . LYS B 1 142 ? -9.77788 -19.76548 42.88310 1.000 57.14707 139 LYS B C 1
ATOM 2870 O O . LYS B 1 142 ? -10.62341 -19.77057 41.98275 1.000 62.04887 139 LYS B O 1
ATOM 2876 N N . PHE B 1 143 ? -8.83245 -18.82650 42.96888 1.000 58.35943 140 PHE B N 1
ATOM 2877 C CA . PHE B 1 143 ? -8.71371 -17.80131 41.93763 1.000 57.64216 140 PHE B CA 1
ATOM 2878 C C . PHE B 1 143 ? -8.29393 -18.39763 40.60110 1.000 61.45865 140 PHE B C 1
ATOM 2879 O O . PHE B 1 143 ? -8.59017 -17.82346 39.54683 1.000 62.86647 140 PHE B O 1
ATOM 2887 N N . GLU B 1 144 ? -7.61700 -19.54810 40.62453 1.000 63.27546 141 GLU B N 1
ATOM 2888 C CA . GLU B 1 144 ? -7.08935 -20.12736 39.39450 1.000 64.88020 141 GLU B CA 1
ATOM 2889 C C . GLU B 1 144 ? -8.19983 -20.52531 38.42975 1.000 68.19608 141 GLU B C 1
ATOM 2890 O O . GLU B 1 144 ? -8.01814 -20.44511 37.20961 1.000 72.71775 141 GLU B O 1
ATOM 2896 N N A TYR B 1 145 ? -9.35160 -20.95159 38.95044 0.532 66.62028 142 TYR B N 1
ATOM 2897 N N B TYR B 1 145 ? -9.35136 -20.95205 38.94904 0.468 67.81712 142 TYR B N 1
ATOM 2898 C CA A TYR B 1 145 ? -10.44000 -21.45839 38.12239 0.532 59.70117 142 TYR B CA 1
ATOM 2899 C CA B TYR B 1 145 ? -10.43895 -21.45294 38.11670 0.468 72.63841 142 TYR B CA 1
ATOM 2900 C C A TYR B 1 145 ? -11.75320 -20.71749 38.34053 0.532 54.82386 142 TYR B C 1
ATOM 2901 C C B TYR B 1 145 ? -11.75388 -20.71879 38.34403 0.468 57.71215 142 TYR B C 1
ATOM 2902 O O A TYR B 1 145 ? -12.80091 -21.19355 37.88766 0.532 66.86384 142 TYR B O 1
ATOM 2903 O O B TYR B 1 145 ? -12.80337 -21.20214 37.90300 0.468 63.31933 142 TYR B O 1
ATOM 2920 N N . ILE B 1 146 ? -11.73134 -19.57046 39.01681 1.000 60.19536 143 ILE B N 1
ATOM 2921 C CA . ILE B 1 146 ? -12.94728 -18.80298 39.26503 1.000 55.67843 143 ILE B CA 1
ATOM 2922 C C . ILE B 1 146 ? -12.67921 -17.33067 38.97647 1.000 53.26641 143 ILE B C 1
ATOM 2923 O O . ILE B 1 146 ? -13.57628 -16.59442 38.54821 1.000 53.13190 143 ILE B O 1
ATOM 2928 N N . GLY B 1 147 ? -11.43711 -16.89815 39.18241 1.000 65.07055 144 GLY B N 1
ATOM 2929 C CA . GLY B 1 147 ? -11.10194 -15.49311 39.05765 1.000 65.12986 144 GLY B CA 1
ATOM 2930 C C . GLY B 1 147 ? -10.16757 -15.14646 37.91649 1.000 62.84192 144 GLY B C 1
ATOM 2931 O O . GLY B 1 147 ? -10.25738 -14.05319 37.34951 1.000 61.79797 144 GLY B O 1
ATOM 2932 N N . GLU B 1 148 ? -9.26473 -16.06148 37.56653 1.000 62.32436 145 GLU B N 1
ATOM 2933 C CA . GLU B 1 148 ? -8.25971 -15.76626 36.55210 1.000 60.61239 145 GLU B CA 1
ATOM 2934 C C . GLU B 1 148 ? -8.87284 -15.74742 35.15871 1.000 63.18233 145 GLU B C 1
ATOM 2935 O O . GLU B 1 148 ? -9.04664 -14.67824 34.56435 1.000 59.67987 145 GLU B O 1
ATOM 2941 N N . LYS B 1 149 ? -9.20052 -16.92398 34.63005 1.000 63.04657 146 LYS B N 1
ATOM 2942 C CA . LYS B 1 149 ? -9.75803 -17.02245 33.28846 1.000 61.68302 146 LYS B CA 1
ATOM 2943 C C . LYS B 1 149 ? -10.43485 -18.37542 33.14633 1.000 57.53985 146 LYS B C 1
ATOM 2944 O O . LYS B 1 149 ? -9.84831 -19.40365 33.49771 1.000 61.97058 146 LYS B O 1
ATOM 2950 N N . VAL B 1 150 ? -11.66301 -18.36910 32.64447 1.000 58.37360 147 VAL B N 1
ATOM 2951 C CA . VAL B 1 150 ? -12.42901 -19.59229 32.44761 1.000 65.73072 147 VAL B CA 1
ATOM 2952 C C . VAL B 1 150 ? -12.17347 -20.10753 31.03792 1.000 61.86897 147 VAL B C 1
ATOM 2953 O O . VAL B 1 150 ? -12.23649 -19.34672 30.06438 1.000 61.48506 147 VAL B O 1
ATOM 2957 N N . ARG B 1 151 ? -11.86657 -21.39786 30.92851 1.000 63.83395 148 ARG B N 1
ATOM 2958 C CA . ARG B 1 151 ? -11.56959 -22.02805 29.65020 1.000 72.97830 148 ARG B CA 1
ATOM 2959 C C . ARG B 1 151 ? -12.37476 -23.31069 29.52541 1.000 69.97235 148 ARG B C 1
ATOM 2960 O O . ARG B 1 151 ? -12.41154 -24.11978 30.45811 1.000 64.89848 148 ARG B O 1
ATOM 2976 N N . VAL B 1 153 ? -12.48815 -25.35653 26.29734 1.000 64.83420 150 VAL B N 1
ATOM 2977 C CA . VAL B 1 153 ? -11.81900 -26.29602 25.42676 1.000 57.17376 150 VAL B CA 1
ATOM 2978 C C . VAL B 1 153 ? -10.31795 -26.24865 25.68760 1.000 53.08242 150 VAL B C 1
ATOM 2979 O O . VAL B 1 153 ? -9.81624 -25.40202 26.42316 1.000 55.84158 150 VAL B O 1
ATOM 2983 N N . SER B 1 154 ? -9.58994 -27.17391 25.07218 1.000 52.39000 151 SER B N 1
ATOM 2984 C CA . SER B 1 154 ? -8.14463 -27.24767 25.20017 1.000 56.35117 151 SER B CA 1
ATOM 2985 C C . SER B 1 154 ? -7.47006 -26.48377 24.06449 1.000 59.95650 151 SER B C 1
ATOM 2986 O O . SER B 1 154 ? -8.10344 -26.07576 23.08960 1.000 52.73634 151 SER B O 1
ATOM 2989 N N . GLU B 1 155 ? -6.15512 -26.29974 24.19796 1.000 64.69722 152 GLU B N 1
ATOM 2990 C CA . GLU B 1 155 ? -5.40528 -25.55877 23.19148 1.000 63.21429 152 GLU B CA 1
ATOM 2991 C C . GLU B 1 155 ? -5.32326 -26.30376 21.86309 1.000 65.39069 152 GLU B C 1
ATOM 2992 O O . GLU B 1 155 ? -5.04822 -25.67990 20.83244 1.000 63.43788 152 GLU B O 1
ATOM 2998 N N . ASP B 1 156 ? -5.56616 -27.61505 21.85833 1.000 66.26065 153 ASP B N 1
ATOM 2999 C CA . ASP B 1 156 ? -5.44796 -28.42383 20.65195 1.000 68.72982 153 ASP B CA 1
ATOM 3000 C C . ASP B 1 156 ? -6.78708 -28.77514 20.01632 1.000 62.83318 153 ASP B C 1
ATOM 3001 O O . ASP B 1 156 ? -6.80002 -29.29692 18.89621 1.000 62.34430 153 ASP B O 1
ATOM 3006 N N . SER B 1 157 ? -7.90259 -28.51968 20.69594 1.000 61.56935 154 SER B N 1
ATOM 3007 C CA . SER B 1 157 ? -9.20466 -28.89438 20.16299 1.000 57.21309 154 SER B CA 1
ATOM 3008 C C . SER B 1 157 ? -9.52270 -28.09448 18.90243 1.000 44.26967 154 SER B C 1
ATOM 3009 O O . SER B 1 157 ? -8.99884 -27.00019 18.67949 1.000 44.39489 154 SER B O 1
ATOM 3012 N N . VAL B 1 158 ? -10.39813 -28.66137 18.06699 1.000 47.94030 155 VAL B N 1
ATOM 3013 C CA . VAL B 1 158 ? -10.76957 -27.99550 16.81995 1.000 50.03349 155 VAL B CA 1
ATOM 3014 C C . VAL B 1 158 ? -11.52017 -26.70149 17.10775 1.000 47.08743 155 VAL B C 1
ATOM 3015 O O . VAL B 1 158 ? -11.35517 -25.69978 16.40086 1.000 43.32093 155 VAL B O 1
ATOM 3019 N N . ARG B 1 159 ? -12.34524 -26.69592 18.15699 1.000 49.21000 156 ARG B N 1
ATOM 3020 C CA . ARG B 1 159 ? -13.15924 -25.52073 18.45165 1.000 48.73694 156 ARG B CA 1
ATOM 3021 C C . ARG B 1 159 ? -12.29267 -24.33414 18.85920 1.000 48.36728 156 ARG B C 1
ATOM 3022 O O . ARG B 1 159 ? -12.58244 -23.18873 18.49254 1.000 47.14360 156 ARG B O 1
ATOM 3030 N N . ALA B 1 160 ? -11.21528 -24.58876 19.60524 1.000 41.68967 157 ALA B N 1
ATOM 3031 C CA . ALA B 1 160 ? -10.32287 -23.51039 20.01398 1.000 45.06891 157 ALA B CA 1
ATOM 3032 C C . ALA B 1 160 ? -9.40942 -23.06119 18.88146 1.000 47.43503 157 ALA B C 1
ATOM 3033 O O . ALA B 1 160 ? -9.01967 -21.88881 18.83580 1.000 41.80516 157 ALA B O 1
ATOM 3035 N N . LYS B 1 161 ? -9.04506 -23.97223 17.97506 1.000 49.30529 158 LYS B N 1
ATOM 3036 C CA . LYS B 1 161 ? -8.18466 -23.59600 16.85728 1.000 44.75751 158 LYS B CA 1
ATOM 3037 C C . LYS B 1 161 ? -8.85463 -22.55509 15.97148 1.000 39.40947 158 LYS B C 1
ATOM 3038 O O . LYS B 1 161 ? -8.19699 -21.63205 15.47552 1.000 37.16121 158 LYS B O 1
ATOM 3044 N N . ILE B 1 162 ? -10.16317 -22.68925 15.75928 1.000 42.72306 159 ILE B N 1
ATOM 3045 C CA . ILE B 1 162 ? -10.88960 -21.71627 14.95213 1.000 45.68539 159 ILE B CA 1
ATOM 3046 C C . ILE B 1 162 ? -11.13796 -20.44334 15.74366 1.000 44.92519 159 ILE B C 1
ATOM 3047 O O . ILE B 1 162 ? -11.07518 -19.33650 15.19836 1.000 46.12934 159 ILE B O 1
ATOM 3052 N N . SER B 1 163 ? -11.43168 -20.58056 17.03656 1.000 40.17096 160 SER B N 1
ATOM 3053 C CA . SER B 1 163 ? -11.70910 -19.40880 17.85626 1.000 39.83012 160 SER B CA 1
ATOM 3054 C C . SER B 1 163 ? -10.47290 -18.52922 17.98918 1.000 39.76693 160 SER B C 1
ATOM 3055 O O . SER B 1 163 ? -10.57610 -17.29691 18.00825 1.000 36.25775 160 SER B O 1
ATOM 3058 N N . ASN B 1 164 ? -9.29211 -19.14689 18.07980 1.000 43.84182 161 ASN B N 1
ATOM 3059 C CA . ASN B 1 164 ? -8.05108 -18.38126 18.10477 1.000 46.45754 161 ASN B CA 1
ATOM 3060 C C . ASN B 1 164 ? -7.75297 -17.75412 16.74995 1.000 39.92424 161 ASN B C 1
ATOM 3061 O O . ASN B 1 164 ? -7.14573 -16.67935 16.68713 1.000 33.78934 161 ASN B O 1
ATOM 3066 N N . TYR B 1 165 ? -8.16005 -18.40815 15.65991 1.000 42.31747 162 TYR B N 1
ATOM 3067 C CA . TYR B 1 165 ? -7.98525 -17.81653 14.33712 1.000 35.57046 162 TYR B CA 1
ATOM 3068 C C . TYR B 1 165 ? -8.94175 -16.64915 14.13003 1.000 34.26319 162 TYR B C 1
ATOM 3069 O O . TYR B 1 165 ? -8.53559 -15.57069 13.68040 1.000 37.11569 162 TYR B O 1
ATOM 3078 N N . LEU B 1 166 ? -10.22406 -16.85169 14.44402 1.000 27.98423 163 LEU B N 1
ATOM 3079 C CA . LEU B 1 166 ? -11.19787 -15.77368 14.31028 1.000 34.83618 163 LEU B CA 1
ATOM 3080 C C . LEU B 1 166 ? -10.87405 -14.60952 15.23647 1.000 44.24724 163 LEU B C 1
ATOM 3081 O O . LEU B 1 166 ? -11.17283 -13.45498 14.90996 1.000 45.11426 163 LEU B O 1
ATOM 3086 N N . PHE B 1 167 ? -10.25995 -14.88813 16.38877 1.000 47.01119 164 PHE B N 1
ATOM 3087 C CA . PHE B 1 167 ? -9.89460 -13.81461 17.30749 1.000 42.59804 164 PHE B CA 1
ATOM 3088 C C . PHE B 1 167 ? -8.72672 -12.99744 16.76782 1.000 41.87570 164 PHE B C 1
ATOM 3089 O O . PHE B 1 167 ? -8.68701 -11.77350 16.93866 1.000 42.32697 164 PHE B O 1
ATOM 3097 N N . GLY B 1 168 ? -7.77130 -13.65356 16.10553 1.000 43.46566 165 GLY B N 1
ATOM 3098 C CA . GLY B 1 168 ? -6.61355 -12.95647 15.57276 1.000 50.17458 165 GLY B CA 1
ATOM 3099 C C . GLY B 1 168 ? -6.92278 -11.99611 14.44366 1.000 48.10782 165 GLY B C 1
ATOM 3100 O O . GLY B 1 168 ? -6.07875 -11.15478 14.11629 1.000 48.90252 165 GLY B O 1
ATOM 3101 N N . ILE B 1 169 ? -8.10851 -12.10028 13.84265 1.000 45.87005 166 ILE B N 1
ATOM 3102 C CA . ILE B 1 169 ? -8.50337 -11.21756 12.75065 1.000 50.19518 166 ILE B CA 1
ATOM 3103 C C . ILE B 1 169 ? -9.77563 -10.47213 13.13152 1.000 49.57815 166 ILE B C 1
ATOM 3104 O O . ILE B 1 169 ? -10.58788 -10.12828 12.26607 1.000 55.57967 166 ILE B O 1
ATOM 3109 N N . GLN B 1 170 ? -9.96146 -10.22011 14.42371 1.000 53.07184 167 GLN B N 1
ATOM 3110 C CA . GLN B 1 170 ? -11.12950 -9.50596 14.92177 1.000 51.94827 167 GLN B CA 1
ATOM 3111 C C . GLN B 1 170 ? -10.77909 -8.03782 15.12344 1.000 55.69110 167 GLN B C 1
ATOM 3112 O O . GLN B 1 170 ? -9.75802 -7.71796 15.74103 1.000 60.69798 167 GLN B O 1
ATOM 3118 N N . ASP B 1 171 ? -11.62458 -7.15277 14.60054 1.000 57.59070 168 ASP B N 1
ATOM 3119 C CA . ASP B 1 171 ? -11.39088 -5.72253 14.71673 1.000 68.69911 168 ASP B CA 1
ATOM 3120 C C . ASP B 1 171 ? -11.63367 -5.25919 16.15351 1.000 71.35451 168 ASP B C 1
ATOM 3121 O O . ASP B 1 171 ? -12.09299 -6.01490 17.01635 1.000 66.45306 168 ASP B O 1
ATOM 3126 N N . ASP B 1 172 ? -11.31245 -3.98778 16.40481 1.000 79.19446 169 ASP B N 1
ATOM 3127 C CA . ASP B 1 172 ? -11.49262 -3.42167 17.73479 1.000 87.11282 169 ASP B CA 1
ATOM 3128 C C . ASP B 1 172 ? -12.96422 -3.26581 18.09907 1.000 82.14177 169 ASP B C 1
ATOM 3129 O O . ASP B 1 172 ? -13.29550 -3.22217 19.28934 1.000 74.81798 169 ASP B O 1
ATOM 3134 N N . ASP B 1 173 ? -13.85288 -3.18147 17.10975 1.000 91.82114 170 ASP B N 1
ATOM 3135 C CA . ASP B 1 173 ? -15.28194 -3.09290 17.38012 1.000 90.91283 170 ASP B CA 1
ATOM 3136 C C . ASP B 1 173 ? -15.96374 -4.45341 17.44768 1.000 88.33497 170 ASP B C 1
ATOM 3137 O O . ASP B 1 173 ? -17.14451 -4.52296 17.80734 1.000 89.61356 170 ASP B O 1
ATOM 3142 N N . GLY B 1 174 ? -15.25574 -5.52749 17.11241 1.000 77.94823 171 GLY B N 1
ATOM 3143 C CA . GLY B 1 174 ? -15.79321 -6.87207 17.17179 1.000 68.05793 171 GLY B CA 1
ATOM 3144 C C . GLY B 1 174 ? -16.11229 -7.49143 15.82861 1.000 65.72156 171 GLY B C 1
ATOM 3145 O O . GLY B 1 174 ? -16.42748 -8.68737 15.78118 1.000 59.11392 171 GLY B O 1
ATOM 3146 N N . SER B 1 175 ? -16.03759 -6.73143 14.73901 1.000 70.03398 172 SER B N 1
ATOM 3147 C CA . SER B 1 175 ? -16.39325 -7.25477 13.42849 1.000 62.36616 172 SER B CA 1
ATOM 3148 C C . SER B 1 175 ? -15.26856 -8.11260 12.86039 1.000 57.68045 172 SER B C 1
ATOM 3149 O O . SER B 1 175 ? -14.08824 -7.91308 13.16246 1.000 60.01172 172 SER B O 1
ATOM 3152 N N . ILE B 1 176 ? -15.65084 -9.07899 12.02814 1.000 55.91878 173 ILE B N 1
ATOM 3153 C CA . ILE B 1 176 ? -14.71697 -10.01127 11.40897 1.000 58.04475 173 ILE B CA 1
ATOM 3154 C C . ILE B 1 176 ? -14.97342 -10.03109 9.90963 1.000 60.76993 173 ILE B C 1
ATOM 3155 O O . ILE B 1 176 ? -16.12783 -10.05507 9.46879 1.000 59.77864 173 ILE B O 1
ATOM 3160 N N . GLU B 1 177 ? -13.89663 -10.02252 9.12601 1.000 71.68650 174 GLU B N 1
ATOM 3161 C CA . GLU B 1 177 ? -13.98395 -10.04899 7.67073 1.000 70.43985 174 GLU B CA 1
ATOM 3162 C C . GLU B 1 177 ? -13.01230 -11.09228 7.14149 1.000 68.56700 174 GLU B C 1
ATOM 3163 O O . GLU B 1 177 ? -11.79663 -10.95642 7.31559 1.000 70.07080 174 GLU B O 1
ATOM 3169 N N . LEU B 1 178 ? -13.54770 -12.12519 6.49442 1.000 52.81440 175 LEU B N 1
ATOM 3170 C CA . LEU B 1 178 ? -12.73112 -13.22127 5.99060 1.000 51.97680 175 LEU B CA 1
ATOM 3171 C C . LEU B 1 178 ? -12.10620 -12.85587 4.65037 1.000 56.57676 175 LEU B C 1
ATOM 3172 O O . LEU B 1 178 ? -12.79488 -12.38423 3.74002 1.000 59.56766 175 LEU B O 1
ATOM 3177 N N . THR B 1 179 ? -10.79799 -13.08305 4.53029 1.000 50.85111 176 THR B N 1
ATOM 3178 C CA . THR B 1 179 ? -10.08212 -12.89201 3.27468 1.000 40.41368 176 THR B CA 1
ATOM 3179 C C . THR B 1 179 ? -9.40045 -14.16951 2.80135 1.000 37.46013 176 THR B C 1
ATOM 3180 O O . THR B 1 179 ? -8.60920 -14.12352 1.85144 1.000 38.26259 176 THR B O 1
ATOM 3184 N N . GLU B 1 180 ? -9.68118 -15.30363 3.43818 1.000 35.99438 177 GLU B N 1
ATOM 3185 C CA . GLU B 1 180 ? -9.10019 -16.58401 3.07014 1.000 36.56112 177 GLU B CA 1
ATOM 3186 C C . GLU B 1 180 ? -10.20996 -17.59300 2.80555 1.000 35.86029 177 GLU B C 1
ATOM 3187 O O . GLU B 1 180 ? -11.35915 -17.40773 3.21675 1.000 42.98626 177 GLU B O 1
ATOM 3193 N N . THR B 1 181 ? -9.85290 -18.66791 2.11045 1.000 41.24481 178 THR B N 1
ATOM 3194 C CA . THR B 1 181 ? -10.81725 -19.69162 1.74472 1.000 47.87784 178 THR B CA 1
ATOM 3195 C C . THR B 1 181 ? -10.84707 -20.79817 2.79530 1.000 36.45392 178 THR B C 1
ATOM 3196 O O . THR B 1 181 ? -10.00815 -20.86154 3.69565 1.000 40.97753 178 THR B O 1
ATOM 3200 N N . ARG B 1 182 ? -11.83988 -21.68221 2.66715 1.000 38.68952 179 ARG B N 1
ATOM 3201 C CA . ARG B 1 182 ? -11.97362 -22.78903 3.60904 1.000 36.22250 179 ARG B CA 1
ATOM 3202 C C . ARG B 1 182 ? -10.74196 -23.68322 3.59052 1.000 36.52720 179 ARG B C 1
ATOM 3203 O O . ARG B 1 182 ? -10.34830 -24.23297 4.62603 1.000 47.57247 179 ARG B O 1
ATOM 3211 N N . GLU B 1 183 ? -10.11884 -23.83858 2.42224 1.000 46.56758 180 GLU B N 1
ATOM 3212 C CA . GLU B 1 183 ? -8.91638 -24.65673 2.32365 1.000 46.12880 180 GLU B CA 1
ATOM 3213 C C . GLU B 1 183 ? -7.76402 -24.02401 3.09326 1.000 40.50063 180 GLU B C 1
ATOM 3214 O O . GLU B 1 183 ? -7.15279 -24.66000 3.95829 1.000 42.17757 180 GLU B O 1
ATOM 3220 N N . GLU B 1 184 ? -7.46778 -22.75512 2.79697 1.000 39.85547 181 GLU B N 1
ATOM 3221 C CA . GLU B 1 184 ? -6.31098 -22.08927 3.38990 1.000 41.83721 181 GLU B CA 1
ATOM 3222 C C . GLU B 1 184 ? -6.39091 -22.06912 4.91201 1.000 44.95450 181 GLU B C 1
ATOM 3223 O O . GLU B 1 184 ? -5.36595 -22.17922 5.59601 1.000 43.38227 181 GLU B O 1
ATOM 3229 N N . ILE B 1 185 ? -7.60012 -21.93420 5.46052 1.000 47.86516 182 ILE B N 1
ATOM 3230 C CA . ILE B 1 185 ? -7.75819 -21.90326 6.91112 1.000 45.61439 182 ILE B CA 1
ATOM 3231 C C . ILE B 1 185 ? -7.48315 -23.27643 7.50975 1.000 42.91810 182 ILE B C 1
ATOM 3232 O O . ILE B 1 185 ? -6.86397 -23.39122 8.57440 1.000 47.55921 182 ILE B O 1
ATOM 3237 N N . ALA B 1 186 ? -7.93608 -24.33825 6.83814 1.000 39.37417 183 ALA B N 1
ATOM 3238 C CA . ALA B 1 186 ? -7.69025 -25.68932 7.33240 1.000 42.07732 183 ALA B CA 1
ATOM 3239 C C . ALA B 1 186 ? -6.20266 -26.02402 7.32104 1.000 42.56656 183 ALA B C 1
ATOM 3240 O O . ALA B 1 186 ? -5.71300 -26.72610 8.21331 1.000 47.84474 183 ALA B O 1
ATOM 3242 N N . ASP B 1 187 ? -5.46677 -25.53213 6.32096 1.000 53.45993 184 ASP B N 1
ATOM 3243 C CA . ASP B 1 187 ? -4.02310 -25.74874 6.29417 1.000 53.81813 184 ASP B CA 1
ATOM 3244 C C . ASP B 1 187 ? -3.32467 -24.94613 7.38459 1.000 54.25100 184 ASP B C 1
ATOM 3245 O O . ASP B 1 187 ? -2.34291 -25.41184 7.97518 1.000 55.88498 184 ASP B O 1
ATOM 3250 N N . TYR B 1 188 ? -3.81792 -23.73773 7.66337 1.000 41.17024 185 TYR B N 1
ATOM 3251 C CA . TYR B 1 188 ? -3.21753 -22.90711 8.70183 1.000 45.34861 185 TYR B CA 1
ATOM 3252 C C . TYR B 1 188 ? -3.43964 -23.50623 10.08538 1.000 46.82139 185 TYR B C 1
ATOM 3253 O O . TYR B 1 188 ? -2.54812 -23.45803 10.94028 1.000 38.16501 185 TYR B O 1
ATOM 3262 N N . LEU B 1 189 ? -4.61624 -24.07827 10.32218 1.000 48.38551 186 LEU B N 1
ATOM 3263 C CA . LEU B 1 189 ? -4.96199 -24.64621 11.61791 1.000 42.77639 186 LEU B CA 1
ATOM 3264 C C . LEU B 1 189 ? -4.56089 -26.11002 11.75510 1.000 49.08369 186 LEU B C 1
ATOM 3265 O O . LEU B 1 189 ? -4.75851 -26.68939 12.82860 1.000 55.38074 186 LEU B O 1
ATOM 3270 N N . ASP B 1 190 ? -4.01018 -26.71546 10.69937 1.000 45.51708 187 ASP B N 1
ATOM 3271 C CA . ASP B 1 190 ? -3.55286 -28.10726 10.72071 1.000 46.85592 187 ASP B CA 1
ATOM 3272 C C . ASP B 1 190 ? -4.70129 -29.06326 11.05029 1.000 47.90169 187 ASP B C 1
ATOM 3273 O O . ASP B 1 190 ? -4.60469 -29.91027 11.94123 1.000 54.45672 187 ASP B O 1
ATOM 3278 N N . ILE B 1 191 ? -5.80539 -28.91517 10.31508 1.000 44.73782 188 ILE B N 1
ATOM 3279 C CA . ILE B 1 191 ? -6.96298 -29.79177 10.43457 1.000 45.38522 188 ILE B CA 1
ATOM 3280 C C . ILE B 1 191 ? -7.51271 -30.05653 9.04022 1.000 47.68692 188 ILE B C 1
ATOM 3281 O O . ILE B 1 191 ? -7.28574 -29.29169 8.10042 1.000 55.48097 188 ILE B O 1
ATOM 3286 N N . THR B 1 192 ? -8.24182 -31.16077 8.91364 1.000 43.23970 189 THR B N 1
ATOM 3287 C CA . THR B 1 192 ? -8.86885 -31.49039 7.64336 1.000 42.32686 189 THR B CA 1
ATOM 3288 C C . THR B 1 192 ? -10.04455 -30.55846 7.37707 1.000 45.38290 189 THR B C 1
ATOM 3289 O O . THR B 1 192 ? -10.72249 -30.09769 8.29948 1.000 41.05341 189 THR B O 1
ATOM 3293 N N . ARG B 1 193 ? -10.27901 -30.27957 6.09609 1.000 49.25776 190 ARG B N 1
ATOM 3294 C CA . ARG B 1 193 ? -11.35974 -29.36807 5.73224 1.000 42.29095 190 ARG B CA 1
ATOM 3295 C C . ARG B 1 193 ? -12.73229 -29.82854 6.21613 1.000 41.86134 190 ARG B C 1
ATOM 3296 O O . ARG B 1 193 ? -13.52148 -28.96556 6.63921 1.000 38.65321 190 ARG B O 1
ATOM 3304 N N . PRO B 1 194 ? -13.09294 -31.11901 6.17990 1.000 44.77978 191 PRO B N 1
ATOM 3305 C CA . PRO B 1 194 ? -14.36469 -31.51433 6.81055 1.000 44.91358 191 PRO B CA 1
ATOM 3306 C C . PRO B 1 194 ? -14.39231 -31.26722 8.30946 1.000 46.49496 191 PRO B C 1
ATOM 3307 O O . PRO B 1 194 ? -15.43184 -30.86013 8.84268 1.000 49.67813 191 PRO B O 1
ATOM 3311 N N . SER B 1 195 ? -13.27850 -31.50373 9.00867 1.000 52.47298 192 SER B N 1
ATOM 3312 C CA . SER B 1 195 ? -13.25301 -31.27776 10.45105 1.000 50.15842 192 SER B CA 1
ATOM 3313 C C . SER B 1 195 ? -13.46434 -29.80633 10.78109 1.000 42.10451 192 SER B C 1
ATOM 3314 O O . SER B 1 195 ? -14.13996 -29.47042 11.76118 1.000 35.53024 192 SER B O 1
ATOM 3317 N N . LEU B 1 196 ? -12.89323 -28.91425 9.97126 1.000 48.15837 193 LEU B N 1
ATOM 3318 C CA . LEU B 1 196 ? -13.07449 -27.48463 10.19390 1.000 41.68932 193 LEU B CA 1
ATOM 3319 C C . LEU B 1 196 ? -14.52389 -27.06832 9.97021 1.000 40.89174 193 LEU B C 1
ATOM 3320 O O . LEU B 1 196 ? -15.08486 -26.30012 10.76123 1.000 45.71965 193 LEU B O 1
ATOM 3325 N N . SER B 1 197 ? -15.14817 -27.56724 8.89910 1.000 44.21671 194 SER B N 1
ATOM 3326 C CA . SER B 1 197 ? -16.51456 -27.15958 8.58249 1.000 40.58628 194 SER B CA 1
ATOM 3327 C C . SER B 1 197 ? -17.52647 -27.76132 9.54894 1.000 41.46787 194 SER B C 1
ATOM 3328 O O . SER B 1 197 ? -18.59693 -27.18022 9.76712 1.000 48.43028 194 SER B O 1
ATOM 3331 N N . ARG B 1 198 ? -17.21338 -28.92098 10.12555 1.000 45.95141 195 ARG B N 1
ATOM 3332 C CA . ARG B 1 198 ? -18.06617 -29.48513 11.16306 1.000 46.66799 195 ARG B CA 1
ATOM 3333 C C . ARG B 1 198 ? -18.18147 -28.54292 12.34315 1.000 42.77127 195 ARG B C 1
ATOM 3334 O O . ARG B 1 198 ? -19.28286 -28.26415 12.83003 1.000 47.35590 195 ARG B O 1
ATOM 3342 N N . GLU B 1 199 ? -17.04133 -28.05810 12.83019 1.000 42.10031 196 GLU B N 1
ATOM 3343 C CA . GLU B 1 199 ? -17.05282 -27.24164 14.03315 1.000 50.62476 196 GLU B CA 1
ATOM 3344 C C . GLU B 1 199 ? -17.69077 -25.88586 13.76807 1.000 50.89035 196 GLU B C 1
ATOM 3345 O O . GLU B 1 199 ? -18.39263 -25.34588 14.63056 1.000 50.49304 196 GLU B O 1
ATOM 3351 N N . LEU B 1 200 ? -17.46480 -25.32268 12.57858 1.000 38.10723 197 LEU B N 1
ATOM 3352 C CA . LEU B 1 200 ? -18.12655 -24.07389 12.22234 1.000 41.08390 197 LEU B CA 1
ATOM 3353 C C . LEU B 1 200 ? -19.63582 -24.24950 12.14520 1.000 42.43635 197 LEU B C 1
ATOM 3354 O O . LEU B 1 200 ? -20.38316 -23.29680 12.38950 1.000 40.87726 197 LEU B O 1
ATOM 3359 N N . GLY B 1 201 ? -20.10164 -25.45061 11.81173 1.000 40.16517 198 GLY B N 1
ATOM 3360 C CA . GLY B 1 201 ? -21.52228 -25.73460 11.81974 1.000 46.47911 198 GLY B CA 1
ATOM 3361 C C . GLY B 1 201 ? -22.04775 -25.94604 13.22321 1.000 50.74561 198 GLY B C 1
ATOM 3362 O O . GLY B 1 201 ? -23.15080 -25.50063 13.55748 1.000 52.68993 198 GLY B O 1
ATOM 3363 N N . ARG B 1 202 ? -21.25831 -26.63804 14.05107 1.000 51.31609 199 ARG B N 1
ATOM 3364 C CA . ARG B 1 202 ? -21.61774 -26.80699 15.45555 1.000 49.64840 199 ARG B CA 1
ATOM 3365 C C . ARG B 1 202 ? -21.70278 -25.46028 16.16179 1.000 46.71608 199 ARG B C 1
ATOM 3366 O O . ARG B 1 202 ? -22.57850 -25.24479 17.00884 1.000 53.65843 199 ARG B O 1
ATOM 3382 N N . GLN B 1 204 ? -22.53113 -22.80509 14.71923 1.000 54.11284 201 GLN B N 1
ATOM 3383 C CA . GLN B 1 204 ? -23.65824 -22.10131 14.11956 1.000 44.42619 201 GLN B CA 1
ATOM 3384 C C . GLN B 1 204 ? -24.99170 -22.53113 14.71374 1.000 47.43031 201 GLN B C 1
ATOM 3385 O O . GLN B 1 204 ? -25.87782 -21.69498 14.91737 1.000 45.88006 201 GLN B O 1
ATOM 3391 N N . LYS B 1 205 ? -25.15442 -23.81815 15.00596 1.000 50.63139 202 LYS B N 1
ATOM 3392 C CA . LYS B 1 205 ? -26.38590 -24.26661 15.64093 1.000 54.14544 202 LYS B CA 1
ATOM 3393 C C . LYS B 1 205 ? -26.59002 -23.59454 16.98383 1.000 52.56389 202 LYS B C 1
ATOM 3394 O O . LYS B 1 205 ? -27.62654 -22.96828 17.23343 1.000 58.60844 202 LYS B O 1
ATOM 3400 N N . GLU B 1 206 ? -25.61979 -23.73160 17.85923 1.000 48.60280 203 GLU B N 1
ATOM 3401 C CA . GLU B 1 206 ? -25.59407 -23.20733 19.20710 1.000 57.24683 203 GLU B CA 1
ATOM 3402 C C . GLU B 1 206 ? -25.66454 -21.69182 19.25229 1.000 57.95694 203 GLU B C 1
ATOM 3403 O O . GLU B 1 206 ? -25.50908 -21.13416 20.34527 1.000 65.56756 203 GLU B O 1
ATOM 3409 N N . ASN B 1 207 ? -25.88916 -21.04110 18.10741 1.000 49.65371 204 ASN B N 1
ATOM 3410 C CA . ASN B 1 207 ? -26.06670 -19.59228 18.02723 1.000 49.74798 204 ASN B CA 1
ATOM 3411 C C . ASN B 1 207 ? -24.87215 -18.84322 18.60856 1.000 53.60656 204 ASN B C 1
ATOM 3412 O O . ASN B 1 207 ? -25.01849 -17.76184 19.18308 1.000 52.06284 204 ASN B O 1
ATOM 3417 N N . ILE B 1 208 ? -23.68205 -19.42359 18.46404 1.000 51.74775 205 ILE B N 1
ATOM 3418 C CA . ILE B 1 208 ? -22.45491 -18.73483 18.84503 1.000 49.76421 205 ILE B CA 1
ATOM 3419 C C . ILE B 1 208 ? -22.07139 -17.70756 17.78954 1.000 50.26319 205 ILE B C 1
ATOM 3420 O O . ILE B 1 208 ? -21.78109 -16.54751 18.10276 1.000 50.70478 205 ILE B O 1
ATOM 3425 N N . ILE B 1 209 ? -22.06461 -18.12142 16.52271 1.000 48.41831 206 ILE B N 1
ATOM 3426 C CA . ILE B 1 209 ? -21.68621 -17.27031 15.40574 1.000 48.90064 206 ILE B CA 1
ATOM 3427 C C . ILE B 1 209 ? -22.72529 -17.42311 14.30313 1.000 50.10587 206 ILE B C 1
ATOM 3428 O O . ILE B 1 209 ? -23.64888 -18.23196 14.39249 1.000 51.53984 206 ILE B O 1
ATOM 3433 N N . ARG B 1 210 ? -22.55966 -16.62416 13.25239 1.000 51.40667 207 ARG B N 1
ATOM 3434 C CA . ARG B 1 210 ? -23.36579 -16.76354 12.04456 1.000 44.59732 207 ARG B CA 1
ATOM 3435 C C . ARG B 1 210 ? -22.54798 -16.23519 10.87838 1.000 49.42549 207 ARG B C 1
ATOM 3436 O O . ARG B 1 210 ? -22.15701 -15.06402 10.87605 1.000 48.90604 207 ARG B O 1
ATOM 3444 N N . ILE B 1 211 ? -22.28327 -17.09769 9.90234 1.000 53.67946 208 ILE B N 1
ATOM 3445 C CA . ILE B 1 211 ? -21.41492 -16.76613 8.77900 1.000 51.68798 208 ILE B CA 1
ATOM 3446 C C . ILE B 1 211 ? -22.28765 -16.24865 7.64256 1.000 50.18109 208 ILE B C 1
ATOM 3447 O O . ILE B 1 211 ? -23.02691 -17.01192 7.01600 1.000 54.69123 208 ILE B O 1
ATOM 3452 N N . GLU B 1 212 ? -22.20307 -14.94909 7.37538 1.000 49.21771 209 GLU B N 1
ATOM 3453 C CA . GLU B 1 212 ? -22.94316 -14.31744 6.28713 1.000 50.76686 209 GLU B CA 1
ATOM 3454 C C . GLU B 1 212 ? -21.94600 -13.99302 5.17727 1.000 55.71815 209 GLU B C 1
ATOM 3455 O O . GLU B 1 212 ? -21.52133 -12.85084 5.00109 1.000 62.19531 209 GLU B O 1
ATOM 3461 N N . GLY B 1 213 ? -21.56871 -15.02248 4.42517 1.000 55.50131 210 GLY B N 1
ATOM 3462 C CA . GLY B 1 213 ? -20.58394 -14.87072 3.37369 1.000 51.87758 210 GLY B CA 1
ATOM 3463 C C . GLY B 1 213 ? -19.17380 -14.74672 3.91256 1.000 52.53005 210 GLY B C 1
ATOM 3464 O O . GLY B 1 213 ? -18.64034 -15.69115 4.50170 1.000 51.69614 210 GLY B O 1
ATOM 3465 N N . SER B 1 214 ? -18.55930 -13.58204 3.72251 1.000 51.45371 211 SER B N 1
ATOM 3466 C CA . SER B 1 214 ? -17.22035 -13.32799 4.23377 1.000 57.66407 211 SER B CA 1
ATOM 3467 C C . SER B 1 214 ? -17.22333 -12.69250 5.61829 1.000 56.13068 211 SER B C 1
ATOM 3468 O O . SER B 1 214 ? -16.15212 -12.52205 6.20875 1.000 51.68367 211 SER B O 1
ATOM 3471 N N . SER B 1 215 ? -18.39093 -12.34682 6.14949 1.000 55.40822 212 SER B N 1
ATOM 3472 C CA . SER B 1 215 ? -18.51860 -11.72863 7.46150 1.000 56.31427 212 SER B CA 1
ATOM 3473 C C . SER B 1 215 ? -19.05808 -12.74526 8.45896 1.000 47.13633 212 SER B C 1
ATOM 3474 O O . SER B 1 215 ? -20.05622 -13.42196 8.18686 1.000 46.25550 212 SER B O 1
ATOM 3477 N N . VAL B 1 216 ? -18.39088 -12.85528 9.60473 1.000 47.37062 213 VAL B N 1
ATOM 3478 C CA . VAL B 1 216 ? -18.81169 -13.72842 10.69462 1.000 51.74554 213 VAL B CA 1
ATOM 3479 C C . VAL B 1 216 ? -19.12702 -12.84942 11.89526 1.000 45.07333 213 VAL B C 1
ATOM 3480 O O . VAL B 1 216 ? -18.26270 -12.09809 12.36617 1.000 45.62421 213 VAL B O 1
ATOM 3484 N N . ILE B 1 217 ? -20.35764 -12.94276 12.38890 1.000 45.38035 214 ILE B N 1
ATOM 3485 C CA . ILE B 1 217 ? -20.81385 -12.14620 13.51983 1.000 48.91851 214 ILE B CA 1
ATOM 3486 C C . ILE B 1 217 ? -20.71462 -12.99203 14.78013 1.000 43.71299 214 ILE B C 1
ATOM 3487 O O . ILE B 1 217 ? -21.20367 -14.12827 14.81536 1.000 38.73380 214 ILE B O 1
ATOM 3492 N N . ILE B 1 218 ? -20.07657 -12.44418 15.81279 1.000 51.38323 215 ILE B N 1
ATOM 3493 C CA . ILE B 1 218 ? -20.01266 -13.09422 17.12013 1.000 49.20541 215 ILE B CA 1
ATOM 3494 C C . ILE B 1 218 ? -21.29993 -12.73233 17.85543 1.000 43.44543 215 ILE B C 1
ATOM 3495 O O . ILE B 1 218 ? -21.42268 -11.64320 18.41868 1.000 49.99626 215 ILE B O 1
ATOM 3500 N N . LEU B 1 219 ? -22.27200 -13.64652 17.84284 1.000 40.90518 216 LEU B N 1
ATOM 3501 C CA . LEU B 1 219 ? -23.56775 -13.35088 18.44507 1.000 50.96633 216 LEU B CA 1
ATOM 3502 C C . LEU B 1 219 ? -23.47327 -13.29062 19.96471 1.000 58.35848 216 LEU B C 1
ATOM 3503 O O . LEU B 1 219 ? -24.12261 -12.45062 20.59961 1.000 58.24482 216 LEU B O 1
ATOM 3508 N N . ASP B 1 220 ? -22.66706 -14.16540 20.56353 1.000 68.29919 217 ASP B N 1
ATOM 3509 C CA . ASP B 1 220 ? -22.49661 -14.22406 22.01167 1.000 68.56720 217 ASP B CA 1
ATOM 3510 C C . ASP B 1 220 ? -21.01102 -14.08604 22.31570 1.000 69.24854 217 ASP B C 1
ATOM 3511 O O . ASP B 1 220 ? -20.23852 -15.02531 22.09544 1.000 69.94987 217 ASP B O 1
ATOM 3516 N N . ALA B 1 221 ? -20.61435 -12.92215 22.83098 1.000 58.29606 218 ALA B N 1
ATOM 3517 C CA . ALA B 1 221 ? -19.20380 -12.64334 23.06146 1.000 58.90389 218 ALA B CA 1
ATOM 3518 C C . ALA B 1 221 ? -18.67004 -13.24570 24.35456 1.000 66.58324 218 ALA B C 1
ATOM 3519 O O . ALA B 1 221 ? -17.46700 -13.13493 24.61311 1.000 73.70597 218 ALA B O 1
ATOM 3521 N N . ILE B 1 222 ? -19.51499 -13.87723 25.16468 1.000 62.46902 219 ILE B N 1
ATOM 3522 C CA . ILE B 1 222 ? -19.07342 -14.41095 26.45260 1.000 57.25012 219 ILE B CA 1
ATOM 3523 C C . ILE B 1 222 ? -18.57332 -15.84375 26.31858 1.000 53.94602 219 ILE B C 1
ATOM 3524 O O . ILE B 1 222 ? -17.48193 -16.17549 26.78947 1.000 56.99146 219 ILE B O 1
ATOM 3529 N N . ILE B 1 223 ? -19.34981 -16.71886 25.67277 1.000 48.87521 220 ILE B N 1
ATOM 3530 C CA . ILE B 1 223 ? -18.88846 -18.08279 25.43779 1.000 49.38901 220 ILE B CA 1
ATOM 3531 C C . ILE B 1 223 ? -17.82624 -18.15560 24.35537 1.000 57.78983 220 ILE B C 1
ATOM 3532 O O . ILE B 1 223 ? -17.16758 -19.19176 24.21512 1.000 59.26702 220 ILE B O 1
ATOM 3537 N N . PHE B 1 224 ? -17.64463 -17.08117 23.58557 1.000 56.74975 221 PHE B N 1
ATOM 3538 C CA . PHE B 1 224 ? -16.60771 -17.07282 22.56036 1.000 49.21269 221 PHE B CA 1
ATOM 3539 C C . PHE B 1 224 ? -15.22761 -16.88034 23.17906 1.000 47.66174 221 PHE B C 1
ATOM 3540 O O . PHE B 1 224 ? -14.27128 -17.57511 22.81569 1.000 47.54260 221 PHE B O 1
ATOM 3548 N N . ASP B 1 225 ? -15.10603 -15.94627 24.12621 1.000 48.88311 222 ASP B N 1
ATOM 3549 C CA . ASP B 1 225 ? -13.82685 -15.72406 24.79091 1.000 51.87765 222 ASP B CA 1
ATOM 3550 C C . ASP B 1 225 ? -13.39029 -16.91691 25.63050 1.000 48.90856 222 ASP B C 1
ATOM 3551 O O . ASP B 1 225 ? -12.19342 -17.05765 25.90514 1.000 51.88291 222 ASP B O 1
ATOM 3556 N N . THR B 1 226 ? -14.32564 -17.77629 26.04257 1.000 47.56579 223 THR B N 1
ATOM 3557 C CA . THR B 1 226 ? -13.96610 -18.95710 26.81865 1.000 53.08247 223 THR B CA 1
ATOM 3558 C C . THR B 1 226 ? -13.20898 -19.99173 25.99790 1.000 51.64328 223 THR B C 1
ATOM 3559 O O . THR B 1 226 ? -12.71823 -20.97216 26.56871 1.000 56.86675 223 THR B O 1
ATOM 3563 N N . PHE B 1 227 ? -13.10805 -19.80180 24.68328 1.000 57.09723 224 PHE B N 1
ATOM 3564 C CA . PHE B 1 227 ? -12.32393 -20.67410 23.82292 1.000 50.31388 224 PHE B CA 1
ATOM 3565 C C . PHE B 1 227 ? -10.92080 -20.14091 23.56120 1.000 48.61401 224 PHE B C 1
ATOM 3566 O O . PHE B 1 227 ? -10.10627 -20.85335 22.96444 1.000 51.88794 224 PHE B O 1
ATOM 3574 N N . ILE B 1 228 ? -10.62139 -18.91717 23.98854 1.000 46.74660 225 ILE B N 1
ATOM 3575 C CA . ILE B 1 228 ? -9.32108 -18.30701 23.73773 1.000 54.40790 225 ILE B CA 1
ATOM 3576 C C . ILE B 1 228 ? -8.31357 -18.74957 24.79360 1.000 54.79707 225 ILE B C 1
ATOM 3577 O O . ILE B 1 228 ? -7.17325 -19.08878 24.47603 1.000 58.92776 225 ILE B O 1
#

Solvent-accessible surface area: 21549 Å² total

Organism: Listeria monocytogenes serovar 1/2a (strain ATCC BAA-679 / EGD-e) (NCBI:txid169963)

InterPro domains:
  IPR000595 Cyclic nucleotide-binding domain [PF00027] (33-110)
  IPR000595 Cyclic nucleotide-binding domain [PS50042] (12-93)
  IPR000595 Cyclic nucleotide-binding domain [cd00038] (12-110)
  IPR012318 Crp-type HTH domain [PF13545] (158-217)
  IPR012318 Crp-type HTH domain [PS51063] (153-219)
  IPR012318 Crp-type HTH domain [SM00419] (169-217)
  IPR014710 RmlC-like jelly roll fold [G3DSA:2.60.120.10] (2-219)
  IPR018490 Cyclic nucleotide-binding domain superfamily [SSF51206] (3-135)
  IPR036390 Winged helix DNA-binding domain superfamily [SSF46785] (157-218)
  IPR050397 Global Transcriptional Regulators in Environmental Response [PTHR24567] (10-211)

Sequence (440 aa):
NANIRTELQNSQLCEGITEAQLTELNKITVKEKHYKNNEILFYTDEVTKVYILVKGNAAIAKNTSSGKRILGKNVTEPGELAGEIYYFSHRNPFWDYAIVLEPTTVLEISGIDQGTLQTLDLALQNQLLVNLLKSVTRKFEYIGEKVRVSEDSVRAKISNYLFGIQDDDGSIELTETREEIADYLDITRPSLSRELGRQKENIIRIEGSSVIILDAIIFNIRTELQNSQLCEGITEAQLTELNKITVKEKHYKNNEILFYTDEVTKVYILVKGNAAIAKNTSSGKRILGKNVTEPGELAGEIYYFSHRNPFWDYAIVLEPTTVLEISGIDQGTLQTLDLALQNQLLVNLLKSVTRKFEYYIGEKVRVSEDSVRAKISNYLFGIQDDDGSIELTETREEIADYLDITRPSLSRELGRQKENIIRIEGSSVIILDAIIFDTFI

B-factor: mean 62.1, std 17.59, range [27.98, 136.23]

Foldseek 3Di:
DVVQLVLQCPALLNPPHDPVQSVQVVLKDKDKDKDAAFDFPDWLQDDQWKKFWAAFKKWFWAADPQRRIKTFDIDGDGRAIDSVVSNVDDDPDPTTTITTHHTTMMMTIHRPDCVRPVPGDPVSVVSSVVSVVVRVVVCVVRVPTDMDDADPDDVVLVVVVQVVQADPVRWHFADDDLCVSCVVSVHGSVNNVVVVVCVVVVQWDDDPRIIHGRDPPVD/DVLVLQQPALQNPVPDPVQSVQVVQKDKDKDKDAAFAFPWWLQPDQWKKFWQAFWKWFWAAFPLGDIDTWDIPGDGRAIDSLVPLDNCPDDPTTTMTTHHTTMMITIHDDHDVSLVPGDPVSSVSSVVSSVVSVVVCCVTRPDAAAPDCLDLLLLVLVVQVVQADPVGKHFAPDDLVVSCVVSVHDSVRNVVNVVCVVSVQWDDDDRIIHRRIPPVSRRSD

Secondary structure (DSSP, 8-state):
---HHHHHHTSGGGTT--HHHHHH----EEEEEEE-TT-EEEETTB--SEEEEEES-EEEEE--SS---EEEEEE-STT-EES-HHHH--SS-S--EEEE-SSEEEEEEE--SHHHHTSS-HHHHHHHHHHHHHHHHHGGGGGGSPP----SS-HHHHHHHHHHSB-TTS-BB--S-HHHHHHHHTS-HHHHHHHHH---SSSEEEETTEEEES-TTT-/-HHHHHHTSTTTTT--HHHHHH---SEEE--EE-TT-EEEETTS--SEEEEEEEEEEEEEE-TTS-EEE---B-STT-EESGGGGS--SS-S--EEEEEEEEEEEEEES-SHHHHTTS-HHHHHHHHHHHHHHHHTTHIIIII-----TTSHHHHHHHHHHHTB-TTS-BB--S-HHHHHHHHTS-HHHHHHHHH--TTSSEEEETTEEEES-HHHHHTT-